Protein 4YIX (pdb70)

Secondary structure (DSSP, 8-state):
-HHHHHHHHTSSSBGGGGGGGTT-EEESSSS-EEEE----SSTTSS-EEEEEEE---S-HHHHHSSSSGGGS-HHHHHHHHHHHHHHHHHHHHTT-SSS--S-EE-PPP-SEE--BSSEEE---EEEEEEE------B--HHHHHHHIIIIIHHHIIIIITT--HHHHHHHHHHHHHHHHHHTTTTTTT-SEEEETT----BSSTT--SBP-SS-------GGGEEEEE-TTT--EEEEEEEPSSEEEEEE-TTSSHHHHHHHHHGGGSEE-TTSS-TTEEE-TT-EE----TT--EEEE--TTTB---TTS--STTEEESS--HHHHHHHHHHHHHHHT--EEEEEGGGS-HHHH---HHHHHHS-GGG--BPPGGGTHHHHHHHH--EEEEE--S--TTTTT-SEEEEEETTEEEE-HHHHHHHHHT------SB---EE-HHHHHTT----EEEETTTEEEETTEEEE-TT-TT---HHHHHHHHHHHHHHHHTHHHHHHHHHHHHHH-S----TTS---B-HHHHHHHHHHHHHHHTTT----TTB-PPTT--B---HHHHHHHHTT-TT--EE-

Organism: Trypanosoma brucei brucei (strain 927/4 GUTat10.1) (NCBI:txid185431)

Structure (mmCIF, N/CA/C/O backbone):
data_4YIX
#
_entry.id   4YIX
#
_cell.length_a   105.584
_cell.length_b   184.709
_cell.length_c   73.639
_cell.angle_alpha   90.000
_cell.angle_beta   90.000
_cell.angle_gamma   90.000
#
_symmetry.space_group_name_H-M   'C 2 2 21'
#
loop_
_entity.id
_entity.type
_entity.pdbx_description
1 polymer 'Uncharacterized protein'
2 non-polymer 'MAGNESIUM ION'
3 non-polymer 'MERCURY (II) ION'
4 non-polymer "ADENOSINE-5'-DIPHOSPHATE"
5 water water
#
loop_
_atom_site.group_PDB
_atom_site.id
_atom_site.type_symbol
_atom_site.label_atom_id
_atom_site.label_alt_id
_atom_site.label_comp_id
_atom_site.label_asym_id
_atom_site.label_entity_id
_atom_site.label_seq_id
_atom_site.pdbx_PDB_ins_code
_atom_site.Cartn_x
_atom_site.Cartn_y
_atom_site.Cartn_z
_atom_site.occupancy
_atom_site.B_iso_or_equiv
_atom_site.auth_seq_id
_atom_site.auth_comp_id
_atom_site.auth_asym_id
_atom_site.auth_atom_id
_atom_site.pdbx_PDB_model_num
ATOM 1 N N . SER A 1 52 ? -24.507 -7.997 -13.425 1.00 41.40 52 SER A N 1
ATOM 2 C CA . SER A 1 52 ? -24.977 -9.252 -14.020 1.00 43.30 52 SER A CA 1
ATOM 3 C C . SER A 1 52 ? -26.344 -9.721 -13.489 1.00 41.13 52 SER A C 1
ATOM 4 O O . SER A 1 52 ? -27.305 -9.830 -14.259 1.00 40.95 52 SER A O 1
ATOM 7 N N . PRO A 1 53 ? -26.427 -9.992 -12.174 1.00 40.45 53 PRO A N 1
ATOM 8 C CA . PRO A 1 53 ? -27.611 -10.535 -11.499 1.00 40.19 53 PRO A CA 1
ATOM 9 C C . PRO A 1 53 ? -28.928 -9.972 -12.008 1.00 41.58 53 PRO A C 1
ATOM 10 O O . PRO A 1 53 ? -29.809 -10.740 -12.397 1.00 43.01 53 PRO A O 1
ATOM 14 N N . LEU A 1 54 ? -29.054 -8.648 -12.007 1.00 42.97 54 LEU A N 1
ATOM 15 C CA . LEU A 1 54 ? -30.297 -7.998 -12.396 1.00 40.82 54 LEU A CA 1
ATOM 16 C C . LEU A 1 54 ? -30.706 -8.415 -13.791 1.00 40.09 54 LEU A C 1
ATOM 17 O O . LEU A 1 54 ? -31.884 -8.640 -14.053 1.00 40.03 54 LEU A O 1
ATOM 22 N N . MET A 1 55 ? -29.726 -8.513 -14.685 1.00 40.53 55 MET A N 1
ATOM 23 C CA . MET A 1 55 ? -29.986 -8.938 -16.055 1.00 41.08 55 MET A CA 1
ATOM 24 C C . MET A 1 55 ? -30.462 -10.383 -16.056 1.00 41.59 55 MET A C 1
ATOM 25 O O . MET A 1 55 ? -31.483 -10.719 -16.663 1.00 41.90 55 MET A O 1
ATOM 30 N N . ASP A 1 56 ? -29.705 -11.231 -15.368 1.00 41.43 56 ASP A N 1
ATOM 31 C CA . ASP A 1 56 ? -30.118 -12.600 -15.115 1.00 41.64 56 ASP A CA 1
ATOM 32 C C . ASP A 1 56 ? -31.551 -12.619 -14.617 1.00 41.99 56 ASP A C 1
ATOM 33 O O . ASP A 1 56 ? -32.373 -13.378 -15.114 1.00 42.89 56 ASP A O 1
ATOM 38 N N . PHE A 1 57 ? -31.850 -11.763 -13.646 1.00 41.89 57 PHE A N 1
ATOM 39 C CA . PHE A 1 57 ? -33.212 -11.649 -13.139 1.00 42.52 57 PHE A CA 1
ATOM 40 C C . PHE A 1 57 ? -34.211 -11.317 -14.239 1.00 41.98 57 PHE A C 1
ATOM 41 O O . PHE A 1 57 ? -35.172 -12.060 -14.447 1.00 42.66 57 PHE A O 1
ATOM 49 N N . PHE A 1 58 ? -33.991 -10.199 -14.931 1.00 40.91 58 PHE A N 1
ATOM 50 C CA . PHE A 1 58 ? -34.910 -9.767 -15.983 1.00 40.86 58 PHE A CA 1
ATOM 51 C C . PHE A 1 58 ? -34.990 -10.795 -17.101 1.00 41.95 58 PHE A C 1
ATOM 52 O O . PHE A 1 58 ? -35.942 -10.795 -17.875 1.00 43.26 58 PHE A O 1
ATOM 60 N N . HIS A 1 59 ? -33.993 -11.671 -17.187 1.00 42.43 59 HIS A N 1
ATOM 61 C CA . HIS A 1 59 ? -34.059 -12.792 -18.115 1.00 42.79 59 HIS A CA 1
ATOM 62 C C . HIS A 1 59 ? -35.063 -13.823 -17.625 1.00 43.35 59 HIS A C 1
ATOM 63 O O . HIS A 1 59 ? -35.995 -14.189 -18.345 1.00 44.32 59 HIS A O 1
ATOM 70 N N . SER A 1 60 ? -34.875 -14.272 -16.388 1.00 42.99 60 SER A N 1
ATOM 71 C CA . SER A 1 60 ? -35.679 -15.349 -15.822 1.00 42.84 60 SER A CA 1
ATOM 72 C C . SER A 1 60 ? -37.126 -14.948 -15.615 1.00 43.78 60 SER A C 1
ATOM 73 O O . SER A 1 60 ? -37.961 -15.786 -15.294 1.00 44.84 60 SER A O 1
ATOM 76 N N . VAL A 1 61 ? -37.427 -13.669 -15.783 1.00 43.31 61 VAL A N 1
ATOM 77 C CA . VAL A 1 61 ? -38.809 -13.228 -15.688 1.00 44.16 61 VAL A CA 1
ATOM 78 C C . VAL A 1 61 ? -39.326 -12.763 -17.039 1.00 43.30 61 VAL A C 1
ATOM 79 O O . VAL A 1 61 ? -40.461 -12.315 -17.152 1.00 43.91 61 VAL A O 1
ATOM 83 N N . GLU A 1 62 ? -38.484 -12.904 -18.059 1.00 43.23 62 GLU A N 1
ATOM 84 C CA . GLU A 1 62 ? -38.742 -12.370 -19.398 1.00 44.24 62 GLU A CA 1
ATOM 85 C C . GLU A 1 62 ? -40.165 -12.563 -19.923 1.00 43.40 62 GLU A C 1
ATOM 86 O O . GLU A 1 62 ? -40.660 -11.740 -20.678 1.00 43.86 62 GLU A O 1
ATOM 92 N N . GLY A 1 63 ? -40.827 -13.638 -19.528 1.00 44.26 63 GLY A N 1
ATOM 93 C CA . GLY A 1 63 ? -42.168 -13.889 -20.023 1.00 46.03 63 GLY A CA 1
ATOM 94 C C . GLY A 1 63 ? -43.210 -14.013 -18.931 1.00 46.76 63 GLY A C 1
ATOM 95 O O . GLY A 1 63 ? -44.404 -13.874 -19.191 1.00 47.48 63 GLY A O 1
ATOM 96 N N . ARG A 1 64 ? -42.752 -14.275 -17.709 1.00 47.69 64 ARG A N 1
ATOM 97 C CA . ARG A 1 64 ? -43.637 -14.487 -16.564 1.00 47.66 64 ARG A CA 1
ATOM 98 C C . ARG A 1 64 ? -44.530 -13.271 -16.305 1.00 47.74 64 ARG A C 1
ATOM 99 O O . ARG A 1 64 ? -44.327 -12.207 -16.891 1.00 48.70 64 ARG A O 1
ATOM 107 N N . ASN A 1 65 ? -45.505 -13.430 -15.413 1.00 47.69 65 ASN A N 1
ATOM 108 C CA . ASN A 1 65 ? -46.525 -12.403 -15.193 1.00 48.05 65 ASN A CA 1
ATOM 109 C C . ASN A 1 65 ? -45.991 -11.148 -14.514 1.00 45.62 65 ASN A C 1
ATOM 110 O O . ASN A 1 65 ? -45.143 -11.223 -13.623 1.00 43.86 65 ASN A O 1
ATOM 115 N N . TYR A 1 66 ? -46.526 -10.002 -14.924 1.00 46.16 66 TYR A N 1
ATOM 116 C CA . TYR A 1 66 ? -45.997 -8.700 -14.520 1.00 45.61 66 TYR A CA 1
ATOM 117 C C . TYR A 1 66 ? -45.888 -8.519 -13.001 1.00 44.20 66 TYR A C 1
ATOM 118 O O . TYR A 1 66 ? -45.004 -7.810 -12.523 1.00 43.82 66 TYR A O 1
ATOM 127 N N . GLY A 1 67 ? -46.768 -9.163 -12.241 1.00 43.17 67 GLY A N 1
ATOM 128 C CA . GLY A 1 67 ? -46.732 -9.038 -10.796 1.00 39.89 67 GLY A CA 1
ATOM 129 C C . GLY A 1 67 ? -45.434 -9.573 -10.220 1.00 40.62 67 GLY A C 1
ATOM 130 O O . GLY A 1 67 ? -45.086 -9.283 -9.078 1.00 39.71 67 GLY A O 1
ATOM 131 N N . GLU A 1 68 ? -44.689 -10.306 -11.030 1.00 42.50 68 GLU A N 1
ATOM 132 C CA . GLU A 1 68 ? -43.450 -10.982 -10.653 1.00 41.68 68 GLU A CA 1
ATOM 133 C C . GLU A 1 68 ? -42.375 -10.002 -10.383 1.00 40.93 68 GLU A C 1
ATOM 134 O O . GLU A 1 68 ? -41.385 -10.326 -9.754 1.00 41.02 68 GLU A O 1
ATOM 140 N N . LEU A 1 69 ? -42.577 -8.789 -10.880 1.00 40.77 69 LEU A N 1
ATOM 141 C CA . LEU A 1 69 ? -41.614 -7.705 -10.733 1.00 40.18 69 LEU A CA 1
ATOM 142 C C . LEU A 1 69 ? -41.518 -7.235 -9.284 1.00 39.14 69 LEU A C 1
ATOM 143 O O . LEU A 1 69 ? -40.458 -6.792 -8.841 1.00 38.19 69 LEU A O 1
ATOM 148 N N . ARG A 1 70 ? -42.619 -7.359 -8.546 1.00 38.90 70 ARG A N 1
ATOM 149 C CA . ARG A 1 70 ? -42.663 -6.977 -7.133 1.00 37.54 70 ARG A CA 1
ATOM 150 C C . ARG A 1 70 ? -41.480 -7.497 -6.330 1.00 38.39 70 ARG A C 1
ATOM 151 O O . ARG A 1 70 ? -41.179 -6.978 -5.257 1.00 38.33 70 ARG A O 1
ATOM 159 N N . SER A 1 71 ? -40.818 -8.527 -6.844 1.00 39.12 71 SER A N 1
ATOM 160 C CA . SER A 1 71 ? -39.648 -9.089 -6.179 1.00 38.70 71 SER A CA 1
ATOM 161 C C . SER A 1 71 ? -38.506 -8.091 -6.123 1.00 38.64 71 SER A C 1
ATOM 162 O O . SER A 1 71 ? -37.588 -8.231 -5.316 1.00 39.70 71 SER A O 1
ATOM 165 N N . LEU A 1 72 ? -38.551 -7.112 -7.006 1.00 38.86 72 LEU A N 1
ATOM 166 C CA . LEU A 1 72 ? -37.534 -6.068 -7.105 1.00 37.88 72 LEU A CA 1
ATOM 167 C C . LEU A 1 72 ? -37.453 -5.146 -5.913 1.00 37.42 72 LEU A C 1
ATOM 168 O O . LEU A 1 72 ? -36.398 -4.770 -5.455 1.00 37.38 72 LEU A O 1
ATOM 173 N N . THR A 1 73 ? -38.599 -4.842 -5.368 1.00 36.90 73 THR A N 1
ATOM 174 C CA . THR A 1 73 ? -38.777 -3.760 -4.465 1.00 36.74 73 THR A CA 1
ATOM 175 C C . THR A 1 73 ? -37.794 -3.789 -3.343 1.00 36.67 73 THR A C 1
ATOM 176 O O . THR A 1 73 ? -37.614 -4.768 -2.700 1.00 38.59 73 THR A O 1
ATOM 180 N N . ASN A 1 74 ? -37.131 -2.671 -3.123 1.00 37.30 74 ASN A N 1
ATOM 181 C CA . ASN A 1 74 ? -36.253 -2.492 -1.996 1.00 36.29 74 ASN A CA 1
ATOM 182 C C . ASN A 1 74 ? -34.912 -3.151 -2.155 1.00 36.81 74 ASN A C 1
ATOM 183 O O . ASN A 1 74 ? -34.093 -3.100 -1.308 1.00 36.55 74 ASN A O 1
ATOM 188 N N . GLU A 1 75 ? -34.677 -3.735 -3.300 1.00 38.90 75 GLU A N 1
ATOM 189 C CA . GLU A 1 75 ? -33.412 -4.413 -3.606 1.00 40.02 75 GLU A CA 1
ATOM 190 C C . GLU A 1 75 ? -32.385 -3.532 -4.325 1.00 38.60 75 GLU A C 1
ATOM 191 O O . GLU A 1 75 ? -32.738 -2.615 -5.057 1.00 37.14 75 GLU A O 1
ATOM 197 N N . THR A 1 76 ? -31.108 -3.832 -4.123 1.00 39.53 76 THR A N 1
ATOM 198 C CA . THR A 1 76 ? -30.033 -3.089 -4.768 1.00 38.37 76 THR A CA 1
ATOM 199 C C . THR A 1 76 ? -29.260 -3.982 -5.736 1.00 40.82 76 THR A C 1
ATOM 200 O O . THR A 1 76 ? -28.997 -5.155 -5.444 1.00 40.46 76 THR A O 1
ATOM 204 N N . TYR A 1 77 ? -28.902 -3.416 -6.886 1.00 40.70 77 TYR A N 1
ATOM 205 C CA . TYR A 1 77 ? -28.219 -4.147 -7.948 1.00 39.05 77 TYR A CA 1
ATOM 206 C C . TYR A 1 77 ? -27.055 -3.374 -8.536 1.00 38.83 77 TYR A C 1
ATOM 207 O O . TYR A 1 77 ? -27.244 -2.293 -9.091 1.00 39.24 77 TYR A O 1
ATOM 216 N N . GLN A 1 78 ? -25.855 -3.933 -8.429 1.00 39.39 78 GLN A N 1
ATOM 217 C CA . GLN A 1 78 ? -24.708 -3.409 -9.160 1.00 38.95 78 GLN A CA 1
ATOM 218 C C . GLN A 1 78 ? -24.874 -3.743 -10.633 1.00 38.37 78 GLN A C 1
ATOM 219 O O . GLN A 1 78 ? -24.685 -4.895 -11.031 1.00 38.88 78 GLN A O 1
ATOM 225 N N . ILE A 1 79 ? -25.248 -2.753 -11.438 1.00 37.14 79 ILE A N 1
ATOM 226 C CA . ILE A 1 79 ? -25.371 -2.968 -12.873 1.00 36.51 79 ILE A CA 1
ATOM 227 C C . ILE A 1 79 ? -24.102 -2.502 -13.578 1.00 35.68 79 ILE A C 1
ATOM 228 O O . ILE A 1 79 ? -23.962 -2.650 -14.789 1.00 34.72 79 ILE A O 1
ATOM 233 N N . SER A 1 80 ? -23.181 -1.952 -12.792 1.00 36.12 80 SER A N 1
ATOM 234 C CA . SER A 1 80 ? -21.853 -1.559 -13.258 1.00 36.43 80 SER A CA 1
ATOM 235 C C . SER A 1 80 ? -20.901 -1.450 -12.075 1.00 37.81 80 SER A C 1
ATOM 236 O O . SER A 1 80 ? -21.323 -1.517 -10.923 1.00 38.39 80 SER A O 1
ATOM 239 N N . GLU A 1 81 ? -19.615 -1.279 -12.350 1.00 38.10 81 GLU A N 1
ATOM 240 C CA . GLU A 1 81 ? -18.653 -1.127 -11.272 1.00 39.55 81 GLU A CA 1
ATOM 241 C C . GLU A 1 81 ? -18.929 0.141 -10.478 1.00 39.86 81 GLU A C 1
ATOM 242 O O . GLU A 1 81 ? -18.798 0.161 -9.255 1.00 40.28 81 GLU A O 1
ATOM 248 N N . ASN A 1 82 ? -19.318 1.196 -11.187 1.00 38.95 82 ASN A N 1
ATOM 249 C CA . ASN A 1 82 ? -19.521 2.506 -10.577 1.00 39.28 82 ASN A CA 1
ATOM 250 C C . ASN A 1 82 ? -20.987 2.862 -10.304 1.00 38.82 82 ASN A C 1
ATOM 251 O O . ASN A 1 82 ? -21.268 3.878 -9.676 1.00 39.36 82 ASN A O 1
ATOM 256 N N . VAL A 1 83 ? -21.906 2.016 -10.764 1.00 38.22 83 VAL A N 1
ATOM 257 C CA . VAL A 1 83 ? -23.336 2.323 -10.745 1.00 37.53 83 VAL A CA 1
ATOM 258 C C . VAL A 1 83 ? -24.193 1.234 -10.120 1.00 37.50 83 VAL A C 1
ATOM 259 O O . VAL A 1 83 ? -24.395 0.183 -10.720 1.00 37.30 83 VAL A O 1
ATOM 263 N N . ARG A 1 84 ? -24.716 1.485 -8.928 1.00 37.61 84 ARG A N 1
ATOM 264 C CA . ARG A 1 84 ? -25.665 0.553 -8.332 1.00 37.64 84 ARG A CA 1
ATOM 265 C C . ARG A 1 84 ? -27.063 1.141 -8.387 1.00 36.45 84 ARG A C 1
ATOM 266 O O . ARG A 1 84 ? -27.238 2.354 -8.501 1.00 35.36 84 ARG A O 1
ATOM 274 N N . CYS A 1 85 ? -28.061 0.278 -8.292 1.00 36.46 85 CYS A N 1
ATOM 275 C CA . CYS A 1 85 ? -29.424 0.699 -8.540 1.00 34.60 85 CYS A CA 1
ATOM 276 C C . CYS A 1 85 ? -30.413 0.088 -7.573 1.00 34.84 85 CYS A C 1
ATOM 277 O O . CYS A 1 85 ? -30.735 -1.088 -7.682 1.00 37.17 85 CYS A O 1
ATOM 280 N N . THR A 1 86 ? -30.908 0.887 -6.639 1.00 33.99 86 THR A N 1
ATOM 281 C CA . THR A 1 86 ? -31.975 0.431 -5.758 1.00 34.69 86 THR A CA 1
ATOM 282 C C . THR A 1 86 ? -33.342 0.705 -6.371 1.00 33.08 86 THR A C 1
ATOM 283 O O . THR A 1 86 ? -33.573 1.764 -6.947 1.00 31.76 86 THR A O 1
ATOM 287 N N . PHE A 1 87 ? -34.242 -0.261 -6.257 1.00 33.14 87 PHE A N 1
ATOM 288 C CA . PHE A 1 87 ? -35.639 -0.019 -6.549 1.00 32.59 87 PHE A CA 1
ATOM 289 C C . PHE A 1 87 ? -36.301 0.463 -5.275 1.00 33.69 87 PHE A C 1
ATOM 290 O O . PHE A 1 87 ? -36.024 -0.053 -4.196 1.00 36.14 87 PHE A O 1
ATOM 298 N N . LEU A 1 88 ? -37.191 1.433 -5.367 1.00 32.33 88 LEU A N 1
ATOM 299 C CA . LEU A 1 88 ? -37.888 1.882 -4.186 1.00 32.76 88 LEU A CA 1
ATOM 300 C C . LEU A 1 88 ? -39.357 1.455 -4.099 1.00 33.01 88 LEU A C 1
ATOM 301 O O . LEU A 1 88 ? -39.922 1.327 -3.046 1.00 33.60 88 LEU A O 1
ATOM 306 N N . SER A 1 89 ? -39.897 1.144 -5.243 1.00 31.63 89 SER A N 1
ATOM 307 C CA . SER A 1 89 ? -41.253 0.997 -5.606 1.00 30.75 89 SER A CA 1
ATOM 308 C C . SER A 1 89 ? -41.295 0.326 -6.939 1.00 31.85 89 SER A C 1
ATOM 309 O O . SER A 1 89 ? -40.377 0.424 -7.669 1.00 31.68 89 SER A O 1
ATOM 312 N N . ILE A 1 90 ? -42.343 -0.445 -7.159 1.00 32.91 90 ILE A N 1
ATOM 313 C CA . ILE A 1 90 ? -42.603 -1.105 -8.401 1.00 34.01 90 ILE A CA 1
ATOM 314 C C . ILE A 1 90 ? -44.033 -0.861 -8.818 1.00 35.15 90 ILE A C 1
ATOM 315 O O . ILE A 1 90 ? -44.910 -1.011 -8.048 1.00 36.65 90 ILE A O 1
ATOM 320 N N . GLN A 1 91 ? -44.225 -0.499 -10.063 1.00 35.46 91 GLN A N 1
ATOM 321 C CA . GLN A 1 91 ? -45.500 -0.199 -10.653 1.00 37.84 91 GLN A CA 1
ATOM 322 C C . GLN A 1 91 ? -46.372 -1.424 -10.660 1.00 40.28 91 GLN A C 1
ATOM 323 O O . GLN A 1 91 ? -45.891 -2.509 -10.701 1.00 40.84 91 GLN A O 1
ATOM 329 N N . SER A 1 92 ? -47.667 -1.206 -10.546 1.00 42.03 92 SER A N 1
ATOM 330 C CA . SER A 1 92 ? -48.721 -2.199 -10.650 1.00 43.30 92 SER A CA 1
ATOM 331 C C . SER A 1 92 ? -49.013 -2.767 -12.029 1.00 46.12 92 SER A C 1
ATOM 332 O O . SER A 1 92 ? -49.311 -3.923 -12.209 1.00 48.07 92 SER A O 1
ATOM 335 N N . ASP A 1 93 ? -49.001 -1.893 -12.997 1.00 46.87 93 ASP A N 1
ATOM 336 C CA . ASP A 1 93 ? -49.082 -2.244 -14.409 1.00 47.42 93 ASP A CA 1
ATOM 337 C C . ASP A 1 93 ? -48.074 -1.411 -15.194 1.00 46.26 93 ASP A C 1
ATOM 338 O O . ASP A 1 93 ? -47.720 -0.306 -14.778 1.00 45.39 93 ASP A O 1
ATOM 343 N N . PRO A 1 94 ? -47.840 -1.859 -16.392 1.00 46.23 94 PRO A N 1
ATOM 344 C CA . PRO A 1 94 ? -46.967 -1.207 -17.330 1.00 46.98 94 PRO A CA 1
ATOM 345 C C . PRO A 1 94 ? -47.458 0.189 -17.702 1.00 45.50 94 PRO A C 1
ATOM 346 O O . PRO A 1 94 ? -46.655 1.059 -17.889 1.00 42.63 94 PRO A O 1
ATOM 350 N N . PHE A 1 95 ? -48.756 0.364 -17.792 1.00 45.61 95 PHE A N 1
ATOM 351 C CA . PHE A 1 95 ? -49.410 1.614 -18.100 1.00 46.58 95 PHE A CA 1
ATOM 352 C C . PHE A 1 95 ? -49.217 2.704 -17.049 1.00 47.66 95 PHE A C 1
ATOM 353 O O . PHE A 1 95 ? -49.333 3.860 -17.334 1.00 49.01 95 PHE A O 1
ATOM 361 N N . ALA A 1 96 ? -49.014 2.327 -15.813 1.00 45.97 96 ALA A N 1
ATOM 362 C CA . ALA A 1 96 ? -49.023 3.252 -14.706 1.00 45.77 96 ALA A CA 1
ATOM 363 C C . ALA A 1 96 ? -47.727 4.001 -14.522 1.00 45.38 96 ALA A C 1
ATOM 364 O O . ALA A 1 96 ? -46.860 4.008 -15.376 1.00 44.26 96 ALA A O 1
ATOM 366 N N . PRO A 1 97 ? -47.627 4.692 -13.316 1.00 44.29 97 PRO A N 1
ATOM 367 C CA . PRO A 1 97 ? -46.698 5.812 -13.375 1.00 42.75 97 PRO A CA 1
ATOM 368 C C . PRO A 1 97 ? -45.591 4.895 -12.944 1.00 40.99 97 PRO A C 1
ATOM 369 O O . PRO A 1 97 ? -45.830 3.934 -12.288 1.00 42.49 97 PRO A O 1
ATOM 373 N N . GLY A 1 98 ? -44.405 5.120 -13.402 1.00 36.30 98 GLY A N 1
ATOM 374 C CA . GLY A 1 98 ? -43.375 4.149 -13.212 1.00 33.67 98 GLY A CA 1
ATOM 375 C C . GLY A 1 98 ? -42.835 3.873 -11.854 1.00 33.39 98 GLY A C 1
ATOM 376 O O . GLY A 1 98 ? -43.131 4.482 -10.881 1.00 32.95 98 GLY A O 1
ATOM 377 N N . SER A 1 99 ? -41.990 2.898 -11.815 1.00 32.63 99 SER A N 1
ATOM 378 C CA . SER A 1 99 ? -41.420 2.495 -10.589 1.00 32.21 99 SER A CA 1
ATOM 379 C C . SER A 1 99 ? -40.415 3.513 -10.190 1.00 30.19 99 SER A C 1
ATOM 380 O O . SER A 1 99 ? -39.676 4.006 -10.955 1.00 29.30 99 SER A O 1
ATOM 383 N N . GLN A 1 100 ? -40.427 3.836 -8.934 1.00 29.87 100 GLN A N 1
ATOM 384 C CA . GLN A 1 100 ? -39.418 4.726 -8.383 1.00 29.17 100 GLN A CA 1
ATOM 385 C C . GLN A 1 100 ? -38.100 3.990 -8.269 1.00 29.42 100 GLN A C 1
ATOM 386 O O . GLN A 1 100 ? -38.054 2.863 -7.790 1.00 29.89 100 GLN A O 1
ATOM 392 N N . VAL A 1 101 ? -37.028 4.631 -8.708 1.00 28.03 101 VAL A N 1
ATOM 393 C CA . VAL A 1 101 ? -35.714 4.012 -8.693 1.00 28.56 101 VAL A CA 1
ATOM 394 C C . VAL A 1 101 ? -34.701 4.997 -8.130 1.00 28.12 101 VAL A C 1
ATOM 395 O O . VAL A 1 101 ? -34.858 6.208 -8.283 1.00 26.69 101 VAL A O 1
ATOM 399 N N . ARG A 1 102 ? -33.676 4.481 -7.460 1.00 28.74 102 ARG A N 1
ATOM 400 C CA . ARG A 1 102 ? -32.568 5.315 -7.023 1.00 29.26 102 ARG A CA 1
ATOM 401 C C . ARG A 1 102 ? -31.258 4.748 -7.530 1.00 29.48 102 ARG A C 1
ATOM 402 O O . ARG A 1 102 ? -30.948 3.586 -7.308 1.00 30.36 102 ARG A O 1
ATOM 410 N N . LEU A 1 103 ? -30.489 5.578 -8.217 1.00 28.98 103 LEU A N 1
ATOM 411 C CA . LEU A 1 103 ? -29.205 5.149 -8.717 1.00 29.93 103 LEU A CA 1
ATOM 412 C C . LEU A 1 103 ? -28.130 5.889 -7.966 1.00 31.54 103 LEU A C 1
ATOM 413 O O . LEU A 1 103 ? -28.277 7.075 -7.686 1.00 31.18 103 LEU A O 1
ATOM 418 N N . VAL A 1 104 ? -27.058 5.178 -7.630 1.00 33.62 104 VAL A N 1
ATOM 419 C CA . VAL A 1 104 ? -25.951 5.752 -6.880 1.00 35.02 104 VAL A CA 1
ATOM 420 C C . VAL A 1 104 ? -24.617 5.462 -7.548 1.00 37.45 104 VAL A C 1
ATOM 421 O O . VAL A 1 104 ? -24.338 4.332 -7.943 1.00 37.66 104 VAL A O 1
ATOM 425 N N . CYS A 1 105 ? -23.795 6.491 -7.681 1.00 38.03 105 CYS A N 1
ATOM 426 C CA . CYS A 1 105 ? -22.452 6.324 -8.205 1.00 40.40 105 CYS A CA 1
ATOM 427 C C . CYS A 1 105 ? -21.531 7.125 -7.308 1.00 40.05 105 CYS A C 1
ATOM 428 O O . CYS A 1 105 ? -21.999 7.891 -6.474 1.00 38.95 105 CYS A O 1
ATOM 431 N N . PRO A 1 106 ? -20.219 7.138 -7.472 1.00 40.95 106 PRO A N 1
ATOM 432 C CA . PRO A 1 106 ? -19.326 7.873 -6.542 1.00 41.27 106 PRO A CA 1
ATOM 433 C C . PRO A 1 106 ? -18.734 9.280 -6.884 1.00 42.06 106 PRO A C 1
ATOM 434 O O . PRO A 1 106 ? -18.767 9.534 -8.032 1.00 41.97 106 PRO A O 1
ATOM 438 N N . CYS A 1 107 ? -18.224 10.104 -5.932 1.00 43.23 107 CYS A N 1
ATOM 439 C CA . CYS A 1 107 ? -17.461 11.385 -6.151 1.00 45.78 107 CYS A CA 1
ATOM 440 C C . CYS A 1 107 ? -16.304 10.900 -6.921 1.00 45.76 107 CYS A C 1
ATOM 441 O O . CYS A 1 107 ? -15.657 10.008 -6.472 1.00 47.88 107 CYS A O 1
ATOM 444 N N . THR A 1 108 ? -16.005 11.480 -8.065 1.00 43.49 108 THR A N 1
ATOM 445 C CA . THR A 1 108 ? -14.763 11.203 -8.721 1.00 41.24 108 THR A CA 1
ATOM 446 C C . THR A 1 108 ? -14.030 12.495 -8.760 1.00 41.54 108 THR A C 1
ATOM 447 O O . THR A 1 108 ? -12.897 12.569 -9.169 1.00 40.70 108 THR A O 1
ATOM 451 N N . PHE A 1 109 ? -14.707 13.532 -8.312 1.00 41.28 109 PHE A N 1
ATOM 452 C CA . PHE A 1 109 ? -14.068 14.840 -8.233 1.00 40.06 109 PHE A CA 1
ATOM 453 C C . PHE A 1 109 ? -13.642 15.078 -6.797 1.00 40.46 109 PHE A C 1
ATOM 454 O O . PHE A 1 109 ? -13.986 14.293 -5.912 1.00 43.93 109 PHE A O 1
ATOM 462 N N . SER A 1 110 ? -12.894 16.150 -6.562 1.00 38.64 110 SER A N 1
ATOM 463 C CA . SER A 1 110 ? -12.304 16.370 -5.250 1.00 39.22 110 SER A CA 1
ATOM 464 C C . SER A 1 110 ? -13.086 17.375 -4.432 1.00 39.22 110 SER A C 1
ATOM 465 O O . SER A 1 110 ? -13.196 18.541 -4.802 1.00 39.16 110 SER A O 1
ATOM 468 N N . LEU A 1 111 ? -13.474 16.947 -3.267 1.00 40.74 111 LEU A N 1
ATOM 469 C CA . LEU A 1 111 ? -14.228 17.746 -2.375 1.00 39.91 111 LEU A CA 1
ATOM 470 C C . LEU A 1 111 ? -13.424 18.929 -1.970 1.00 40.46 111 LEU A C 1
ATOM 471 O O . LEU A 1 111 ? -13.959 19.922 -1.568 1.00 40.95 111 LEU A O 1
ATOM 476 N N . GLU A 1 112 ? -12.117 18.792 -2.004 1.00 41.17 112 GLU A N 1
ATOM 477 C CA . GLU A 1 112 ? -11.261 19.905 -1.697 1.00 42.60 112 GLU A CA 1
ATOM 478 C C . GLU A 1 112 ? -11.285 21.052 -2.663 1.00 41.77 112 GLU A C 1
ATOM 479 O O . GLU A 1 112 ? -11.517 22.163 -2.266 1.00 42.00 112 GLU A O 1
ATOM 485 N N . LYS A 1 113 ? -11.101 20.781 -3.944 1.00 40.54 113 LYS A N 1
ATOM 486 C CA . LYS A 1 113 ? -11.109 21.821 -4.949 1.00 38.74 113 LYS A CA 1
ATOM 487 C C . LYS A 1 113 ? -12.462 22.423 -5.172 1.00 37.08 113 LYS A C 1
ATOM 488 O O . LYS A 1 113 ? -12.591 23.616 -5.244 1.00 37.81 113 LYS A O 1
ATOM 494 N N . VAL A 1 114 ? -13.460 21.564 -5.269 1.00 36.89 114 VAL A N 1
ATOM 495 C CA . VAL A 1 114 ? -14.827 21.941 -5.551 1.00 35.30 114 VAL A CA 1
ATOM 496 C C . VAL A 1 114 ? -15.672 22.519 -4.425 1.00 34.74 114 VAL A C 1
ATOM 497 O O . VAL A 1 114 ? -16.350 23.459 -4.592 1.00 31.45 114 VAL A O 1
ATOM 501 N N . LEU A 1 115 ? -15.623 21.911 -3.271 1.00 36.13 115 LEU A N 1
ATOM 502 C CA . LEU A 1 115 ? -16.441 22.333 -2.155 1.00 36.00 115 LEU A CA 1
ATOM 503 C C . LEU A 1 115 ? -15.702 23.102 -1.113 1.00 37.84 115 LEU A C 1
ATOM 504 O O . LEU A 1 115 ? -16.285 23.645 -0.222 1.00 38.99 115 LEU A O 1
ATOM 509 N N . GLN A 1 116 ? -14.402 23.160 -1.258 1.00 40.28 116 GLN A N 1
ATOM 510 C CA . GLN A 1 116 ? -13.577 23.816 -0.295 1.00 40.85 116 GLN A CA 1
ATOM 511 C C . GLN A 1 116 ? -13.370 23.060 1.012 1.00 44.48 116 GLN A C 1
ATOM 512 O O . GLN A 1 116 ? -12.251 22.771 1.356 1.00 46.36 116 GLN A O 1
ATOM 518 N N . THR A 1 117 ? -14.419 22.721 1.721 1.00 43.61 117 THR A N 1
ATOM 519 C CA . THR A 1 117 ? -14.271 21.939 2.937 1.00 46.16 117 THR A CA 1
ATOM 520 C C . THR A 1 117 ? -13.943 20.499 2.705 1.00 47.25 117 THR A C 1
ATOM 521 O O . THR A 1 117 ? -14.133 20.001 1.633 1.00 45.66 117 THR A O 1
ATOM 525 N N . THR A 1 118 ? -13.401 19.854 3.729 1.00 50.16 118 THR A N 1
ATOM 526 C CA . THR A 1 118 ? -12.917 18.480 3.612 1.00 50.29 118 THR A CA 1
ATOM 527 C C . THR A 1 118 ? -14.048 17.465 3.555 1.00 48.39 118 THR A C 1
ATOM 528 O O . THR A 1 118 ? -14.014 16.539 2.752 1.00 46.84 118 THR A O 1
ATOM 532 N N . ASP A 1 119 ? -15.037 17.633 4.427 1.00 49.42 119 ASP A N 1
ATOM 533 C CA . ASP A 1 119 ? -16.157 16.702 4.497 1.00 48.39 119 ASP A CA 1
ATOM 534 C C . ASP A 1 119 ? -17.459 17.423 4.163 1.00 47.63 119 ASP A C 1
ATOM 535 O O . ASP A 1 119 ? -17.605 18.617 4.434 1.00 47.52 119 ASP A O 1
ATOM 540 N N . LEU A 1 120 ? -18.399 16.687 3.579 1.00 46.71 120 LEU A N 1
ATOM 541 C CA . LEU A 1 120 ? -19.604 17.273 2.995 1.00 45.24 120 LEU A CA 1
ATOM 542 C C . LEU A 1 120 ? -20.422 18.124 3.947 1.00 45.55 120 LEU A C 1
ATOM 543 O O . LEU A 1 120 ? -20.913 19.184 3.561 1.00 45.95 120 LEU A O 1
ATOM 548 N N . ALA A 1 121 ? -20.579 17.655 5.180 1.00 45.96 121 ALA A N 1
ATOM 549 C CA . ALA A 1 121 ? -21.414 18.343 6.157 1.00 46.40 121 ALA A CA 1
ATOM 550 C C . ALA A 1 121 ? -20.935 19.774 6.394 1.00 45.61 121 ALA A C 1
ATOM 551 O O . ALA A 1 121 ? -21.735 20.683 6.622 1.00 45.35 121 ALA A O 1
ATOM 553 N N . ALA A 1 122 ? -19.626 19.971 6.319 1.00 44.73 122 ALA A N 1
ATOM 554 C CA . ALA A 1 122 ? -19.040 21.268 6.612 1.00 45.47 122 ALA A CA 1
ATOM 555 C C . ALA A 1 122 ? -19.010 22.170 5.380 1.00 44.59 122 ALA A C 1
ATOM 556 O O . ALA A 1 122 ? -18.675 23.352 5.478 1.00 45.10 122 ALA A O 1
ATOM 558 N N . ALA A 1 123 ? -19.361 21.614 4.226 1.00 43.05 123 ALA A N 1
ATOM 559 C CA . ALA A 1 123 ? -19.321 22.370 2.977 1.00 41.49 123 ALA A CA 1
ATOM 560 C C . ALA A 1 123 ? -20.398 23.449 2.936 1.00 38.20 123 ALA A C 1
ATOM 561 O O . ALA A 1 123 ? -21.415 23.360 3.626 1.00 38.41 123 ALA A O 1
ATOM 563 N N . ASN A 1 124 ? -20.167 24.477 2.133 1.00 35.23 124 ASN A N 1
ATOM 564 C CA . ASN A 1 124 ? -21.167 25.514 1.950 1.00 32.31 124 ASN A CA 1
ATOM 565 C C . ASN A 1 124 ? -22.367 24.929 1.219 1.00 30.08 124 ASN A C 1
ATOM 566 O O . ASN A 1 124 ? -22.214 24.373 0.139 1.00 28.92 124 ASN A O 1
ATOM 571 N N . PRO A 1 125 ? -23.566 25.029 1.816 1.00 29.49 125 PRO A N 1
ATOM 572 C CA . PRO A 1 125 ? -24.755 24.451 1.178 1.00 28.60 125 PRO A CA 1
ATOM 573 C C . PRO A 1 125 ? -24.973 24.990 -0.234 1.00 26.84 125 PRO A C 1
ATOM 574 O O . PRO A 1 125 ? -25.588 24.315 -1.060 1.00 25.64 125 PRO A O 1
ATOM 578 N N . CYS A 1 126 ? -24.449 26.180 -0.510 1.00 27.41 126 CYS A N 1
ATOM 579 C CA . CYS A 1 126 ? -24.619 26.825 -1.811 1.00 26.09 126 CYS A CA 1
ATOM 580 C C . CYS A 1 126 ? -23.789 26.161 -2.878 1.00 24.23 126 CYS A C 1
ATOM 581 O O . CYS A 1 126 ? -24.205 26.055 -4.035 1.00 23.28 126 CYS A O 1
ATOM 584 N N . ARG A 1 127 ? -22.598 25.733 -2.489 1.00 24.50 127 ARG A N 1
ATOM 585 C CA . ARG A 1 127 ? -21.747 25.005 -3.402 1.00 23.75 127 ARG A CA 1
ATOM 586 C C . ARG A 1 127 ? -22.279 23.583 -3.588 1.00 22.70 127 ARG A C 1
ATOM 587 O O . ARG A 1 127 ? -22.332 23.085 -4.707 1.00 21.49 127 ARG A O 1
ATOM 595 N N . ARG A 1 128 ? -22.704 22.945 -2.500 1.00 23.03 128 ARG A N 1
ATOM 596 C CA . ARG A 1 128 ? -23.273 21.602 -2.580 1.00 23.07 128 ARG A CA 1
ATOM 597 C C . ARG A 1 128 ? -24.466 21.569 -3.518 1.00 21.72 128 ARG A C 1
ATOM 598 O O . ARG A 1 128 ? -24.603 20.648 -4.326 1.00 21.30 128 ARG A O 1
ATOM 606 N N . VAL A 1 129 ? -25.323 22.581 -3.394 1.00 22.18 129 VAL A N 1
ATOM 607 C CA . VAL A 1 129 ? -26.505 22.733 -4.241 1.00 20.94 129 VAL A CA 1
ATOM 608 C C . VAL A 1 129 ? -26.137 23.004 -5.707 1.00 19.84 129 VAL A C 1
ATOM 609 O O . VAL A 1 129 ? -26.742 22.445 -6.615 1.00 19.13 129 VAL A O 1
ATOM 613 N N . ALA A 1 130 ? -25.136 23.849 -5.923 1.00 20.13 130 ALA A N 1
ATOM 614 C CA . ALA A 1 130 ? -24.658 24.162 -7.267 1.00 20.02 130 ALA A CA 1
ATOM 615 C C . ALA A 1 130 ? -24.054 22.943 -7.925 1.00 19.89 130 ALA A C 1
ATOM 616 O O . ALA A 1 130 ? -24.225 22.725 -9.117 1.00 19.44 130 ALA A O 1
ATOM 618 N N . ALA A 1 131 ? -23.332 22.155 -7.140 1.00 19.64 131 ALA A N 1
ATOM 619 C CA . ALA A 1 131 ? -22.729 20.922 -7.626 1.00 19.98 131 ALA A CA 1
ATOM 620 C C . ALA A 1 131 ? -23.807 19.943 -8.049 1.00 19.92 131 ALA A C 1
ATOM 621 O O . ALA A 1 131 ? -23.743 19.377 -9.129 1.00 19.38 131 ALA A O 1
ATOM 623 N N . GLU A 1 132 ? -24.799 19.757 -7.184 1.00 19.93 132 GLU A N 1
ATOM 624 C CA . GLU A 1 132 ? -25.915 18.861 -7.453 1.00 20.24 132 GLU A CA 1
ATOM 625 C C . GLU A 1 132 ? -26.679 19.314 -8.690 1.00 19.47 132 GLU A C 1
ATOM 626 O O . GLU A 1 132 ? -27.231 18.498 -9.424 1.00 19.16 132 GLU A O 1
ATOM 632 N N . ASP A 1 133 ? -26.684 20.620 -8.930 1.00 19.17 133 ASP A N 1
ATOM 633 C CA . ASP A 1 133 ? -27.338 21.194 -10.096 1.00 18.47 133 ASP A CA 1
ATOM 634 C C . ASP A 1 133 ? -26.506 20.957 -11.354 1.00 18.38 133 ASP A C 1
ATOM 635 O O . ASP A 1 133 ? -27.047 20.873 -12.459 1.00 18.01 133 ASP A O 1
ATOM 640 N N . PHE A 1 134 ? -25.188 20.861 -11.190 1.00 19.13 134 PHE A N 1
ATOM 641 C CA . PHE A 1 134 ? -24.327 20.581 -12.325 1.00 19.34 134 PHE A CA 1
ATOM 642 C C . PHE A 1 134 ? -24.523 19.139 -12.751 1.00 19.84 134 PHE A C 1
ATOM 643 O O . PHE A 1 134 ? -24.700 18.844 -13.933 1.00 19.88 134 PHE A O 1
ATOM 651 N N . ILE A 1 135 ? -24.484 18.238 -11.779 1.00 19.97 135 ILE A N 1
ATOM 652 C CA . ILE A 1 135 ? -24.565 16.819 -12.074 1.00 19.87 135 ILE A CA 1
ATOM 653 C C . ILE A 1 135 ? -25.883 16.522 -12.776 1.00 19.87 135 ILE A C 1
ATOM 654 O O . ILE A 1 135 ? -25.916 15.778 -13.746 1.00 19.73 135 ILE A O 1
ATOM 659 N N . LEU A 1 136 ? -26.961 17.134 -12.310 1.00 19.25 136 LEU A N 1
ATOM 660 C CA . LEU A 1 136 ? -28.259 16.944 -12.948 1.00 19.20 136 LEU A CA 1
ATOM 661 C C . LEU A 1 136 ? -28.237 17.417 -14.399 1.00 19.99 136 LEU A C 1
ATOM 662 O O . LEU A 1 136 ? -28.719 16.718 -15.289 1.00 20.96 136 LEU A O 1
ATOM 667 N N . ARG A 1 137 ? -27.678 18.596 -14.636 1.00 19.32 137 ARG A N 1
ATOM 668 C CA . ARG A 1 137 ? -27.569 19.104 -15.996 1.00 19.69 137 ARG A CA 1
ATOM 669 C C . ARG A 1 137 ? -26.731 18.191 -16.883 1.00 22.10 137 ARG A C 1
ATOM 670 O O . ARG A 1 137 ? -27.131 17.887 -18.003 1.00 22.79 137 ARG A O 1
ATOM 678 N N . SER A 1 138 ? -25.579 17.755 -16.382 1.00 21.88 138 SER A N 1
ATOM 679 C CA . SER A 1 138 ? -24.735 16.813 -17.110 1.00 23.05 138 SER A CA 1
ATOM 680 C C . SER A 1 138 ? -25.512 15.571 -17.516 1.00 23.23 138 SER A C 1
ATOM 681 O O . SER A 1 138 ? -25.517 15.196 -18.678 1.00 26.72 138 SER A O 1
ATOM 684 N N . PHE A 1 139 ? -26.168 14.942 -16.548 1.00 24.14 139 PHE A N 1
ATOM 685 C CA . PHE A 1 139 ? -27.003 13.782 -16.813 1.00 24.07 139 PHE A CA 1
ATOM 686 C C . PHE A 1 139 ? -27.896 14.005 -18.023 1.00 25.25 139 PHE A C 1
ATOM 687 O O . PHE A 1 139 ? -27.865 13.224 -18.969 1.00 26.31 139 PHE A O 1
ATOM 695 N N . HIS A 1 140 ? -28.679 15.078 -17.997 1.00 24.28 140 HIS A N 1
ATOM 696 C CA . HIS A 1 140 ? -29.621 15.356 -19.075 1.00 25.25 140 HIS A CA 1
ATOM 697 C C . HIS A 1 140 ? -28.934 15.631 -20.407 1.00 27.42 140 HIS A C 1
ATOM 698 O O . HIS A 1 140 ? -29.356 15.111 -21.434 1.00 29.45 140 HIS A O 1
ATOM 705 N N . ALA A 1 141 ? -27.890 16.454 -20.386 1.00 27.13 141 ALA A N 1
ATOM 706 C CA . ALA A 1 141 ? -27.102 16.734 -21.580 1.00 28.90 141 ALA A CA 1
ATOM 707 C C . ALA A 1 141 ? -26.663 15.439 -22.251 1.00 31.35 141 ALA A C 1
ATOM 708 O O . ALA A 1 141 ? -26.543 15.367 -23.473 1.00 32.52 141 ALA A O 1
ATOM 710 N N . GLY A 1 142 ? -26.440 14.416 -21.435 1.00 30.92 142 GLY A N 1
ATOM 711 C CA . GLY A 1 142 ? -26.038 13.107 -21.912 1.00 32.94 142 GLY A CA 1
ATOM 712 C C . GLY A 1 142 ? -26.960 12.528 -22.960 1.00 33.15 142 GLY A C 1
ATOM 713 O O . GLY A 1 142 ? -26.522 11.753 -23.800 1.00 34.86 142 GLY A O 1
ATOM 714 N N . TYR A 1 143 ? -28.235 12.902 -22.914 1.00 32.17 143 TYR A N 1
ATOM 715 C CA . TYR A 1 143 ? -29.210 12.443 -23.902 1.00 32.60 143 TYR A CA 1
ATOM 716 C C . TYR A 1 143 ? -29.034 13.169 -25.226 1.00 35.07 143 TYR A C 1
ATOM 717 O O . TYR A 1 143 ? -29.090 12.557 -26.289 1.00 37.43 143 TYR A O 1
ATOM 726 N N . ARG A 1 144 ? -28.826 14.480 -25.155 1.00 36.02 144 ARG A N 1
ATOM 727 C CA . ARG A 1 144 ? -28.628 15.294 -26.347 1.00 36.65 144 ARG A CA 1
ATOM 728 C C . ARG A 1 144 ? -27.374 14.895 -27.104 1.00 37.41 144 ARG A C 1
ATOM 729 O O . ARG A 1 144 ? -27.303 15.055 -28.321 1.00 40.84 144 ARG A O 1
ATOM 737 N N . ASN A 1 145 ? -26.383 14.376 -26.387 1.00 37.12 145 ASN A N 1
ATOM 738 C CA . ASN A 1 145 ? -25.144 13.941 -27.019 1.00 37.20 145 ASN A CA 1
ATOM 739 C C . ASN A 1 145 ? -25.169 12.449 -27.347 1.00 37.64 145 ASN A C 1
ATOM 740 O O . ASN A 1 145 ? -24.126 11.840 -27.598 1.00 37.86 145 ASN A O 1
ATOM 745 N N . GLY A 1 146 ? -26.363 11.865 -27.332 1.00 37.46 146 GLY A N 1
ATOM 746 C CA . GLY A 1 146 ? -26.552 10.471 -27.700 1.00 36.59 146 GLY A CA 1
ATOM 747 C C . GLY A 1 146 ? -25.676 9.470 -26.969 1.00 36.50 146 GLY A C 1
ATOM 748 O O . GLY A 1 146 ? -25.325 8.434 -27.531 1.00 37.13 146 GLY A O 1
ATOM 749 N N . ILE A 1 147 ? -25.328 9.772 -25.719 1.00 36.29 147 ILE A N 1
ATOM 750 C CA . ILE A 1 147 ? -24.512 8.875 -24.905 1.00 36.09 147 ILE A CA 1
ATOM 751 C C . ILE A 1 147 ? -25.137 7.488 -24.704 1.00 36.76 147 ILE A C 1
ATOM 752 O O . ILE A 1 147 ? -24.435 6.476 -24.755 1.00 36.99 147 ILE A O 1
ATOM 757 N N . PRO A 1 148 ? -26.454 7.430 -24.460 1.00 35.67 148 PRO A N 1
ATOM 758 C CA . PRO A 1 148 ? -27.064 6.113 -24.271 1.00 35.89 148 PRO A CA 1
ATOM 759 C C . PRO A 1 148 ? -26.967 5.260 -25.526 1.00 36.16 148 PRO A C 1
ATOM 760 O O . PRO A 1 148 ? -27.223 5.757 -26.618 1.00 35.63 148 PRO A O 1
ATOM 764 N N . ARG A 1 149 ? -26.593 3.996 -25.365 1.00 36.21 149 ARG A N 1
ATOM 765 C CA . ARG A 1 149 ? -26.569 3.065 -26.484 1.00 37.98 149 ARG A CA 1
ATOM 766 C C . ARG A 1 149 ? -27.991 2.819 -26.990 1.00 38.85 149 ARG A C 1
ATOM 767 O O . ARG A 1 149 ? -28.207 2.535 -28.168 1.00 39.29 149 ARG A O 1
ATOM 775 N N . ARG A 1 150 ? -28.957 2.945 -26.086 1.00 38.10 150 ARG A N 1
ATOM 776 C CA . ARG A 1 150 ? -30.366 2.804 -26.428 1.00 37.81 150 ARG A CA 1
ATOM 777 C C . ARG A 1 150 ? -31.176 3.838 -25.662 1.00 35.49 150 ARG A C 1
ATOM 778 O O . ARG A 1 150 ? -30.998 3.989 -24.455 1.00 34.68 150 ARG A O 1
ATOM 786 N N . THR A 1 151 ? -32.056 4.554 -26.360 1.00 34.54 151 THR A N 1
ATOM 787 C CA . THR A 1 151 ? -32.898 5.557 -25.711 1.00 33.21 151 THR A CA 1
ATOM 788 C C . THR A 1 151 ? -34.371 5.162 -25.715 1.00 32.58 151 THR A C 1
ATOM 789 O O . THR A 1 151 ? -35.043 5.252 -26.744 1.00 32.32 151 THR A O 1
ATOM 793 N N . SER A 1 152 ? -34.866 4.755 -24.547 1.00 31.88 152 SER A N 1
ATOM 794 C CA . SER A 1 152 ? -36.223 4.233 -24.398 1.00 31.06 152 SER A CA 1
ATOM 795 C C . SER A 1 152 ? -37.295 5.309 -24.246 1.00 30.86 152 SER A C 1
ATOM 796 O O . SER A 1 152 ? -38.344 5.244 -24.880 1.00 30.78 152 SER A O 1
ATOM 799 N N . GLY A 1 153 ? -37.039 6.297 -23.399 1.00 31.16 153 GLY A N 1
ATOM 800 C CA . GLY A 1 153 ? -38.060 7.279 -23.083 1.00 30.21 153 GLY A CA 1
ATOM 801 C C . GLY A 1 153 ? -38.897 6.807 -21.910 1.00 28.35 153 GLY A C 1
ATOM 802 O O . GLY A 1 153 ? -39.931 7.384 -21.590 1.00 27.10 153 GLY A O 1
ATOM 803 N N . ALA A 1 154 ? -38.437 5.741 -21.268 1.00 28.24 154 ALA A N 1
ATOM 804 C CA . ALA A 1 154 ? -39.111 5.198 -20.101 1.00 28.13 154 ALA A CA 1
ATOM 805 C C . ALA A 1 154 ? -38.524 5.795 -18.840 1.00 27.09 154 ALA A C 1
ATOM 806 O O . ALA A 1 154 ? -38.962 5.488 -17.738 1.00 27.86 154 ALA A O 1
ATOM 808 N N . VAL A 1 155 ? -37.516 6.641 -19.006 1.00 26.27 155 VAL A N 1
ATOM 809 C CA . VAL A 1 155 ? -36.907 7.297 -17.863 1.00 25.30 155 VAL A CA 1
ATOM 810 C C . VAL A 1 155 ? -37.495 8.696 -17.647 1.00 24.18 155 VAL A C 1
ATOM 811 O O . VAL A 1 155 ? -37.645 9.489 -18.585 1.00 23.63 155 VAL A O 1
ATOM 815 N N . GLN A 1 156 ? -37.859 8.979 -16.404 1.00 24.07 156 GLN A N 1
ATOM 816 C CA . GLN A 1 156 ? -38.329 10.301 -16.059 1.00 22.88 156 GLN A CA 1
ATOM 817 C C . GLN A 1 156 ? -37.502 10.841 -14.924 1.00 22.19 156 GLN A C 1
ATOM 818 O O . GLN A 1 156 ? -37.599 10.367 -13.797 1.00 22.30 156 GLN A O 1
ATOM 824 N N . VAL A 1 157 ? -36.663 11.816 -15.248 1.00 20.57 157 VAL A N 1
ATOM 825 C CA . VAL A 1 157 ? -35.908 12.564 -14.262 1.00 20.25 157 VAL A CA 1
ATOM 826 C C . VAL A 1 157 ? -36.280 14.021 -14.421 1.00 19.37 157 VAL A C 1
ATOM 827 O O . VAL A 1 157 ? -36.499 14.485 -15.536 1.00 19.05 157 VAL A O 1
ATOM 831 N N . LEU A 1 158 ? -36.381 14.727 -13.301 1.00 18.03 158 LEU A N 1
ATOM 832 C CA . LEU A 1 158 ? -36.755 16.139 -13.280 1.00 17.61 158 LEU A CA 1
ATOM 833 C C . LEU A 1 158 ? -35.828 17.002 -14.149 1.00 17.22 158 LEU A C 1
ATOM 834 O O . LEU A 1 158 ? -34.611 16.901 -14.063 1.00 17.11 158 LEU A O 1
ATOM 839 N N . ARG A 1 159 ? -36.381 17.868 -14.972 1.00 17.12 159 ARG A N 1
ATOM 840 C CA . ARG A 1 159 ? -35.567 18.683 -15.812 1.00 17.25 159 ARG A CA 1
ATOM 841 C C . ARG A 1 159 ? -35.414 20.023 -15.200 1.00 15.07 159 ARG A C 1
ATOM 842 O O . ARG A 1 159 ? -36.372 20.621 -14.888 1.00 14.38 159 ARG A O 1
ATOM 850 N N . PRO A 1 160 ? -34.098 20.465 -14.989 1.00 14.49 160 PRO A N 1
ATOM 851 C CA . PRO A 1 160 ? -34.002 21.845 -14.499 1.00 14.05 160 PRO A CA 1
ATOM 852 C C . PRO A 1 160 ? -34.186 22.987 -15.493 1.00 12.70 160 PRO A C 1
ATOM 853 O O . PRO A 1 160 ? -34.063 22.867 -16.679 1.00 12.65 160 PRO A O 1
ATOM 857 N N . SER A 1 161 ? -34.508 24.115 -14.913 1.00 12.94 161 SER A N 1
ATOM 858 C CA . SER A 1 161 ? -34.599 25.376 -15.563 1.00 12.15 161 SER A CA 1
ATOM 859 C C . SER A 1 161 ? -33.265 26.033 -15.695 1.00 11.82 161 SER A C 1
ATOM 860 O O . SER A 1 161 ? -32.288 25.448 -15.487 1.00 12.18 161 SER A O 1
ATOM 863 N N . GLN A 1 162 ? -33.263 27.254 -16.133 1.00 11.84 162 GLN A N 1
ATOM 864 C CA . GLN A 1 162 ? -32.097 28.022 -16.283 1.00 12.06 162 GLN A CA 1
ATOM 865 C C . GLN A 1 162 ? -31.550 28.350 -14.962 1.00 12.05 162 GLN A C 1
ATOM 866 O O . GLN A 1 162 ? -30.479 28.818 -14.858 1.00 12.04 162 GLN A O 1
ATOM 872 N N . HIS A 1 163 ? -32.341 28.107 -13.940 1.00 12.12 163 HIS A N 1
ATOM 873 C CA . HIS A 1 163 ? -31.993 28.517 -12.583 1.00 12.50 163 HIS A CA 1
ATOM 874 C C . HIS A 1 163 ? -31.415 27.399 -11.739 1.00 13.14 163 HIS A C 1
ATOM 875 O O . HIS A 1 163 ? -31.798 26.236 -11.863 1.00 13.01 163 HIS A O 1
ATOM 882 N N . VAL A 1 164 ? -30.492 27.774 -10.865 1.00 13.61 164 VAL A N 1
ATOM 883 C CA . VAL A 1 164 ? -29.867 26.824 -9.974 1.00 14.23 164 VAL A CA 1
ATOM 884 C C . VAL A 1 164 ? -30.637 26.793 -8.670 1.00 14.41 164 VAL A C 1
ATOM 885 O O . VAL A 1 164 ? -30.578 27.730 -7.882 1.00 15.20 164 VAL A O 1
ATOM 889 N N . LEU A 1 165 ? -31.369 25.708 -8.461 1.00 14.56 165 LEU A N 1
ATOM 890 C CA . LEU A 1 165 ? -32.190 25.545 -7.275 1.00 15.06 165 LEU A CA 1
ATOM 891 C C . LEU A 1 165 ? -31.791 24.306 -6.494 1.00 15.64 165 LEU A C 1
ATOM 892 O O . LEU A 1 165 ? -31.248 23.353 -7.057 1.00 15.62 165 LEU A O 1
ATOM 897 N N . GLU A 1 166 ? -32.070 24.320 -5.196 1.00 16.94 166 GLU A N 1
ATOM 898 C CA . GLU A 1 166 ? -32.002 23.103 -4.410 1.00 17.79 166 GLU A CA 1
ATOM 899 C C . GLU A 1 166 ? -33.147 22.181 -4.819 1.00 17.23 166 GLU A C 1
ATOM 900 O O . GLU A 1 166 ? -34.300 22.603 -4.901 1.00 17.44 166 GLU A O 1
ATOM 906 N N . ARG A 1 167 ? -32.822 20.930 -5.100 1.00 17.64 167 ARG A N 1
ATOM 907 C CA . ARG A 1 167 ? -33.815 19.949 -5.497 1.00 17.16 167 ARG A CA 1
ATOM 908 C C . ARG A 1 167 ? -33.542 18.629 -4.799 1.00 18.04 167 ARG A C 1
ATOM 909 O O . ARG A 1 167 ? -32.443 18.395 -4.324 1.00 18.66 167 ARG A O 1
ATOM 917 N N . SER A 1 168 ? -34.537 17.760 -4.742 1.00 17.50 168 SER A N 1
ATOM 918 C CA . SER A 1 168 ? -34.355 16.466 -4.105 1.00 18.47 168 SER A CA 1
ATOM 919 C C . SER A 1 168 ? -33.830 15.452 -5.117 1.00 19.08 168 SER A C 1
ATOM 920 O O . SER A 1 168 ? -33.592 14.293 -4.784 1.00 19.96 168 SER A O 1
ATOM 923 N N . THR A 1 169 ? -33.628 15.910 -6.350 1.00 19.09 169 THR A N 1
ATOM 924 C CA . THR A 1 169 ? -33.376 15.024 -7.479 1.00 19.45 169 THR A CA 1
ATOM 925 C C . THR A 1 169 ? -31.984 14.408 -7.423 1.00 20.02 169 THR A C 1
ATOM 926 O O . THR A 1 169 ? -31.825 13.192 -7.444 1.00 21.04 169 THR A O 1
ATOM 930 N N . VAL A 1 170 ? -30.972 15.260 -7.372 1.00 20.30 170 VAL A N 1
ATOM 931 C CA . VAL A 1 170 ? -29.601 14.797 -7.255 1.00 21.13 170 VAL A CA 1
ATOM 932 C C . VAL A 1 170 ? -29.121 15.085 -5.855 1.00 22.46 170 VAL A C 1
ATOM 933 O O . VAL A 1 170 ? -29.292 16.202 -5.356 1.00 22.58 170 VAL A O 1
ATOM 937 N N . GLY A 1 171 ? -28.525 14.085 -5.218 1.00 23.69 171 GLY A N 1
ATOM 938 C CA . GLY A 1 171 ? -27.985 14.265 -3.885 1.00 25.43 171 GLY A CA 1
ATOM 939 C C . GLY A 1 171 ? -26.514 13.930 -3.812 1.00 27.29 171 GLY A C 1
ATOM 940 O O . GLY A 1 171 ? -26.092 12.881 -4.279 1.00 28.98 171 GLY A O 1
ATOM 941 N N . LEU A 1 172 ? -25.730 14.846 -3.253 1.00 27.56 172 LEU A N 1
ATOM 942 C CA . LEU A 1 172 ? -24.360 14.553 -2.843 1.00 28.89 172 LEU A CA 1
ATOM 943 C C . LEU A 1 172 ? -24.368 14.045 -1.408 1.00 30.15 172 LEU A C 1
ATOM 944 O O . LEU A 1 172 ? -24.519 14.832 -0.476 1.00 29.82 172 LEU A O 1
ATOM 949 N N . VAL A 1 173 ? -24.208 12.738 -1.225 1.00 31.29 173 VAL A N 1
ATOM 950 C CA . VAL A 1 173 ? -24.246 12.161 0.116 1.00 32.17 173 VAL A CA 1
ATOM 951 C C . VAL A 1 173 ? -22.898 11.571 0.537 1.00 34.44 173 VAL A C 1
ATOM 952 O O . VAL A 1 173 ? -22.005 11.366 -0.290 1.00 34.96 173 VAL A O 1
ATOM 956 N N . LYS A 1 174 ? -22.764 11.299 1.833 1.00 35.80 174 LYS A N 1
ATOM 957 C CA . LYS A 1 174 ? -21.561 10.685 2.381 1.00 36.13 174 LYS A CA 1
ATOM 958 C C . LYS A 1 174 ? -21.746 9.185 2.596 1.00 35.28 174 LYS A C 1
ATOM 959 O O . LYS A 1 174 ? -21.983 8.433 1.648 1.00 33.59 174 LYS A O 1
ATOM 965 N N . GLU A 1 185 ? -20.078 9.668 -3.427 1.00 39.90 185 GLU A N 1
ATOM 966 C CA . GLU A 1 185 ? -21.388 9.028 -3.436 1.00 37.45 185 GLU A CA 1
ATOM 967 C C . GLU A 1 185 ? -22.453 9.984 -3.975 1.00 36.36 185 GLU A C 1
ATOM 968 O O . GLU A 1 185 ? -22.798 10.981 -3.334 1.00 34.86 185 GLU A O 1
ATOM 974 N N . ILE A 1 186 ? -22.967 9.668 -5.159 1.00 36.65 186 ILE A N 1
ATOM 975 C CA . ILE A 1 186 ? -23.928 10.521 -5.849 1.00 35.73 186 ILE A CA 1
ATOM 976 C C . ILE A 1 186 ? -25.185 9.742 -6.190 1.00 34.24 186 ILE A C 1
ATOM 977 O O . ILE A 1 186 ? -25.118 8.697 -6.824 1.00 35.50 186 ILE A O 1
ATOM 982 N N . GLU A 1 187 ? -26.333 10.248 -5.768 1.00 32.03 187 GLU A N 1
ATOM 983 C CA . GLU A 1 187 ? -27.574 9.512 -5.932 1.00 30.62 187 GLU A CA 1
ATOM 984 C C . GLU A 1 187 ? -28.590 10.298 -6.746 1.00 27.93 187 GLU A C 1
ATOM 985 O O . GLU A 1 187 ? -28.765 11.498 -6.543 1.00 27.56 187 GLU A O 1
ATOM 991 N N . ILE A 1 188 ? -29.264 9.617 -7.664 1.00 27.60 188 ILE A N 1
ATOM 992 C CA . ILE A 1 188 ? -30.232 10.270 -8.522 1.00 25.68 188 ILE A CA 1
ATOM 993 C C . ILE A 1 188 ? -31.558 9.549 -8.412 1.00 25.41 188 ILE A C 1
ATOM 994 O O . ILE A 1 188 ? -31.611 8.324 -8.402 1.00 26.14 188 ILE A O 1
ATOM 999 N N . PHE A 1 189 ? -32.636 10.314 -8.320 1.00 23.86 189 PHE A N 1
ATOM 1000 C CA . PHE A 1 189 ? -33.955 9.730 -8.161 1.00 23.37 189 PHE A CA 1
ATOM 1001 C C . PHE A 1 189 ? -34.741 9.844 -9.456 1.00 22.72 189 PHE A C 1
ATOM 1002 O O . PHE A 1 189 ? -34.798 10.903 -10.065 1.00 22.04 189 PHE A O 1
ATOM 1010 N N . ALA A 1 190 ? -35.340 8.738 -9.878 1.00 23.32 190 ALA A N 1
ATOM 1011 C CA . ALA A 1 190 ? -36.015 8.685 -11.167 1.00 23.73 190 ALA A CA 1
ATOM 1012 C C . ALA A 1 190 ? -37.248 7.808 -11.125 1.00 25.51 190 ALA A C 1
ATOM 1013 O O . ALA A 1 190 ? -37.412 6.992 -10.216 1.00 26.34 190 ALA A O 1
ATOM 1015 N N . ARG A 1 191 ? -38.111 7.979 -12.120 1.00 25.33 191 ARG 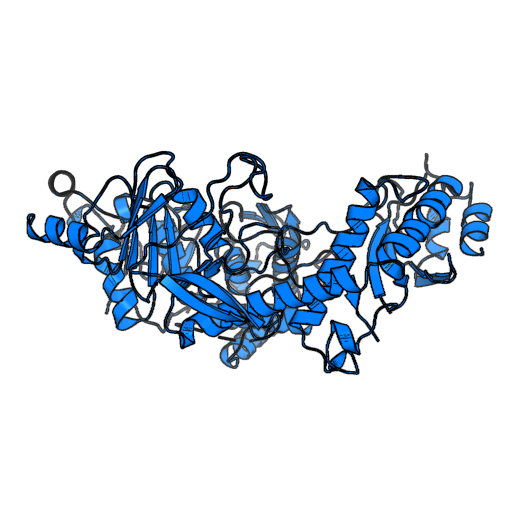A N 1
ATOM 1016 C CA . ARG A 1 191 ? -39.174 7.019 -12.367 1.00 26.49 191 ARG A CA 1
ATOM 1017 C C . ARG A 1 191 ? -38.911 6.309 -13.687 1.00 27.43 191 ARG A C 1
ATOM 1018 O O . ARG A 1 191 ? -38.705 6.942 -14.727 1.00 26.37 191 ARG A O 1
ATOM 1026 N N . VAL A 1 192 ? -38.901 4.985 -13.632 1.00 29.09 192 VAL A N 1
ATOM 1027 C CA . VAL A 1 192 ? -38.660 4.172 -14.808 1.00 29.43 192 VAL A CA 1
ATOM 1028 C C . VAL A 1 192 ? -39.922 3.395 -15.128 1.00 30.35 192 VAL A C 1
ATOM 1029 O O . VAL A 1 192 ? -40.402 2.617 -14.308 1.00 31.23 192 VAL A O 1
ATOM 1033 N N . LYS A 1 193 ? -40.469 3.633 -16.313 1.00 30.29 193 LYS A N 1
ATOM 1034 C CA . LYS A 1 193 ? -41.633 2.902 -16.773 1.00 31.87 193 LYS A CA 1
ATOM 1035 C C . LYS A 1 193 ? -41.217 1.531 -17.279 1.00 32.25 193 LYS A C 1
ATOM 1036 O O . LYS A 1 193 ? -40.843 1.376 -18.443 1.00 31.90 193 LYS A O 1
ATOM 1042 N N . LEU A 1 194 ? -41.288 0.543 -16.391 1.00 33.87 194 LEU A N 1
ATOM 1043 C CA . LEU A 1 194 ? -40.903 -0.834 -16.695 1.00 34.53 194 LEU A CA 1
ATOM 1044 C C . LEU A 1 194 ? -41.686 -1.419 -17.857 1.00 35.12 194 LEU A C 1
ATOM 1045 O O . LEU A 1 194 ? -42.904 -1.532 -17.800 1.00 36.25 194 LEU A O 1
ATOM 1050 N N . PRO A 1 195 ? -40.975 -1.803 -18.918 1.00 35.60 195 PRO A N 1
ATOM 1051 C CA . PRO A 1 195 ? -41.604 -2.268 -20.158 1.00 37.16 195 PRO A CA 1
ATOM 1052 C C . PRO A 1 195 ? -42.404 -3.552 -19.960 1.00 39.75 195 PRO A C 1
ATOM 1053 O O . PRO A 1 195 ? -42.033 -4.405 -19.148 1.00 39.06 195 PRO A O 1
ATOM 1057 N N . GLY A 1 196 ? -43.494 -3.677 -20.708 1.00 41.14 196 GLY A N 1
ATOM 1058 C CA . GLY A 1 196 ? -44.284 -4.890 -20.721 1.00 43.28 196 GLY A CA 1
ATOM 1059 C C . GLY A 1 196 ? -45.357 -4.816 -21.784 1.00 48.55 196 GLY A C 1
ATOM 1060 O O . GLY A 1 196 ? -46.449 -4.313 -21.532 1.00 53.32 196 GLY A O 1
ATOM 1061 N N . GLY A 1 198 ? -48.808 -5.636 -24.241 1.00 57.72 198 GLY A N 1
ATOM 1062 C CA . GLY A 1 198 ? -49.197 -6.820 -23.495 1.00 57.38 198 GLY A CA 1
ATOM 1063 C C . GLY A 1 198 ? -48.478 -7.012 -22.179 1.00 56.40 198 GLY A C 1
ATOM 1064 O O . GLY A 1 198 ? -47.332 -6.687 -22.027 1.00 55.74 198 GLY A O 1
ATOM 1065 N N . ARG A 1 199 ? -49.143 -7.717 -21.290 1.00 56.78 199 ARG A N 1
ATOM 1066 C CA . ARG A 1 199 ? -49.255 -7.562 -19.871 1.00 53.57 199 ARG A CA 1
ATOM 1067 C C . ARG A 1 199 ? -48.257 -8.397 -19.106 1.00 53.62 199 ARG A C 1
ATOM 1068 O O . ARG A 1 199 ? -48.418 -8.636 -17.932 1.00 52.42 199 ARG A O 1
ATOM 1076 N N . ARG A 1 200 ? -47.241 -8.874 -19.791 1.00 53.55 200 ARG A N 1
ATOM 1077 C CA . ARG A 1 200 ? -46.166 -9.598 -19.152 1.00 50.03 200 ARG A CA 1
ATOM 1078 C C . ARG A 1 200 ? -44.846 -8.881 -19.315 1.00 47.32 200 ARG A C 1
ATOM 1079 O O . ARG A 1 200 ? -44.666 -8.101 -20.202 1.00 46.33 200 ARG A O 1
ATOM 1087 N N . ILE A 1 201 ? -43.920 -9.172 -18.431 1.00 45.33 201 ILE A N 1
ATOM 1088 C CA . ILE A 1 201 ? -42.706 -8.416 -18.289 1.00 43.76 201 ILE A CA 1
ATOM 1089 C C . ILE A 1 201 ? -41.950 -8.391 -19.555 1.00 43.05 201 ILE A C 1
ATOM 1090 O O . ILE A 1 201 ? -41.855 -9.389 -20.178 1.00 44.92 201 ILE A O 1
ATOM 1095 N N . ASP A 1 202 ? -41.370 -7.254 -19.909 1.00 41.30 202 ASP A N 1
ATOM 1096 C CA . ASP A 1 202 ? -40.423 -7.196 -21.007 1.00 39.66 202 ASP A CA 1
ATOM 1097 C C . ASP A 1 202 ? -39.036 -7.193 -20.389 1.00 39.65 202 ASP A C 1
ATOM 1098 O O . ASP A 1 202 ? -38.557 -6.167 -19.914 1.00 38.64 202 ASP A O 1
ATOM 1103 N N . GLY A 1 203 ? -38.402 -8.357 -20.377 1.00 40.02 203 GLY A N 1
ATOM 1104 C CA . GLY A 1 203 ? -37.080 -8.482 -19.806 1.00 39.42 203 GLY A CA 1
ATOM 1105 C C . GLY A 1 203 ? -36.051 -7.687 -20.577 1.00 38.23 203 GLY A C 1
ATOM 1106 O O . GLY A 1 203 ? -35.242 -6.986 -19.981 1.00 37.34 203 GLY A O 1
ATOM 1107 N N . HIS A 1 204 ? -36.081 -7.792 -21.903 1.00 38.62 204 HIS A N 1
ATOM 1108 C CA . HIS A 1 204 ? -35.076 -7.140 -22.741 1.00 38.40 204 HIS A CA 1
ATOM 1109 C C . HIS A 1 204 ? -35.354 -5.646 -22.883 1.00 37.51 204 HIS A C 1
ATOM 1110 O O . HIS A 1 204 ? -34.426 -4.843 -22.971 1.00 36.94 204 HIS A O 1
ATOM 1117 N N . GLY A 1 205 ? -36.630 -5.277 -22.908 1.00 37.27 205 GLY A N 1
ATOM 1118 C CA . GLY A 1 205 ? -37.001 -3.877 -22.872 1.00 36.41 205 GLY A CA 1
ATOM 1119 C C . GLY A 1 205 ? -36.403 -3.214 -21.645 1.00 35.82 205 GLY A C 1
ATOM 1120 O O . GLY A 1 205 ? -35.868 -2.109 -21.717 1.00 36.08 205 GLY A O 1
ATOM 1121 N N . ALA A 1 206 ? -36.476 -3.911 -20.516 1.00 35.77 206 ALA A N 1
ATOM 1122 C CA . ALA A 1 206 ? -35.988 -3.391 -19.250 1.00 34.50 206 ALA A CA 1
ATOM 1123 C C . ALA A 1 206 ? -34.469 -3.439 -19.157 1.00 34.26 206 ALA A C 1
ATOM 1124 O O . ALA A 1 206 ? -33.848 -2.531 -18.604 1.00 32.91 206 ALA A O 1
ATOM 1126 N N . ILE A 1 207 ? -33.869 -4.500 -19.687 1.00 35.53 207 ILE A N 1
ATOM 1127 C CA . ILE A 1 207 ? -32.420 -4.653 -19.614 1.00 35.65 207 ILE A CA 1
ATOM 1128 C C . ILE A 1 207 ? -31.721 -3.538 -20.382 1.00 34.53 207 ILE A C 1
ATOM 1129 O O . ILE A 1 207 ? -30.635 -3.100 -19.997 1.00 34.22 207 ILE A O 1
ATOM 1134 N N . ASP A 1 208 ? -32.354 -3.070 -21.454 1.00 34.59 208 ASP A N 1
ATOM 1135 C CA . ASP A 1 208 ? -31.835 -1.938 -22.219 1.00 34.36 208 ASP A CA 1
ATOM 1136 C C . ASP A 1 208 ? -31.788 -0.675 -21.379 1.00 33.05 208 ASP A C 1
ATOM 1137 O O . ASP A 1 208 ? -30.765 0.007 -21.323 1.00 33.24 208 ASP A O 1
ATOM 1142 N N . ILE A 1 209 ? -32.915 -0.379 -20.737 1.00 33.09 209 ILE A N 1
ATOM 1143 C CA . ILE A 1 209 ? -33.067 0.802 -19.897 1.00 31.72 209 ILE A CA 1
ATOM 1144 C C . ILE A 1 209 ? -31.934 0.936 -18.905 1.00 31.28 209 ILE A C 1
ATOM 1145 O O . ILE A 1 209 ? -31.351 2.002 -18.768 1.00 30.42 209 ILE A O 1
ATOM 1150 N N . PHE A 1 210 ? -31.611 -0.154 -18.224 1.00 31.24 210 PHE A N 1
ATOM 1151 C CA . PHE A 1 210 ? -30.622 -0.098 -17.159 1.00 30.91 210 PHE A CA 1
ATOM 1152 C C . PHE A 1 210 ? -29.188 -0.288 -17.632 1.00 31.39 210 PHE A C 1
ATOM 1153 O O . PHE A 1 210 ? -28.290 0.384 -17.134 1.00 31.15 210 PHE A O 1
ATOM 1161 N N . TYR A 1 211 ? -28.939 -1.310 -18.426 1.00 32.02 211 TYR A N 1
ATOM 1162 C CA . TYR A 1 211 ? -27.607 -1.594 -18.968 1.00 32.77 211 TYR A CA 1
ATOM 1163 C C . TYR A 1 211 ? -27.032 -0.742 -20.081 1.00 32.63 211 TYR A C 1
ATOM 1164 O O . TYR A 1 211 ? -25.890 -0.431 -20.094 1.00 32.25 211 TYR A O 1
ATOM 1173 N N . ASN A 1 212 ? -27.862 -0.414 -21.036 1.00 32.94 212 ASN A N 1
ATOM 1174 C CA . ASN A 1 212 ? -27.453 0.348 -22.185 1.00 34.12 212 ASN A CA 1
ATOM 1175 C C . ASN A 1 212 ? -27.990 1.752 -22.287 1.00 34.20 212 ASN A C 1
ATOM 1176 O O . ASN A 1 212 ? -27.835 2.353 -23.282 1.00 35.26 212 ASN A O 1
ATOM 1181 N N . GLU A 1 213 ? -28.676 2.245 -21.275 1.00 33.63 213 GLU A N 1
ATOM 1182 C CA . GLU A 1 213 ? -29.082 3.622 -21.235 1.00 31.80 213 GLU A CA 1
ATOM 1183 C C . GLU A 1 213 ? -28.563 4.298 -19.991 1.00 31.25 213 GLU A C 1
ATOM 1184 O O . GLU A 1 213 ? -27.776 5.173 -20.050 1.00 31.34 213 GLU A O 1
ATOM 1190 N N . LEU A 1 214 ? -29.007 3.855 -18.849 1.00 30.67 214 LEU A N 1
ATOM 1191 C CA . LEU A 1 214 ? -28.568 4.403 -17.612 1.00 30.17 214 LEU A CA 1
ATOM 1192 C C . LEU A 1 214 ? -27.167 4.161 -17.199 1.00 31.26 214 LEU A C 1
ATOM 1193 O O . LEU A 1 214 ? -26.554 5.053 -16.723 1.00 31.39 214 LEU A O 1
ATOM 1198 N N . VAL A 1 215 ? -26.659 2.951 -17.366 1.00 31.14 215 VAL A N 1
ATOM 1199 C CA . VAL A 1 215 ? -25.348 2.641 -16.873 1.00 31.96 215 VAL A CA 1
ATOM 1200 C C . VAL A 1 215 ? -24.362 3.517 -17.597 1.00 32.00 215 VAL A C 1
ATOM 1201 O O . VAL A 1 215 ? -23.611 4.213 -16.966 1.00 32.31 215 VAL A O 1
ATOM 1205 N N . PRO A 1 216 ? -24.462 3.510 -18.997 1.00 32.17 216 PRO A N 1
ATOM 1206 C CA . PRO A 1 216 ? -23.466 4.370 -19.650 1.00 32.37 216 PRO A CA 1
ATOM 1207 C C . PRO A 1 216 ? -23.590 5.844 -19.384 1.00 32.16 216 PRO A C 1
ATOM 1208 O O . PRO A 1 216 ? -22.653 6.545 -19.175 1.00 31.95 216 PRO A O 1
ATOM 1212 N N . LEU A 1 217 ? -24.804 6.301 -19.409 1.00 31.44 217 LEU A N 1
ATOM 1213 C CA . LEU A 1 217 ? -25.146 7.682 -19.080 1.00 31.52 217 LEU A CA 1
ATOM 1214 C C . LEU A 1 217 ? -24.441 8.164 -17.812 1.00 31.20 217 LEU A C 1
ATOM 1215 O O . LEU A 1 217 ? -23.750 9.178 -17.824 1.00 31.28 217 LEU A O 1
ATOM 1220 N N . LEU A 1 218 ? -24.613 7.420 -16.725 1.00 31.22 218 LEU A N 1
ATOM 1221 C CA . LEU A 1 218 ? -24.027 7.775 -15.440 1.00 31.34 218 LEU A CA 1
ATOM 1222 C C . LEU A 1 218 ? -22.517 7.608 -15.426 1.00 31.58 218 LEU A C 1
ATOM 1223 O O . LEU A 1 218 ? -21.801 8.480 -14.937 1.00 31.70 218 LEU A O 1
ATOM 1228 N N . GLU A 1 219 ? -22.045 6.541 -16.030 1.00 32.05 219 GLU A N 1
ATOM 1229 C CA . GLU A 1 219 ? -20.639 6.271 -16.108 1.00 32.22 219 GLU A CA 1
ATOM 1230 C C . GLU A 1 219 ? -19.953 7.361 -16.839 1.00 31.81 219 GLU A C 1
ATOM 1231 O O . GLU A 1 219 ? -18.898 7.779 -16.465 1.00 32.01 219 GLU A O 1
ATOM 1237 N N . GLN A 1 220 ? -20.566 7.792 -17.918 1.00 31.93 220 GLN A N 1
ATOM 1238 C CA . GLN A 1 220 ? -19.983 8.795 -18.748 1.00 31.78 220 GLN A CA 1
ATOM 1239 C C . GLN A 1 220 ? -20.213 10.268 -18.392 1.00 31.94 220 GLN A C 1
ATOM 1240 O O . GLN A 1 220 ? -19.268 10.934 -18.185 1.00 31.88 220 GLN A O 1
ATOM 1246 N N . CYS A 1 221 ? -21.436 10.786 -18.336 1.00 33.06 221 CYS A N 1
ATOM 1247 C CA . CYS A 1 221 ? -21.632 12.211 -18.113 1.00 33.78 221 CYS A CA 1
ATOM 1248 C C . CYS A 1 221 ? -21.648 12.502 -16.573 1.00 30.90 221 CYS A C 1
ATOM 1249 O O . CYS A 1 221 ? -21.614 13.620 -16.187 1.00 30.27 221 CYS A O 1
ATOM 1252 N N . VAL A 1 222 ? -21.598 11.477 -15.731 1.00 31.48 222 VAL A N 1
ATOM 1253 C CA . VAL A 1 222 ? -21.597 11.667 -14.282 1.00 30.88 222 VAL A CA 1
ATOM 1254 C C . VAL A 1 222 ? -20.356 11.247 -13.455 1.00 32.51 222 VAL A C 1
ATOM 1255 O O . VAL A 1 222 ? -19.805 12.038 -12.752 1.00 31.84 222 VAL A O 1
ATOM 1259 N N . VAL A 1 223 ? -19.933 10.008 -13.535 1.00 33.41 223 VAL A N 1
ATOM 1260 C CA . VAL A 1 223 ? -18.654 9.578 -13.014 1.00 34.81 223 VAL A CA 1
ATOM 1261 C C . VAL A 1 223 ? -17.572 10.228 -13.837 1.00 33.50 223 VAL A C 1
ATOM 1262 O O . VAL A 1 223 ? -16.481 10.444 -13.397 1.00 33.74 223 VAL A O 1
ATOM 1266 N N . GLY A 1 224 ? -17.913 10.434 -15.085 1.00 32.50 224 GLY A N 1
ATOM 1267 C CA . GLY A 1 224 ? -17.045 10.926 -16.102 1.00 31.56 224 GLY A CA 1
ATOM 1268 C C . GLY A 1 224 ? -17.252 12.389 -16.304 1.00 33.10 224 GLY A C 1
ATOM 1269 O O . GLY A 1 224 ? -17.129 12.882 -17.385 1.00 31.79 224 GLY A O 1
ATOM 1270 N N . LEU A 1 225 ? -17.649 13.075 -15.260 1.00 31.63 225 LEU A N 1
ATOM 1271 C CA . LEU A 1 225 ? -17.935 14.493 -15.409 1.00 30.75 225 LEU A CA 1
ATOM 1272 C C . LEU A 1 225 ? -16.630 15.278 -15.465 1.00 29.48 225 LEU A C 1
ATOM 1273 O O . LEU A 1 225 ? -15.591 14.810 -15.008 1.00 29.43 225 LEU A O 1
ATOM 1278 N N . ASN A 1 226 ? -16.694 16.474 -16.037 1.00 28.68 226 ASN A N 1
ATOM 1279 C CA . ASN A 1 226 ? -15.530 17.333 -16.142 1.00 27.66 226 ASN A CA 1
ATOM 1280 C C . ASN A 1 226 ? -15.309 18.088 -14.844 1.00 27.81 226 ASN A C 1
ATOM 1281 O O . ASN A 1 226 ? -16.024 19.040 -14.539 1.00 26.76 226 ASN A O 1
ATOM 1286 N N . GLU A 1 227 ? -14.317 17.653 -14.076 1.00 28.89 227 GLU A N 1
ATOM 1287 C CA . GLU A 1 227 ? -14.050 18.251 -12.776 1.00 29.82 227 GLU A CA 1
ATOM 1288 C C . GLU A 1 227 ? -13.809 19.757 -12.873 1.00 28.43 227 GLU A C 1
ATOM 1289 O O . GLU A 1 227 ? -14.113 20.504 -11.946 1.00 28.19 227 GLU A O 1
ATOM 1295 N N . GLU A 1 228 ? -13.278 20.206 -14.001 1.00 28.15 228 GLU A N 1
ATOM 1296 C CA . GLU A 1 228 ? -13.015 21.628 -14.183 1.00 28.83 228 GLU A CA 1
ATOM 1297 C C . GLU A 1 228 ? -14.301 22.391 -14.469 1.00 27.14 228 GLU A C 1
ATOM 1298 O O . GLU A 1 228 ? -14.547 23.446 -13.881 1.00 26.68 228 GLU A O 1
ATOM 1304 N N . ASP A 1 229 ? -15.115 21.855 -15.375 1.00 26.89 229 ASP A N 1
ATOM 1305 C CA . ASP A 1 229 ? -16.411 22.447 -15.687 1.00 25.42 229 ASP A CA 1
ATOM 1306 C C . ASP A 1 229 ? -17.293 22.575 -14.448 1.00 24.10 229 ASP A C 1
ATOM 1307 O O . ASP A 1 229 ? -17.902 23.615 -14.218 1.00 22.97 229 ASP A O 1
ATOM 1312 N N . LEU A 1 230 ? -17.369 21.510 -13.662 1.00 24.37 230 LEU A N 1
ATOM 1313 C CA . LEU A 1 230 ? -18.112 21.532 -12.412 1.00 23.55 230 LEU A CA 1
ATOM 1314 C C . LEU A 1 230 ? -17.612 22.628 -11.483 1.00 23.94 230 LEU A C 1
ATOM 1315 O O . LEU A 1 230 ? -18.402 23.402 -10.945 1.00 22.91 230 LEU A O 1
ATOM 1320 N N . HIS A 1 231 ? -16.296 22.694 -11.302 1.00 24.87 231 HIS A N 1
ATOM 1321 C CA . HIS A 1 231 ? -15.702 23.623 -10.347 1.00 25.33 231 HIS A CA 1
ATOM 1322 C C . HIS A 1 231 ? -15.960 25.071 -10.719 1.00 24.58 231 HIS A C 1
ATOM 1323 O O . HIS A 1 231 ? -16.012 25.939 -9.852 1.00 24.31 231 HIS A O 1
ATOM 1330 N N . GLN A 1 232 ? -16.109 25.334 -12.010 1.00 23.87 232 GLN A N 1
ATOM 1331 C CA . GLN A 1 232 ? -16.370 26.690 -12.472 1.00 23.05 232 GLN A CA 1
ATOM 1332 C C . GLN A 1 232 ? -17.852 27.016 -12.347 1.00 21.97 232 GLN A C 1
ATOM 1333 O O . GLN A 1 232 ? -18.223 28.166 -12.150 1.00 22.09 232 GLN A O 1
ATOM 1339 N N . HIS A 1 233 ? -18.684 25.990 -12.474 1.00 22.24 233 HIS A N 1
ATOM 1340 C CA . HIS A 1 233 ? -20.114 26.099 -12.260 1.00 21.06 233 HIS A CA 1
ATOM 1341 C C . HIS A 1 233 ? -20.372 26.521 -10.822 1.00 21.01 233 HIS A C 1
ATOM 1342 O O . HIS A 1 233 ? -21.103 27.474 -10.569 1.00 20.55 233 HIS A O 1
ATOM 1349 N N . VAL A 1 234 ? -19.753 25.810 -9.884 1.00 21.39 234 VAL A N 1
ATOM 1350 C CA . VAL A 1 234 ? -19.936 26.082 -8.463 1.00 21.47 234 VAL A CA 1
ATOM 1351 C C . VAL A 1 234 ? -19.453 27.478 -8.087 1.00 20.90 234 VAL A C 1
ATOM 1352 O O . VAL A 1 234 ? -20.060 28.147 -7.250 1.00 20.79 234 VAL A O 1
ATOM 1356 N N . ILE A 1 235 ? -18.367 27.914 -8.717 1.00 20.57 235 ILE A N 1
ATOM 1357 C CA . ILE A 1 235 ? -17.814 29.237 -8.459 1.00 21.69 235 ILE A CA 1
ATOM 1358 C C . ILE A 1 235 ? -18.763 30.326 -8.939 1.00 20.53 235 ILE A C 1
ATOM 1359 O O . ILE A 1 235 ? -19.009 31.305 -8.236 1.00 20.67 235 ILE A O 1
ATOM 1364 N N . CYS A 1 236 ? -19.309 30.153 -10.132 1.00 22.07 236 CYS A N 1
ATOM 1365 C CA . CYS A 1 236 ? -20.200 31.158 -10.691 1.00 21.61 236 CYS A CA 1
ATOM 1366 C C . CYS A 1 236 ? -21.458 31.307 -9.841 1.00 19.32 236 CYS A C 1
ATOM 1367 O O . CYS A 1 236 ? -21.918 32.414 -9.569 1.00 19.39 236 CYS A O 1
ATOM 1370 N N . VAL A 1 237 ? -22.005 30.174 -9.421 1.00 20.47 237 VAL A N 1
ATOM 1371 C CA . VAL A 1 237 ? -23.227 30.151 -8.636 1.00 19.75 237 VAL A CA 1
ATOM 1372 C C . VAL A 1 237 ? -22.995 30.829 -7.296 1.00 19.07 237 VAL A C 1
ATOM 1373 O O . VAL A 1 237 ? -23.848 31.564 -6.800 1.00 18.54 237 VAL A O 1
ATOM 1377 N N . HIS A 1 238 ? -21.815 30.596 -6.729 1.00 19.89 238 HIS A N 1
ATOM 1378 C CA . HIS A 1 238 ? -21.476 31.100 -5.407 1.00 20.17 238 HIS A CA 1
ATOM 1379 C C . HIS A 1 238 ? -21.274 32.604 -5.398 1.00 20.48 238 HIS A C 1
ATOM 1380 O O . HIS A 1 238 ? -21.678 33.278 -4.463 1.00 20.85 238 HIS A O 1
ATOM 1387 N N . ASP A 1 239 ? -20.641 33.123 -6.443 1.00 20.54 239 ASP A N 1
ATOM 1388 C CA . ASP A 1 239 ? -20.441 34.558 -6.593 1.00 20.09 239 ASP A CA 1
ATOM 1389 C C . ASP A 1 239 ? -21.754 35.286 -6.856 1.00 19.82 239 ASP A C 1
ATOM 1390 O O . ASP A 1 239 ? -21.921 36.438 -6.474 1.00 19.22 239 ASP A O 1
ATOM 1395 N N . GLN A 1 240 ? -22.687 34.612 -7.519 1.00 19.28 240 GLN A N 1
ATOM 1396 C CA . GLN A 1 240 ? -24.014 35.176 -7.722 1.00 18.26 240 GLN A CA 1
ATOM 1397 C C . GLN A 1 240 ? -24.714 35.352 -6.381 1.00 18.76 240 GLN A C 1
ATOM 1398 O O . GLN A 1 240 ? -25.307 36.398 -6.109 1.00 18.76 240 GLN A O 1
ATOM 1404 N N . GLU A 1 241 ? -24.687 34.323 -5.569 1.00 18.88 241 GLU A N 1
ATOM 1405 C CA . GLU A 1 241 ? -25.255 34.373 -4.271 1.00 20.04 241 GLU A CA 1
ATOM 1406 C C . GLU A 1 241 ? -24.574 35.439 -3.399 1.00 19.72 241 GLU A C 1
ATOM 1407 O O . GLU A 1 241 ? -25.220 36.257 -2.843 1.00 20.96 241 GLU A O 1
ATOM 1413 N N . GLU A 1 242 ? -23.269 35.559 -3.482 1.00 20.28 242 GLU A N 1
ATOM 1414 C CA . GLU A 1 242 ? -22.544 36.567 -2.763 1.00 20.53 242 GLU A CA 1
ATOM 1415 C C . GLU A 1 242 ? -23.017 37.939 -3.080 1.00 20.84 242 GLU A C 1
ATOM 1416 O O . GLU A 1 242 ? -23.165 38.733 -2.222 1.00 21.18 242 GLU A O 1
ATOM 1422 N N . LEU A 1 243 ? -23.172 38.206 -4.344 1.00 19.96 243 LEU A N 1
ATOM 1423 C CA . LEU A 1 243 ? -23.587 39.470 -4.833 1.00 19.70 243 LEU A CA 1
ATOM 1424 C C . LEU A 1 243 ? -24.997 39.918 -4.431 1.00 19.48 243 LEU A C 1
ATOM 1425 O O . LEU A 1 243 ? -25.160 40.989 -3.968 1.00 20.39 243 LEU A O 1
ATOM 1430 N N . ARG A 1 244 ? -25.963 39.044 -4.531 1.00 19.08 244 ARG A N 1
ATOM 1431 C CA . ARG A 1 244 ? -27.291 39.273 -4.083 1.00 18.97 244 ARG A CA 1
ATOM 1432 C C . ARG A 1 244 ? -27.397 39.426 -2.611 1.00 19.58 244 ARG A C 1
ATOM 1433 O O . ARG A 1 244 ? -28.167 40.223 -2.155 1.00 19.46 244 ARG A O 1
ATOM 1441 N N . SER A 1 245 ? -26.670 38.638 -1.858 1.00 20.48 245 SER A N 1
ATOM 1442 C CA . SER A 1 245 ? -26.792 38.727 -0.407 1.00 21.02 245 SER A CA 1
ATOM 1443 C C . SER A 1 245 ? -25.910 39.834 0.139 1.00 21.20 245 SER A C 1
ATOM 1444 O O . SER A 1 245 ? -25.729 39.950 1.348 1.00 24.32 245 SER A O 1
ATOM 1447 N N . ASN A 1 246 ? -25.373 40.655 -0.753 1.00 21.86 246 ASN A N 1
ATOM 1448 C CA . ASN A 1 246 ? -24.609 41.820 -0.339 1.00 22.75 246 ASN A CA 1
ATOM 1449 C C . ASN A 1 246 ? -25.221 43.107 -0.880 1.00 23.00 246 ASN A C 1
ATOM 1450 O O . ASN A 1 246 ? -24.717 44.202 -0.613 1.00 23.16 246 ASN A O 1
ATOM 1455 N N . LEU A 1 247 ? -26.308 42.970 -1.637 1.00 22.68 247 LEU A N 1
ATOM 1456 C CA . LEU A 1 247 ? -26.975 44.110 -2.265 1.00 22.59 247 LEU A CA 1
ATOM 1457 C C . LEU A 1 247 ? -27.384 45.168 -1.247 1.00 23.22 247 LEU A C 1
ATOM 1458 O O . LEU A 1 247 ? -27.043 46.340 -1.391 1.00 23.61 247 LEU A O 1
ATOM 1463 N N . LEU A 1 248 ? -28.126 44.750 -0.225 1.00 24.27 248 LEU A N 1
ATOM 1464 C CA . LEU A 1 248 ? -28.581 45.665 0.820 1.00 25.14 248 LEU A CA 1
ATOM 1465 C C . LEU A 1 248 ? -27.423 46.427 1.446 1.00 24.32 248 LEU A C 1
ATOM 1466 O O . LEU A 1 248 ? -27.373 47.653 1.368 1.00 24.40 248 LEU A O 1
ATOM 1471 N N . GLY A 1 249 ? -26.503 45.689 2.063 1.00 24.04 249 GLY A N 1
ATOM 1472 C CA . GLY A 1 249 ? -25.313 46.270 2.660 1.00 23.55 249 GLY A CA 1
ATOM 1473 C C . GLY A 1 249 ? -24.637 47.286 1.763 1.00 22.99 249 GLY A C 1
ATOM 1474 O O . GLY A 1 249 ? -24.371 48.403 2.180 1.00 22.28 249 GLY A O 1
ATOM 1475 N N . ALA A 1 250 ? -24.390 46.912 0.513 1.00 22.60 250 ALA A N 1
ATOM 1476 C CA . ALA A 1 250 ? -23.728 47.811 -0.422 1.00 23.19 250 ALA A CA 1
ATOM 1477 C C . ALA A 1 250 ? -24.599 49.030 -0.735 1.00 23.31 250 ALA A C 1
ATOM 1478 O O . ALA A 1 250 ? -24.157 49.961 -1.411 1.00 24.67 250 ALA A O 1
ATOM 1480 N N . GLY A 1 251 ? -25.838 49.014 -0.248 1.00 23.37 251 GLY A N 1
ATOM 1481 C CA . GLY A 1 251 ? -26.746 50.135 -0.408 1.00 23.39 251 GLY A CA 1
ATOM 1482 C C . GLY A 1 251 ? -27.563 50.141 -1.689 1.00 23.04 251 GLY A C 1
ATOM 1483 O O . GLY A 1 251 ? -28.001 51.198 -2.154 1.00 23.00 251 GLY A O 1
ATOM 1484 N N . TYR A 1 252 ? -27.781 48.969 -2.267 1.00 23.00 252 TYR A N 1
ATOM 1485 C CA . TYR A 1 252 ? -28.573 48.891 -3.483 1.00 22.36 252 TYR A CA 1
ATOM 1486 C C . TYR A 1 252 ? -29.789 47.997 -3.326 1.00 20.44 252 TYR A C 1
ATOM 1487 O O . TYR A 1 252 ? -29.965 47.329 -2.312 1.00 20.31 252 TYR A O 1
ATOM 1496 N N . VAL A 1 253 ? -30.626 48.003 -4.354 1.00 18.52 253 VAL A N 1
ATOM 1497 C CA . VAL A 1 253 ? -31.875 47.261 -4.360 1.00 17.05 253 VAL A CA 1
ATOM 1498 C C . VAL A 1 253 ? -31.896 46.324 -5.565 1.00 16.29 253 VAL A C 1
ATOM 1499 O O . VAL A 1 253 ? -32.609 45.324 -5.588 1.00 15.34 253 VAL A O 1
ATOM 1503 N N . ALA A 1 254 ? -31.080 46.654 -6.558 1.00 17.19 254 ALA A N 1
ATOM 1504 C CA . ALA A 1 254 ? -30.922 45.822 -7.733 1.00 16.43 254 ALA A CA 1
ATOM 1505 C C . ALA A 1 254 ? -29.594 46.129 -8.398 1.00 17.05 254 ALA A C 1
ATOM 1506 O O . ALA A 1 254 ? -29.032 47.212 -8.221 1.00 18.53 254 ALA A O 1
ATOM 1508 N N . PHE A 1 255 ? -29.097 45.177 -9.174 1.00 16.37 255 PHE A N 1
ATOM 1509 C CA . PHE A 1 255 ? -27.845 45.362 -9.885 1.00 17.23 255 PHE A CA 1
ATOM 1510 C C . PHE A 1 255 ? -27.867 44.647 -11.229 1.00 16.84 255 PHE A C 1
ATOM 1511 O O . PHE A 1 255 ? -28.060 43.440 -11.301 1.00 15.71 255 PHE A O 1
ATOM 1519 N N . VAL A 1 256 ? -27.667 45.392 -12.299 1.00 17.37 256 VAL A N 1
ATOM 1520 C CA . VAL A 1 256 ? -27.652 44.788 -13.615 1.00 17.15 256 VAL A CA 1
ATOM 1521 C C . VAL A 1 256 ? -26.225 44.804 -14.146 1.00 17.98 256 VAL A C 1
ATOM 1522 O O . VAL A 1 256 ? -25.691 45.858 -14.483 1.00 18.35 256 VAL A O 1
ATOM 1526 N N . ALA A 1 257 ? -25.609 43.629 -14.204 1.00 17.80 257 ALA A N 1
ATOM 1527 C CA . ALA A 1 257 ? -24.212 43.507 -14.603 1.00 17.89 257 ALA A CA 1
ATOM 1528 C C . ALA A 1 257 ? -23.989 43.850 -16.071 1.00 17.92 257 ALA A C 1
ATOM 1529 O O . ALA A 1 257 ? -24.659 43.309 -16.954 1.00 17.36 257 ALA A O 1
ATOM 1531 N N . ASN A 1 258 ? -23.040 44.750 -16.326 1.00 18.31 258 ASN A N 1
ATOM 1532 C CA . ASN A 1 258 ? -22.620 45.060 -17.695 1.00 18.42 258 ASN A CA 1
ATOM 1533 C C . ASN A 1 258 ? -22.340 43.795 -18.493 1.00 17.66 258 ASN A C 1
ATOM 1534 O O . ASN A 1 258 ? -21.798 42.822 -17.959 1.00 16.92 258 ASN A O 1
ATOM 1539 N N . GLY A 1 259 ? -22.733 43.810 -19.764 1.00 17.49 259 GLY A N 1
ATOM 1540 C CA . GLY A 1 259 ? -22.477 42.696 -20.658 1.00 16.89 259 GLY A CA 1
ATOM 1541 C C . GLY A 1 259 ? -23.514 41.600 -20.539 1.00 15.24 259 GLY A C 1
ATOM 1542 O O . GLY A 1 259 ? -23.433 40.577 -21.215 1.00 14.58 259 GLY A O 1
ATOM 1543 N N . ALA A 1 260 ? -24.496 41.804 -19.670 1.00 15.70 260 ALA A N 1
ATOM 1544 C CA . ALA A 1 260 ? -25.567 40.829 -19.528 1.00 14.72 260 ALA A CA 1
ATOM 1545 C C . ALA A 1 260 ? -26.354 40.739 -20.833 1.00 14.09 260 ALA A C 1
ATOM 1546 O O . ALA A 1 260 ? -26.440 41.707 -21.590 1.00 14.34 260 ALA A O 1
ATOM 1548 N N . ILE A 1 261 ? -26.887 39.556 -21.101 1.00 13.18 261 ILE A N 1
ATOM 1549 C CA . ILE A 1 261 ? -27.782 39.345 -22.226 1.00 12.74 261 ILE A CA 1
ATOM 1550 C C . ILE A 1 261 ? -29.181 39.102 -21.663 1.00 12.52 261 ILE A C 1
ATOM 1551 O O . ILE A 1 261 ? -29.535 37.985 -21.294 1.00 11.88 261 ILE A O 1
ATOM 1556 N N . LEU A 1 262 ? -29.962 40.169 -21.577 1.00 12.19 262 LEU A N 1
ATOM 1557 C CA . LEU A 1 262 ? -31.295 40.104 -20.993 1.00 12.20 262 LEU A CA 1
ATOM 1558 C C . LEU A 1 262 ? -32.318 39.357 -21.863 1.00 12.06 262 LEU A C 1
ATOM 1559 O O . LEU A 1 262 ? -33.063 38.528 -21.351 1.00 11.80 262 LEU A O 1
ATOM 1564 N N . PRO A 1 263 ? -32.369 39.649 -23.176 1.00 12.09 263 PRO A N 1
ATOM 1565 C CA . PRO A 1 263 ? -33.413 39.026 -24.002 1.00 11.99 263 PRO A CA 1
ATOM 1566 C C . PRO A 1 263 ? -33.348 37.507 -24.063 1.00 11.55 263 PRO A C 1
ATOM 1567 O O . PRO A 1 263 ? -32.288 36.914 -23.935 1.00 11.69 263 PRO A O 1
ATOM 1571 N N . ARG A 1 264 ? -34.503 36.892 -24.266 1.00 11.71 264 ARG A N 1
ATOM 1572 C CA . ARG A 1 264 ? -34.585 35.454 -24.440 1.00 11.80 264 ARG A CA 1
ATOM 1573 C C . ARG A 1 264 ? -34.678 35.133 -25.930 1.00 12.08 264 ARG A C 1
ATOM 1574 O O . ARG A 1 264 ? -34.872 36.025 -26.762 1.00 11.96 264 ARG A O 1
ATOM 1582 N N . ASP A 1 265 ? -34.540 33.856 -26.260 1.00 12.02 265 ASP A N 1
ATOM 1583 C CA . ASP A 1 265 ? -34.371 33.443 -27.639 1.00 12.40 265 ASP A CA 1
ATOM 1584 C C . ASP A 1 265 ? -35.686 33.355 -28.401 1.00 12.20 265 ASP A C 1
ATOM 1585 O O . ASP A 1 265 ? -35.695 33.373 -29.623 1.00 12.36 265 ASP A O 1
ATOM 1590 N N . ALA A 1 266 ? -36.792 33.241 -27.676 1.00 12.31 266 ALA A N 1
ATOM 1591 C CA . ALA A 1 266 ? -38.108 33.148 -28.287 1.00 12.04 266 ALA A CA 1
ATOM 1592 C C . ALA A 1 266 ? -39.169 33.474 -27.254 1.00 11.94 266 ALA A C 1
ATOM 1593 O O . ALA A 1 266 ? -38.873 33.584 -26.074 1.00 11.57 266 ALA A O 1
ATOM 1595 N N . GLY A 1 267 ? -40.413 33.607 -27.691 1.00 11.59 267 GLY A N 1
ATOM 1596 C CA . GLY A 1 267 ? -41.491 33.922 -26.774 1.00 11.72 267 GLY A CA 1
ATOM 1597 C C . GLY A 1 267 ? -41.752 32.844 -25.745 1.00 11.52 267 GLY A C 1
ATOM 1598 O O . GLY A 1 267 ? -42.212 33.119 -24.645 1.00 11.60 267 GLY A O 1
ATOM 1599 N N . ASN A 1 268 ? -41.465 31.603 -26.113 1.00 12.05 268 ASN A N 1
ATOM 1600 C CA . ASN A 1 268 ? -41.677 30.484 -25.218 1.00 11.60 268 ASN A CA 1
ATOM 1601 C C . ASN A 1 268 ? -40.371 29.803 -24.852 1.00 11.79 268 ASN A C 1
ATOM 1602 O O . ASN A 1 268 ? -40.332 28.605 -24.595 1.00 12.14 268 ASN A O 1
ATOM 1607 N N . SER A 1 269 ? -39.293 30.572 -24.827 1.00 11.91 269 SER A N 1
ATOM 1608 C CA . SER A 1 269 ? -38.009 30.039 -24.410 1.00 11.68 269 SER A CA 1
ATOM 1609 C C . SER A 1 269 ? -37.487 30.820 -23.207 1.00 11.93 269 SER A C 1
ATOM 1610 O O . SER A 1 269 ? -37.874 31.969 -22.985 1.00 11.91 269 SER A O 1
ATOM 1613 N N . ASP A 1 270 ? -36.629 30.188 -22.415 1.00 11.84 270 ASP A N 1
ATOM 1614 C CA . ASP A 1 270 ? -35.967 30.887 -21.326 1.00 11.44 270 ASP A CA 1
ATOM 1615 C C . ASP A 1 270 ? -34.464 30.884 -21.555 1.00 11.20 270 ASP A C 1
ATOM 1616 O O . ASP A 1 270 ? -33.691 31.201 -20.661 1.00 11.04 270 ASP A O 1
ATOM 1621 N N . LYS A 1 271 ? -34.051 30.514 -22.759 1.00 11.59 271 LYS A N 1
ATOM 1622 C CA . LYS A 1 271 ? -32.640 30.576 -23.102 1.00 11.95 271 LYS A CA 1
ATOM 1623 C C . LYS A 1 271 ? -32.307 31.944 -23.695 1.00 11.77 271 LYS A C 1
ATOM 1624 O O . LYS A 1 271 ? -33.166 32.592 -24.286 1.00 11.77 271 LYS A O 1
ATOM 1630 N N . PRO A 1 272 ? -31.059 32.394 -23.525 1.00 12.11 272 PRO A N 1
ATOM 1631 C CA . PRO A 1 272 ? -30.617 33.701 -24.035 1.00 12.17 272 PRO A CA 1
ATOM 1632 C C . PRO A 1 272 ? -30.742 33.832 -25.556 1.00 12.82 272 PRO A C 1
ATOM 1633 O O . PRO A 1 272 ? -30.688 32.839 -26.273 1.00 13.34 272 PRO A O 1
ATOM 1637 N N . LEU A 1 273 ? -30.908 35.025 -26.057 1.00 12.73 273 LEU A N 1
ATOM 1638 C CA . LEU A 1 273 ? -30.981 35.223 -27.465 1.00 14.48 273 LEU A CA 1
ATOM 1639 C C . LEU A 1 273 ? -29.658 34.879 -28.121 1.00 16.69 273 LEU A C 1
ATOM 1640 O O . LEU A 1 273 ? -28.620 35.246 -27.662 1.00 16.43 273 LEU A O 1
ATOM 1645 N N . ARG A 1 274 ? -29.709 34.039 -29.118 1.00 18.64 274 ARG A N 1
ATOM 1646 C CA . ARG A 1 274 ? -28.528 33.694 -29.848 1.00 21.71 274 ARG A CA 1
ATOM 1647 C C . ARG A 1 274 ? -27.956 34.797 -30.737 1.00 22.55 274 ARG A C 1
ATOM 1648 O O . ARG A 1 274 ? -26.820 35.065 -30.744 1.00 21.68 274 ARG A O 1
ATOM 1656 N N . ASP A 1 275 ? -28.810 35.474 -31.442 1.00 21.76 275 ASP A N 1
ATOM 1657 C CA . ASP A 1 275 ? -28.391 36.293 -32.523 1.00 22.97 275 ASP A CA 1
ATOM 1658 C C . ASP A 1 275 ? -28.718 37.733 -32.293 1.00 21.78 275 ASP A C 1
ATOM 1659 O O . ASP A 1 275 ? -29.819 38.055 -32.034 1.00 20.83 275 ASP A O 1
ATOM 1664 N N . ASN A 1 276 ? -27.721 38.591 -32.437 1.00 21.49 276 ASN A N 1
ATOM 1665 C CA . ASN A 1 276 ? -27.900 40.034 -32.364 1.00 20.58 276 ASN A CA 1
ATOM 1666 C C . ASN A 1 276 ? -28.442 40.522 -31.030 1.00 19.26 276 ASN A C 1
ATOM 1667 O O . ASN A 1 276 ? -29.245 41.453 -30.990 1.00 18.90 276 ASN A O 1
ATOM 1672 N N . ALA A 1 277 ? -28.021 39.902 -29.938 1.00 18.01 277 ALA A N 1
ATOM 1673 C CA . ALA A 1 277 ? -28.413 40.421 -28.638 1.00 16.19 277 ALA A CA 1
ATOM 1674 C C . ALA A 1 277 ? -27.552 41.637 -28.301 1.00 16.10 277 ALA A C 1
ATOM 1675 O O . ALA A 1 277 ? -26.335 41.600 -28.435 1.00 16.22 277 ALA A O 1
ATOM 1677 N N . VAL A 1 278 ? -28.196 42.721 -27.886 1.00 15.39 278 VAL A N 1
ATOM 1678 C CA . VAL A 1 278 ? -27.499 43.933 -27.479 1.00 14.87 278 VAL A CA 1
ATOM 1679 C C . VAL A 1 278 ? -27.194 43.898 -25.981 1.00 14.72 278 VAL A C 1
ATOM 1680 O O . VAL A 1 278 ? -28.092 44.079 -25.157 1.00 14.80 278 VAL A O 1
ATOM 1684 N N . PRO A 1 279 ? -25.917 43.669 -25.627 1.00 15.40 279 PRO A N 1
ATOM 1685 C CA . PRO A 1 279 ? -25.503 43.527 -24.227 1.00 15.07 279 PRO A CA 1
ATOM 1686 C C . PRO A 1 279 ? -25.915 44.728 -23.382 1.00 15.77 279 PRO A C 1
ATOM 1687 O O . PRO A 1 279 ? -25.878 45.865 -23.855 1.00 16.13 279 PRO A O 1
ATOM 1691 N N . PHE A 1 280 ? -26.312 44.471 -22.142 1.00 16.67 280 PHE A N 1
ATOM 1692 C CA . PHE A 1 280 ? -26.675 45.547 -21.240 1.00 17.38 280 PHE A CA 1
ATOM 1693 C C . PHE A 1 280 ? -25.461 46.395 -20.872 1.00 17.95 280 PHE A C 1
ATOM 1694 O O . PHE A 1 280 ? -24.390 45.864 -20.539 1.00 17.92 280 PHE A O 1
ATOM 1702 N N . GLN A 1 281 ? -25.630 47.713 -20.943 1.00 18.83 281 GLN A N 1
ATOM 1703 C CA . GLN A 1 281 ? -24.608 48.656 -20.479 1.00 20.20 281 GLN A CA 1
ATOM 1704 C C . GLN A 1 281 ? -25.205 49.682 -19.534 1.00 20.50 281 GLN A C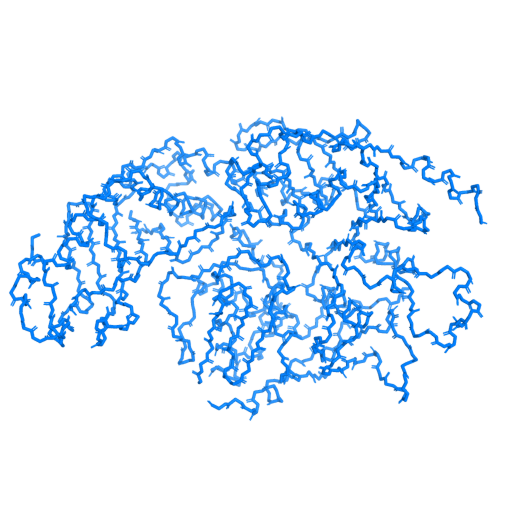 1
ATOM 1705 O O . GLN A 1 281 ? -26.179 50.346 -19.874 1.00 20.32 281 GLN A O 1
ATOM 1711 N N . SER A 1 282 ? -24.598 49.817 -18.358 1.00 20.77 282 SER A N 1
ATOM 1712 C CA . SER A 1 282 ? -25.075 50.749 -17.347 1.00 21.49 282 SER A CA 1
ATOM 1713 C C . SER A 1 282 ? -24.838 52.200 -17.722 1.00 21.85 282 SER A C 1
ATOM 1714 O O . SER A 1 282 ? -23.742 52.557 -18.158 1.00 22.38 282 SER A O 1
ATOM 1717 N N . PRO A 1 283 ? -25.865 53.049 -17.546 1.00 21.81 283 PRO A N 1
ATOM 1718 C CA . PRO A 1 283 ? -25.637 54.495 -17.609 1.00 22.14 283 PRO A CA 1
ATOM 1719 C C . PRO A 1 283 ? -24.469 54.863 -16.697 1.00 23.02 283 PRO A C 1
ATOM 1720 O O . PRO A 1 283 ? -24.374 54.337 -15.587 1.00 22.47 283 PRO A O 1
ATOM 1724 N N . LYS A 1 284 ? -23.584 55.735 -17.170 1.00 23.36 284 LYS A N 1
ATOM 1725 C CA . LYS A 1 284 ? -22.365 56.066 -16.442 1.00 24.44 284 LYS A CA 1
ATOM 1726 C C . LYS A 1 284 ? -22.661 56.570 -15.033 1.00 23.40 284 LYS A C 1
ATOM 1727 O O . LYS A 1 284 ? -21.907 56.305 -14.105 1.00 22.86 284 LYS A O 1
ATOM 1733 N N . SER A 1 285 ? -23.778 57.266 -14.870 1.00 22.46 285 SER A N 1
ATOM 1734 C CA . SER A 1 285 ? -24.124 57.840 -13.581 1.00 21.74 285 SER A CA 1
ATOM 1735 C C . SER A 1 285 ? -24.582 56.815 -12.550 1.00 22.23 285 SER A C 1
ATOM 1736 O O . SER A 1 285 ? -24.678 57.126 -11.372 1.00 21.62 285 SER A O 1
ATOM 1739 N N . LEU A 1 286 ? -24.874 55.595 -12.979 1.00 21.93 286 LEU A N 1
ATOM 1740 C CA . LEU A 1 286 ? -25.372 54.589 -12.046 1.00 22.75 286 LEU A CA 1
ATOM 1741 C C . LEU A 1 286 ? -24.399 53.426 -11.895 1.00 23.63 286 LEU A C 1
ATOM 1742 O O . LEU A 1 286 ? -24.671 52.473 -11.170 1.00 22.93 286 LEU A O 1
ATOM 1747 N N . GLU A 1 287 ? -23.255 53.522 -12.563 1.00 24.24 287 GLU A N 1
ATOM 1748 C CA . GLU A 1 287 ? -22.278 52.432 -12.586 1.00 23.51 287 GLU A CA 1
ATOM 1749 C C . GLU A 1 287 ? -21.719 52.048 -11.209 1.00 24.84 287 GLU A C 1
ATOM 1750 O O . GLU A 1 287 ? -21.265 52.892 -10.444 1.00 25.13 287 GLU A O 1
ATOM 1756 N N . CYS A 1 288 ? -21.767 50.751 -10.915 1.00 26.52 288 CYS A N 1
ATOM 1757 C CA . CYS A 1 288 ? -21.286 50.198 -9.654 1.00 25.86 288 CYS A CA 1
ATOM 1758 C C . CYS A 1 288 ? -20.295 49.088 -9.908 1.00 25.19 288 CYS A C 1
ATOM 1759 O O . CYS A 1 288 ? -20.297 48.470 -10.978 1.00 23.84 288 CYS A O 1
ATOM 1762 N N . SER A 1 289 ? -19.488 48.798 -8.897 1.00 25.69 289 SER A N 1
ATOM 1763 C CA . SER A 1 289 ? -18.518 47.729 -8.997 1.00 25.22 289 SER A CA 1
ATOM 1764 C C . SER A 1 289 ? -18.509 46.878 -7.747 1.00 24.29 289 SER A C 1
ATOM 1765 O O . SER A 1 289 ? -18.795 47.342 -6.640 1.00 24.44 289 SER A O 1
ATOM 1768 N N . PHE A 1 290 ? -18.178 45.615 -7.955 1.00 22.58 290 PHE A N 1
ATOM 1769 C CA . PHE A 1 290 ? -18.226 44.604 -6.925 1.00 22.21 290 PHE A CA 1
ATOM 1770 C C . PHE A 1 290 ? -17.167 43.586 -7.311 1.00 22.30 290 PHE A C 1
ATOM 1771 O O . PHE A 1 290 ? -17.155 43.091 -8.435 1.00 21.33 290 PHE A O 1
ATOM 1779 N N . THR A 1 291 ? -16.245 43.312 -6.402 1.00 22.64 291 THR A N 1
ATOM 1780 C CA . THR A 1 291 ? -15.236 42.310 -6.666 1.00 22.12 291 THR A CA 1
ATOM 1781 C C . THR A 1 291 ? -15.721 41.006 -6.052 1.00 21.66 291 THR A C 1
ATOM 1782 O O . THR A 1 291 ? -15.898 40.900 -4.846 1.00 21.39 291 THR A O 1
ATOM 1786 N N . LEU A 1 292 ? -15.982 40.028 -6.904 1.00 21.55 292 LEU A N 1
ATOM 1787 C CA . LEU A 1 292 ? -16.528 38.753 -6.464 1.00 21.31 292 LEU A CA 1
ATOM 1788 C C . LEU A 1 292 ? -15.462 37.941 -5.745 1.00 21.60 292 LEU A C 1
ATOM 1789 O O . LEU A 1 292 ? -14.366 37.760 -6.259 1.00 21.61 292 LEU A O 1
ATOM 1794 N N . PRO A 1 293 ? -15.790 37.434 -4.555 1.00 21.60 293 PRO A N 1
ATOM 1795 C CA . PRO A 1 293 ? -14.819 36.801 -3.662 1.00 22.80 293 PRO A CA 1
ATOM 1796 C C . PRO A 1 293 ? -14.225 35.499 -4.194 1.00 22.77 293 PRO A C 1
ATOM 1797 O O . PRO A 1 293 ? -13.062 35.205 -3.925 1.00 23.08 293 PRO A O 1
ATOM 1801 N N . HIS A 1 294 ? -14.999 34.734 -4.946 1.00 22.20 294 HIS A N 1
ATOM 1802 C CA . HIS A 1 294 ? -14.569 33.391 -5.306 1.00 22.68 294 HIS A CA 1
ATOM 1803 C C . HIS A 1 294 ? -13.889 33.303 -6.666 1.00 22.68 294 HIS A C 1
ATOM 1804 O O . HIS A 1 294 ? -12.930 32.553 -6.836 1.00 23.76 294 HIS A O 1
ATOM 1811 N N . SER A 1 295 ? -14.376 34.063 -7.636 1.00 22.81 295 SER A N 1
ATOM 1812 C CA . SER A 1 295 ? -13.698 34.126 -8.924 1.00 22.26 295 SER A CA 1
ATOM 1813 C C . SER A 1 295 ? -12.588 35.148 -8.831 1.00 22.08 295 SER A C 1
ATOM 1814 O O . SER A 1 295 ? -11.634 35.117 -9.603 1.00 22.51 295 SER A O 1
ATOM 1817 N N . GLY A 1 296 ? -12.739 36.060 -7.875 1.00 22.39 296 GLY A N 1
ATOM 1818 C CA . GLY A 1 296 ? -11.825 37.165 -7.695 1.00 21.95 296 GLY A CA 1
ATOM 1819 C C . GLY A 1 296 ? -12.013 38.230 -8.754 1.00 22.22 296 GLY A C 1
ATOM 1820 O O . GLY A 1 296 ? -11.272 39.206 -8.782 1.00 23.76 296 GLY A O 1
ATOM 1821 N N . LYS A 1 297 ? -12.999 38.046 -9.628 1.00 21.52 297 LYS A N 1
ATOM 1822 C CA . LYS A 1 297 ? -13.219 38.977 -10.727 1.00 22.74 297 LYS A CA 1
ATOM 1823 C C . LYS A 1 297 ? -13.982 40.191 -10.248 1.00 22.77 297 LYS A C 1
ATOM 1824 O O . LYS A 1 297 ? -14.779 40.104 -9.316 1.00 22.09 297 LYS A O 1
ATOM 1830 N N . THR A 1 298 ? -13.727 41.324 -10.893 1.00 22.88 298 THR A N 1
ATOM 1831 C CA . THR A 1 298 ? -14.415 42.566 -10.586 1.00 23.30 298 THR A CA 1
ATOM 1832 C C . THR A 1 298 ? -15.361 42.920 -11.717 1.00 23.32 298 THR A C 1
ATOM 1833 O O . THR A 1 298 ? -14.944 43.086 -12.862 1.00 22.90 298 THR A O 1
ATOM 1837 N N . ILE A 1 299 ? -16.642 43.029 -11.390 1.00 22.98 299 ILE A N 1
ATOM 1838 C CA . ILE A 1 299 ? -17.654 43.310 -12.395 1.00 24.00 299 ILE A CA 1
ATOM 1839 C C . ILE A 1 299 ? -18.322 44.642 -12.138 1.00 23.46 299 ILE A C 1
ATOM 1840 O O . ILE A 1 299 ? -18.432 45.091 -10.993 1.00 25.37 299 ILE A O 1
ATOM 1845 N N . THR A 1 300 ? -18.774 45.259 -13.221 1.00 22.00 300 THR A N 1
ATOM 1846 C CA . THR A 1 300 ? -19.399 46.559 -13.170 1.00 22.21 300 THR A CA 1
ATOM 1847 C C . THR A 1 300 ? -20.826 46.426 -13.669 1.00 21.48 300 THR A C 1
ATOM 1848 O O . THR A 1 300 ? -21.158 45.480 -14.370 1.00 20.83 300 THR A O 1
ATOM 1852 N N . GLY A 1 301 ? -21.681 47.366 -13.304 1.00 21.05 301 GLY A N 1
ATOM 1853 C CA . GLY A 1 301 ? -23.043 47.329 -13.786 1.00 20.51 301 GLY A CA 1
ATOM 1854 C C . GLY A 1 301 ? -23.848 48.445 -13.183 1.00 21.66 301 GLY A C 1
ATOM 1855 O O . GLY A 1 301 ? -23.298 49.361 -12.577 1.00 22.62 301 GLY A O 1
ATOM 1856 N N . MET A 1 302 ? -25.160 48.364 -13.349 1.00 20.74 302 MET A N 1
ATOM 1857 C CA . MET A 1 302 ? -26.046 49.402 -12.856 1.00 21.23 302 MET A CA 1
ATOM 1858 C C . MET A 1 302 ? -26.585 49.016 -11.493 1.00 20.81 302 MET A C 1
ATOM 1859 O O . MET A 1 302 ? -27.180 47.953 -11.329 1.00 19.67 302 MET A O 1
ATOM 1864 N N . GLY A 1 303 ? -26.349 49.873 -10.508 1.00 22.11 303 GLY A N 1
ATOM 1865 C CA . GLY A 1 303 ? -26.871 49.645 -9.180 1.00 22.44 303 GLY A CA 1
ATOM 1866 C C . GLY A 1 303 ? -28.079 50.525 -8.998 1.00 21.53 303 GLY A C 1
ATOM 1867 O O . GLY A 1 303 ? -28.027 51.713 -9.289 1.00 23.75 303 GLY A O 1
ATOM 1868 N N . LEU A 1 304 ? -29.185 49.955 -8.543 1.00 19.76 304 LEU A N 1
ATOM 1869 C CA . LEU A 1 30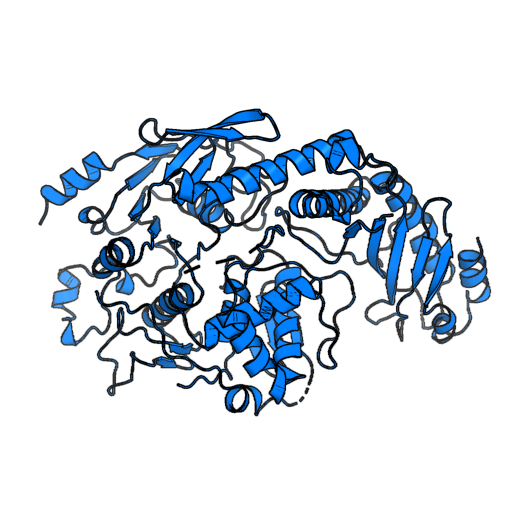4 ? -30.361 50.771 -8.306 1.00 19.53 304 LEU A CA 1
ATOM 1870 C C . LEU A 1 304 ? -30.492 50.990 -6.818 1.00 20.40 304 LEU A C 1
ATOM 1871 O O . LEU A 1 304 ? -30.532 50.027 -6.058 1.00 19.90 304 LEU A O 1
ATOM 1876 N N . PRO A 1 305 ? -30.537 52.264 -6.396 1.00 19.74 305 PRO A N 1
ATOM 1877 C CA . PRO A 1 305 ? -30.654 52.645 -4.987 1.00 19.82 305 PRO A CA 1
ATOM 1878 C C . PRO A 1 305 ? -32.065 52.417 -4.470 1.00 19.05 305 PRO A C 1
ATOM 1879 O O . PRO A 1 305 ? -32.987 52.241 -5.274 1.00 17.82 305 PRO A O 1
ATOM 1883 N N . PRO A 1 306 ? -32.230 52.421 -3.141 1.00 18.58 306 PRO A N 1
ATOM 1884 C CA . PRO A 1 306 ? -33.544 52.235 -2.529 1.00 18.05 306 PRO A CA 1
ATOM 1885 C C . PRO A 1 306 ? -34.491 53.337 -2.966 1.00 18.32 306 PRO A C 1
ATOM 1886 O O . PRO A 1 306 ? -34.044 54.442 -3.258 1.00 17.51 306 PRO A O 1
ATOM 1890 N N . GLY A 1 307 ? -35.780 53.028 -3.031 1.00 17.88 307 GLY A N 1
ATOM 1891 C CA . GLY A 1 307 ? -36.752 53.994 -3.485 1.00 18.09 307 GLY A CA 1
ATOM 1892 C C . GLY A 1 307 ? -37.430 53.577 -4.770 1.00 17.10 307 GLY A C 1
ATOM 1893 O O . GLY A 1 307 ? -37.582 52.386 -5.056 1.00 16.63 307 GLY A O 1
ATOM 1894 N N . LEU A 1 308 ? -37.838 54.572 -5.549 1.00 18.04 308 LEU A N 1
ATOM 1895 C CA . LEU A 1 308 ? -38.636 54.338 -6.744 1.00 17.36 308 LEU A CA 1
ATOM 1896 C C . LEU A 1 308 ? -37.839 54.563 -8.023 1.00 17.34 308 LEU A C 1
ATOM 1897 O O . LEU A 1 308 ? -37.316 55.654 -8.264 1.00 18.15 308 LEU A O 1
ATOM 1902 N N . THR A 1 309 ? -37.752 53.513 -8.831 1.00 16.96 309 THR A N 1
ATOM 1903 C CA . THR A 1 309 ? -37.120 53.578 -10.139 1.00 17.23 309 THR A CA 1
ATOM 1904 C C . THR A 1 309 ? -38.176 53.448 -11.233 1.00 17.01 309 THR A C 1
ATOM 1905 O O . THR A 1 309 ? -38.995 52.524 -11.208 1.00 16.57 309 THR A O 1
ATOM 1909 N N . LEU A 1 310 ? -38.171 54.378 -12.182 1.00 18.20 310 LEU A N 1
ATOM 1910 C CA . LEU A 1 310 ? -39.038 54.272 -13.343 1.00 17.94 310 LEU A CA 1
ATOM 1911 C C . LEU A 1 310 ? -38.238 53.756 -14.530 1.00 18.04 310 LEU A C 1
ATOM 1912 O O . LEU A 1 310 ? -37.093 54.152 -14.730 1.00 17.61 310 LEU A O 1
ATOM 1917 N N . ILE A 1 311 ? -38.837 52.853 -15.300 1.00 18.05 311 ILE A N 1
ATOM 1918 C CA . ILE A 1 311 ? -38.260 52.386 -16.555 1.00 17.28 311 ILE A CA 1
ATOM 1919 C C . ILE A 1 311 ? -39.160 52.846 -17.688 1.00 18.04 311 ILE A C 1
ATOM 1920 O O . ILE A 1 311 ? -40.222 52.268 -17.912 1.00 18.51 311 ILE A O 1
ATOM 1925 N N . ALA A 1 312 ? -38.751 53.889 -18.397 1.00 17.83 312 ALA A N 1
ATOM 1926 C CA . ALA A 1 312 ? -39.576 54.439 -19.465 1.00 18.30 312 ALA A CA 1
ATOM 1927 C C . ALA A 1 312 ? -38.958 54.176 -20.835 1.00 19.32 312 ALA A C 1
ATOM 1928 O O . ALA A 1 312 ? -37.844 53.684 -20.927 1.00 18.72 312 ALA A O 1
ATOM 1930 N N . GLY A 1 313 ? -39.684 54.507 -21.896 1.00 19.12 313 GLY A N 1
ATOM 1931 C CA . GLY A 1 313 ? -39.189 54.269 -23.238 1.00 19.98 313 GLY A CA 1
ATOM 1932 C C . GLY A 1 313 ? -40.216 53.721 -24.213 1.00 18.80 313 GLY A C 1
ATOM 1933 O O . GLY A 1 313 ? -41.241 53.161 -23.830 1.00 18.34 313 GLY A O 1
ATOM 1934 N N . GLY A 1 314 ? -39.924 53.874 -25.494 1.00 19.85 314 GLY A N 1
ATOM 1935 C CA . GLY A 1 314 ? -40.870 53.519 -26.525 1.00 20.87 314 GLY A CA 1
ATOM 1936 C C . GLY A 1 314 ? -41.195 52.045 -26.637 1.00 19.43 314 GLY A C 1
ATOM 1937 O O . GLY A 1 314 ? -40.556 51.192 -26.028 1.00 18.42 314 GLY A O 1
ATOM 1938 N N . GLY A 1 315 ? -42.167 51.686 -27.425 1.00 19.30 315 GLY A N 1
ATOM 1939 C CA . GLY A 1 315 ? -42.439 50.300 -27.581 1.00 18.52 315 GLY A CA 1
ATOM 1940 C C . GLY A 1 315 ? -41.410 49.505 -28.320 1.00 17.74 315 GLY A C 1
ATOM 1941 O O . GLY A 1 315 ? -40.936 49.928 -29.303 1.00 18.81 315 GLY A O 1
ATOM 1942 N N . PHE A 1 316 ? -41.161 48.308 -27.847 1.00 16.67 316 PHE A N 1
ATOM 1943 C CA . PHE A 1 316 ? -40.187 47.433 -28.410 1.00 16.19 316 PHE A CA 1
ATOM 1944 C C . PHE A 1 316 ? -38.771 47.841 -28.139 1.00 16.86 316 PHE A C 1
ATOM 1945 O O . PHE A 1 316 ? -37.912 47.528 -28.883 1.00 17.09 316 PHE A O 1
ATOM 1953 N N . HIS A 1 317 ? -38.549 48.593 -27.095 1.00 16.85 317 HIS A N 1
ATOM 1954 C CA . HIS A 1 317 ? -37.225 48.991 -26.720 1.00 18.19 317 HIS A CA 1
ATOM 1955 C C . HIS A 1 317 ? -36.591 48.231 -25.541 1.00 17.03 317 HIS A C 1
ATOM 1956 O O . HIS A 1 317 ? -35.510 48.560 -25.155 1.00 17.30 317 HIS A O 1
ATOM 1963 N N . GLY A 1 318 ? -37.282 47.235 -24.999 1.00 16.46 318 GLY A N 1
ATOM 1964 C CA . GLY A 1 318 ? -36.704 46.282 -24.062 1.00 15.50 318 GLY A CA 1
ATOM 1965 C C . GLY A 1 318 ? -37.051 46.430 -22.592 1.00 14.90 318 GLY A C 1
ATOM 1966 O O . GLY A 1 318 ? -36.474 45.763 -21.752 1.00 14.61 318 GLY A O 1
ATOM 1967 N N . LYS A 1 319 ? -38.006 47.291 -22.278 1.00 15.06 319 LYS A N 1
ATOM 1968 C CA . LYS A 1 319 ? -38.362 47.574 -20.890 1.00 15.32 319 LYS A CA 1
ATOM 1969 C C . LYS A 1 319 ? -38.843 46.331 -20.138 1.00 14.04 319 LYS A C 1
ATOM 1970 O O . LYS A 1 319 ? -38.388 46.053 -19.029 1.00 14.33 319 LYS A O 1
ATOM 1976 N N . SER A 1 320 ? -39.751 45.579 -20.746 1.00 14.08 320 SER A N 1
ATOM 1977 C CA . SER A 1 320 ? -40.291 44.384 -20.122 1.00 14.09 320 SER A CA 1
ATOM 1978 C C . SER A 1 320 ? -39.246 43.288 -20.041 1.00 13.46 320 SER A C 1
ATOM 1979 O O . SER A 1 320 ? -39.275 42.452 -19.132 1.00 13.22 320 SER A O 1
ATOM 1982 N N . THR A 1 321 ? -38.333 43.290 -21.009 1.00 13.26 321 THR A N 1
ATOM 1983 C CA . THR A 1 321 ? -37.247 42.323 -21.048 1.00 13.18 321 THR A CA 1
ATOM 1984 C C . THR A 1 321 ? -36.295 42.544 -19.871 1.00 12.24 321 THR A C 1
ATOM 1985 O O . THR A 1 321 ? -35.801 41.592 -19.275 1.00 10.99 321 THR A O 1
ATOM 1989 N N . LEU A 1 322 ? -36.060 43.814 -19.545 1.00 12.59 322 LEU A N 1
ATOM 1990 C CA . LEU A 1 322 ? -35.259 44.206 -18.394 1.00 12.26 322 LEU A CA 1
ATOM 1991 C C . LEU A 1 322 ? -35.964 43.883 -17.074 1.00 12.00 322 LEU A C 1
ATOM 1992 O O . LEU A 1 322 ? -35.353 43.324 -16.168 1.00 11.29 322 LEU A O 1
ATOM 1997 N N . LEU A 1 323 ? -37.247 44.232 -16.973 1.00 12.31 323 LEU A N 1
ATOM 1998 C CA . LEU A 1 323 ? -38.023 43.943 -15.775 1.00 12.44 323 LEU A CA 1
ATOM 1999 C C . LEU A 1 323 ? -38.125 42.454 -15.492 1.00 12.64 323 LEU A C 1
ATOM 2000 O O . LEU A 1 323 ? -38.175 42.040 -14.340 1.00 12.29 323 LEU A O 1
ATOM 2005 N N . ARG A 1 324 ? -38.177 41.649 -16.546 1.00 12.26 324 ARG A N 1
ATOM 2006 C CA . ARG A 1 324 ? -38.279 40.211 -16.385 1.00 11.88 324 ARG A CA 1
ATOM 2007 C C . ARG A 1 324 ? -37.017 39.648 -15.738 1.00 11.73 324 ARG A C 1
ATOM 2008 O O . ARG A 1 324 ? -37.082 38.914 -14.752 1.00 11.54 324 ARG A O 1
ATOM 2016 N N . ALA A 1 325 ? -35.872 40.002 -16.305 1.00 11.82 325 ALA A N 1
ATOM 2017 C CA . ALA A 1 325 ? -34.585 39.660 -15.733 1.00 11.84 325 ALA A CA 1
ATOM 2018 C C . ALA A 1 325 ? -34.543 40.059 -14.264 1.00 11.41 325 ALA A C 1
ATOM 2019 O O . ALA A 1 325 ? -34.020 39.327 -13.429 1.00 11.29 325 ALA A O 1
ATOM 2021 N N . LEU A 1 326 ? -35.119 41.212 -13.944 1.00 11.73 326 LEU A N 1
ATOM 2022 C CA . LEU A 1 326 ? -35.217 41.638 -12.552 1.00 11.56 326 LEU A CA 1
ATOM 2023 C C . LEU A 1 326 ? -36.100 40.676 -11.719 1.00 11.43 326 LEU A C 1
ATOM 2024 O O . LEU A 1 326 ? -35.661 40.222 -10.668 1.00 11.21 326 LEU A O 1
ATOM 2029 N N . GLU A 1 327 ? -37.311 40.359 -12.197 1.00 11.34 327 GLU A N 1
ATOM 2030 C CA . GLU A 1 327 ? -38.210 39.372 -11.558 1.00 11.52 327 GLU A CA 1
ATOM 2031 C C . GLU A 1 327 ? -37.494 38.111 -11.102 1.00 11.44 327 GLU A C 1
ATOM 2032 O O . GLU A 1 327 ? -37.653 37.674 -9.968 1.00 11.94 327 GLU A O 1
ATOM 2038 N N . VAL A 1 328 ? -36.731 37.514 -12.013 1.00 11.41 328 VAL A N 1
ATOM 2039 C CA . VAL A 1 328 ? -36.029 36.268 -11.742 1.00 11.41 328 VAL A CA 1
ATOM 2040 C C . VAL A 1 328 ? -34.624 36.493 -11.182 1.00 11.64 328 VAL A C 1
ATOM 2041 O O . VAL A 1 328 ? -33.833 35.553 -11.091 1.00 12.30 328 VAL A O 1
ATOM 2045 N N . GLY A 1 329 ? -34.327 37.731 -10.795 1.00 11.63 329 GLY A N 1
ATOM 2046 C CA . GLY A 1 329 ? -33.049 38.084 -10.203 1.00 11.76 329 GLY A CA 1
ATOM 2047 C C . GLY A 1 329 ? -32.941 37.647 -8.752 1.00 12.13 329 GLY A C 1
ATOM 2048 O O . GLY A 1 329 ? -31.923 37.867 -8.078 1.00 11.74 329 GLY A O 1
ATOM 2049 N N . ILE A 1 330 ? -34.011 37.024 -8.271 1.00 12.19 330 ILE A N 1
ATOM 2050 C CA . ILE A 1 330 ? -34.005 36.371 -6.966 1.00 12.11 330 ILE A CA 1
ATOM 2051 C C . ILE A 1 330 ? -33.436 34.967 -7.072 1.00 11.96 330 ILE A C 1
ATOM 2052 O O . ILE A 1 330 ? -33.350 34.268 -6.075 1.00 12.04 330 ILE A O 1
ATOM 2057 N N . TYR A 1 331 ? -33.084 34.561 -8.291 1.00 11.63 331 TYR A N 1
ATOM 2058 C CA . TYR A 1 331 ? -32.524 33.238 -8.559 1.00 12.54 331 TYR A CA 1
ATOM 2059 C C . TYR A 1 331 ? -31.104 33.297 -9.086 1.00 12.24 331 TYR A C 1
ATOM 2060 O O . TYR A 1 331 ? -30.711 34.265 -9.733 1.00 12.60 331 TYR A O 1
ATOM 2069 N N . ASN A 1 332 ? -30.356 32.230 -8.857 1.00 12.83 332 ASN A N 1
ATOM 2070 C CA . ASN A 1 332 ? -29.077 32.074 -9.519 1.00 13.11 332 ASN A CA 1
ATOM 2071 C C . ASN A 1 332 ? -29.294 31.286 -10.804 1.00 13.01 332 ASN A C 1
ATOM 2072 O O . ASN A 1 332 ? -30.141 30.401 -10.839 1.00 13.08 332 ASN A O 1
ATOM 2077 N N . HIS A 1 333 ? -28.569 31.604 -11.836 1.00 12.88 333 HIS A N 1
ATOM 2078 C CA . HIS A 1 333 ? -28.660 30.913 -13.094 1.00 12.62 333 HIS A CA 1
ATOM 2079 C C . HIS A 1 333 ? -27.467 30.112 -13.500 1.00 13.01 333 HIS A C 1
ATOM 2080 O O . HIS A 1 333 ? -26.504 30.106 -12.862 1.00 13.07 333 HIS A O 1
ATOM 2087 N N . VAL A 1 334 ? -27.572 29.433 -14.607 1.00 12.57 334 VAL A N 1
ATOM 2088 C CA . VAL A 1 334 ? -26.530 28.666 -15.199 1.00 13.04 334 VAL A CA 1
ATOM 2089 C C . VAL A 1 334 ? -25.526 29.688 -15.693 1.00 13.19 334 VAL A C 1
ATOM 2090 O O . VAL A 1 334 ? -25.917 30.723 -16.083 1.00 13.41 334 VAL A O 1
ATOM 2094 N N . PRO A 1 335 ? -24.233 29.451 -15.607 1.00 13.69 335 PRO A N 1
ATOM 2095 C CA . PRO A 1 335 ? -23.315 30.547 -15.923 1.00 14.46 335 PRO A CA 1
ATOM 2096 C C . PRO A 1 335 ? -23.507 31.175 -17.273 1.00 14.06 335 PRO A C 1
ATOM 2097 O O . PRO A 1 335 ? -23.081 32.284 -17.408 1.00 14.36 335 PRO A O 1
ATOM 2101 N N . ASP A 1 336 ? -24.037 30.455 -18.246 1.00 13.53 336 ASP A N 1
ATOM 2102 C CA . ASP A 1 336 ? -24.187 31.015 -19.590 1.00 13.39 336 ASP A CA 1
ATOM 2103 C C . ASP A 1 336 ? -25.606 31.460 -19.890 1.00 13.32 336 ASP A C 1
ATOM 2104 O O . ASP A 1 336 ? -25.977 31.608 -21.042 1.00 12.62 336 ASP A O 1
ATOM 2109 N N . ASP A 1 337 ? -26.390 31.686 -18.848 1.00 12.95 337 ASP A N 1
ATOM 2110 C CA . ASP A 1 337 ? -27.770 32.095 -19.016 1.00 12.66 337 ASP A CA 1
ATOM 2111 C C . ASP A 1 337 ? -27.908 33.461 -19.675 1.00 12.69 337 ASP A C 1
ATOM 2112 O O . ASP A 1 337 ? -28.855 33.702 -20.418 1.00 12.17 337 ASP A O 1
ATOM 2117 N N . GLY A 1 338 ? -26.968 34.357 -19.393 1.00 12.77 338 GLY A N 1
ATOM 2118 C CA . GLY A 1 338 ? -27.033 35.721 -19.896 1.00 12.83 338 GLY A CA 1
ATOM 2119 C C . GLY A 1 338 ? -27.564 36.694 -18.858 1.00 12.90 338 GLY A C 1
ATOM 2120 O O . GLY A 1 338 ? -27.335 37.891 -18.948 1.00 13.17 338 GLY A O 1
ATOM 2121 N N . ARG A 1 339 ? -28.279 36.180 -17.865 1.00 12.84 339 ARG A N 1
ATOM 2122 C CA . ARG A 1 339 ? -28.802 37.031 -16.800 1.00 12.92 339 ARG A CA 1
ATOM 2123 C C . ARG A 1 339 ? -28.033 36.853 -15.490 1.00 13.32 339 ARG A C 1
ATOM 2124 O O . ARG A 1 339 ? -28.473 37.328 -14.453 1.00 12.99 339 ARG A O 1
ATOM 2132 N N . THR A 1 340 ? -26.892 36.166 -15.532 1.00 13.91 340 THR A N 1
ATOM 2133 C CA . THR A 1 340 ? -26.082 35.983 -14.329 1.00 14.10 340 THR A CA 1
ATOM 2134 C C . THR A 1 340 ? -25.611 37.338 -13.840 1.00 14.45 340 THR A C 1
ATOM 2135 O O . THR A 1 340 ? -25.260 38.196 -14.640 1.00 14.48 340 THR A O 1
ATOM 2139 N N . TYR A 1 341 ? -25.611 37.529 -12.526 1.00 14.97 341 TYR A N 1
ATOM 2140 C CA . TYR A 1 341 ? -25.189 38.793 -11.930 1.00 14.91 341 TYR A CA 1
ATOM 2141 C C . TYR A 1 341 ? -26.162 39.901 -12.307 1.00 14.56 341 TYR A C 1
ATOM 2142 O O . TYR A 1 341 ? -25.798 41.071 -12.402 1.00 15.11 341 TYR A O 1
ATOM 2151 N N . VAL A 1 342 ? -27.408 39.511 -12.545 1.00 13.98 342 VAL A N 1
ATOM 2152 C CA . VAL A 1 342 ? -28.499 40.456 -12.625 1.00 13.78 342 VAL A CA 1
ATOM 2153 C C . VAL A 1 342 ? -29.377 40.129 -11.431 1.00 13.70 342 VAL A C 1
ATOM 2154 O O . VAL A 1 342 ? -30.222 39.246 -11.505 1.00 13.47 342 VAL A O 1
ATOM 2158 N N . VAL A 1 343 ? -29.149 40.822 -10.319 1.00 13.70 343 VAL A N 1
ATOM 2159 C CA . VAL A 1 343 ? -29.758 40.454 -9.046 1.00 13.72 343 VAL A CA 1
ATOM 2160 C C . VAL A 1 343 ? -30.684 41.530 -8.511 1.00 13.65 343 VAL A C 1
ATOM 2161 O O . VAL A 1 343 ? -30.558 42.699 -8.852 1.00 14.20 343 VAL A O 1
ATOM 2165 N N . VAL A 1 344 ? -31.621 41.118 -7.670 1.00 13.55 344 VAL A N 1
ATOM 2166 C CA . VAL A 1 344 ? -32.458 42.056 -6.940 1.00 13.28 344 VAL A CA 1
ATOM 2167 C C . VAL A 1 344 ? -32.624 41.554 -5.511 1.00 13.03 344 VAL A C 1
ATOM 2168 O O . VAL A 1 344 ? -32.222 40.438 -5.190 1.00 12.88 344 VAL A O 1
ATOM 2172 N N . ASP A 1 345 ? -33.205 42.393 -4.661 1.00 12.26 345 ASP A N 1
ATOM 2173 C CA . ASP A 1 345 ? -33.594 42.011 -3.312 1.00 12.04 345 ASP A CA 1
ATOM 2174 C C . ASP A 1 345 ? -34.279 40.637 -3.310 1.00 11.45 345 ASP A C 1
ATOM 2175 O O . ASP A 1 345 ? -35.240 40.430 -4.048 1.00 11.67 345 ASP A O 1
ATOM 2180 N N . PRO A 1 346 ? -33.798 39.700 -2.468 1.00 11.63 346 PRO A N 1
ATOM 2181 C CA . PRO A 1 346 ? -34.275 38.306 -2.419 1.00 11.67 346 PRO A CA 1
ATOM 2182 C C . PRO A 1 346 ? -35.775 38.196 -2.198 1.00 11.36 346 PRO A C 1
ATOM 2183 O O . PRO A 1 346 ? -36.361 37.144 -2.481 1.00 11.2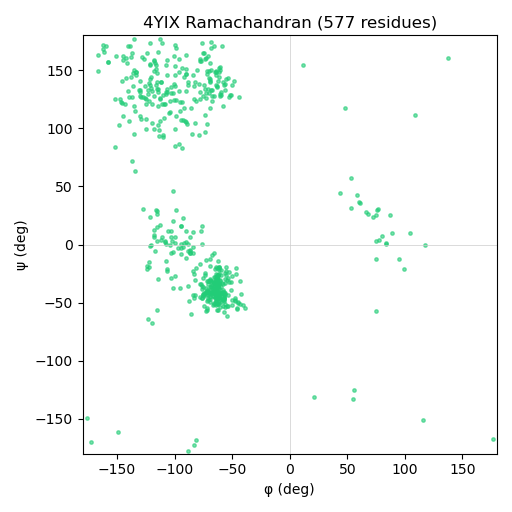9 346 PRO A O 1
ATOM 2187 N N . THR A 1 347 ? -36.379 39.268 -1.692 1.00 11.58 347 THR A N 1
ATOM 2188 C CA . THR A 1 347 ? -37.795 39.273 -1.354 1.00 11.49 347 THR A CA 1
ATOM 2189 C C . THR A 1 347 ? -38.651 39.938 -2.417 1.00 11.51 347 THR A C 1
ATOM 2190 O O . THR A 1 347 ? -39.847 40.137 -2.216 1.00 11.29 347 THR A O 1
ATOM 2194 N N . ALA A 1 348 ? -38.026 40.299 -3.535 1.00 11.36 348 ALA A N 1
ATOM 2195 C CA . ALA A 1 348 ? -38.705 41.027 -4.604 1.00 11.15 348 ALA A CA 1
ATOM 2196 C C . ALA A 1 348 ? -39.936 40.278 -5.105 1.00 11.02 348 ALA A C 1
ATOM 2197 O O . ALA A 1 348 ? -39.910 39.059 -5.269 1.00 10.95 348 ALA A O 1
ATOM 2199 N N . VAL A 1 349 ? -41.019 41.013 -5.341 1.00 11.13 349 VAL A N 1
ATOM 2200 C CA . VAL A 1 349 ? -42.261 40.404 -5.805 1.00 10.90 349 VAL A CA 1
ATOM 2201 C C . VAL A 1 349 ? -42.807 41.128 -7.020 1.00 10.96 349 VAL A C 1
ATOM 2202 O O . VAL A 1 349 ? -42.909 42.345 -7.031 1.00 11.28 349 VAL A O 1
ATOM 2206 N N . LYS A 1 350 ? -43.156 40.367 -8.048 1.00 11.05 350 LYS A N 1
ATOM 2207 C CA . LYS A 1 350 ? -43.786 40.933 -9.230 1.00 11.83 350 LYS A CA 1
ATOM 2208 C C . LYS A 1 350 ? -45.250 41.196 -8.923 1.00 11.69 350 LYS A C 1
ATOM 2209 O O . LYS A 1 350 ? -45.966 40.292 -8.515 1.00 11.21 350 LYS A O 1
ATOM 2215 N N . ILE A 1 351 ? -45.681 42.412 -9.119 1.00 11.99 351 ILE A N 1
ATOM 2216 C CA . ILE A 1 351 ? -47.013 42.808 -8.781 1.00 12.40 351 ILE A CA 1
ATOM 2217 C C . ILE A 1 351 ? -47.822 43.172 -9.970 1.00 12.61 351 ILE A C 1
ATOM 2218 O O . ILE A 1 351 ? -47.435 43.889 -10.800 1.00 12.71 351 ILE A O 1
ATOM 2223 N N . ARG A 1 352 ? -49.123 42.554 -10.018 1.00 13.18 352 ARG A N 1
ATOM 2224 C CA . ARG A 1 352 ? -49.763 42.733 -11.276 1.00 13.36 352 ARG A CA 1
ATOM 2225 C C . ARG A 1 352 ? -51.242 42.746 -11.191 1.00 13.38 352 ARG A C 1
ATOM 2226 O O . ARG A 1 352 ? -51.819 42.273 -10.286 1.00 13.50 352 ARG A O 1
ATOM 2234 N N . ALA A 1 353 ? -52.050 43.199 -12.089 1.00 14.60 353 ALA A N 1
ATOM 2235 C CA . ALA A 1 353 ? -53.431 42.863 -11.804 1.00 14.23 353 ALA A CA 1
ATOM 2236 C C . ALA A 1 353 ? -53.744 41.383 -11.977 1.00 13.65 353 ALA A C 1
ATOM 2237 O O . ALA A 1 353 ? -53.136 40.724 -12.753 1.00 13.63 353 ALA A O 1
ATOM 2239 N N . GLU A 1 354 ? -54.676 40.846 -11.210 1.00 12.55 354 GLU A N 1
ATOM 2240 C CA . GLU A 1 354 ? -55.078 39.454 -11.359 1.00 12.95 354 GLU A CA 1
ATOM 2241 C C . GLU A 1 354 ? -56.563 39.204 -11.305 1.00 12.89 354 GLU A C 1
ATOM 2242 O O . GLU A 1 354 ? -57.053 38.585 -10.402 1.00 12.95 354 GLU A O 1
ATOM 2248 N N . ASP A 1 355 ? -57.274 39.599 -12.327 1.00 12.94 355 ASP A N 1
ATOM 2249 C CA . ASP A 1 355 ? -58.706 39.621 -12.320 1.00 13.06 355 ASP A CA 1
ATOM 2250 C C . ASP A 1 355 ? -59.358 38.316 -12.038 1.00 12.75 355 ASP A C 1
ATOM 2251 O O . ASP A 1 355 ? -58.991 37.323 -12.549 1.00 12.47 355 ASP A O 1
ATOM 2256 N N . ARG A 1 356 ? -60.382 38.361 -11.224 1.00 12.51 356 ARG A N 1
ATOM 2257 C CA . ARG A 1 356 ? -61.239 37.248 -10.985 1.00 12.14 356 ARG A CA 1
ATOM 2258 C C . ARG A 1 356 ? -60.737 36.288 -9.964 1.00 11.99 356 ARG A C 1
ATOM 2259 O O . ARG A 1 356 ? -61.353 35.343 -9.727 1.00 12.02 356 ARG A O 1
ATOM 2267 N N . ARG A 1 357 ? -59.597 36.563 -9.370 1.00 12.06 357 ARG A N 1
ATOM 2268 C CA . ARG A 1 357 ? -59.013 35.742 -8.313 1.00 12.23 357 ARG A CA 1
ATOM 2269 C C . ARG A 1 357 ? -59.796 35.927 -7.029 1.00 12.02 357 ARG A C 1
ATOM 2270 O O . ARG A 1 357 ? -60.512 36.902 -6.889 1.00 11.78 357 ARG A O 1
ATOM 2278 N N . SER A 1 358 ? -59.665 34.996 -6.090 1.00 12.14 358 SER A N 1
ATOM 2279 C CA . SER A 1 358 ? -60.326 35.152 -4.802 1.00 12.02 358 SER A CA 1
ATOM 2280 C C . SER A 1 358 ? -59.361 35.672 -3.741 1.00 12.49 358 SER A C 1
ATOM 2281 O O . SER A 1 358 ? -58.152 35.478 -3.833 1.00 11.71 358 SER A O 1
ATOM 2284 N N . VAL A 1 359 ? -59.925 36.347 -2.745 1.00 12.72 359 VAL A N 1
ATOM 2285 C CA . VAL A 1 359 ? -59.169 36.938 -1.647 1.00 12.82 359 VAL A CA 1
ATOM 2286 C C . VAL A 1 359 ? -59.899 36.705 -0.334 1.00 13.58 359 VAL A C 1
ATOM 2287 O O . VAL A 1 359 ? -61.127 36.739 -0.278 1.00 14.07 359 VAL A O 1
ATOM 2291 N N . HIS A 1 360 ? -59.156 36.483 0.735 1.00 13.65 360 HIS A N 1
ATOM 2292 C CA . HIS A 1 360 ? -59.796 36.413 2.038 1.00 14.67 360 HIS A CA 1
ATOM 2293 C C . HIS A 1 360 ? -58.956 37.034 3.129 1.00 14.41 360 HIS A C 1
ATOM 2294 O O . HIS A 1 360 ? -57.827 36.622 3.367 1.00 14.25 360 HIS A O 1
ATOM 2301 N N . GLY A 1 361 ? -59.519 38.044 3.778 1.00 14.84 361 GLY A N 1
ATOM 2302 C CA . GLY A 1 361 ? -58.936 38.612 4.980 1.00 15.54 361 GLY A CA 1
ATOM 2303 C C . GLY A 1 361 ? -57.736 39.510 4.771 1.00 14.93 361 GLY A C 1
ATOM 2304 O O . GLY A 1 361 ? -56.885 39.614 5.637 1.00 14.70 361 GLY A O 1
ATOM 2305 N N . VAL A 1 362 ? -57.673 40.175 3.626 1.00 14.12 362 VAL A N 1
ATOM 2306 C CA . VAL A 1 362 ? -56.570 41.068 3.329 1.00 13.95 362 VAL A CA 1
ATOM 2307 C C . VAL A 1 362 ? -57.024 42.508 3.514 1.00 14.00 362 VAL A C 1
ATOM 2308 O O . VAL A 1 362 ? -58.116 42.890 3.096 1.00 14.35 362 VAL A O 1
ATOM 2312 N N . ASP A 1 363 ? -56.193 43.304 4.167 1.00 13.95 363 ASP A N 1
ATOM 2313 C CA . ASP A 1 363 ? -56.492 44.708 4.338 1.00 14.68 363 ASP A CA 1
ATOM 2314 C C . ASP A 1 363 ? -55.894 45.486 3.169 1.00 14.55 363 ASP A C 1
ATOM 2315 O O . ASP A 1 363 ? -54.681 45.662 3.083 1.00 14.43 363 ASP A O 1
ATOM 2320 N N . ILE A 1 364 ? -56.762 45.928 2.263 1.00 14.86 364 ILE A N 1
ATOM 2321 C CA . ILE A 1 364 ? -56.351 46.723 1.114 1.00 15.41 364 ILE A CA 1
ATOM 2322 C C . ILE A 1 364 ? -56.875 48.150 1.200 1.00 16.04 364 ILE A C 1
ATOM 2323 O O . ILE A 1 364 ? -56.890 48.862 0.198 1.00 16.04 364 ILE A O 1
ATOM 2328 N N . SER A 1 365 ? -57.301 48.566 2.389 1.00 15.96 365 SER A N 1
ATOM 2329 C CA . SER A 1 365 ? -57.815 49.918 2.587 1.00 16.53 365 SER A CA 1
ATOM 2330 C C . SER A 1 365 ? -56.807 51.037 2.292 1.00 16.46 365 SER A C 1
ATOM 2331 O O . SER A 1 365 ? -57.213 52.183 2.071 1.00 17.04 365 SER A O 1
ATOM 2334 N N . PRO A 1 366 ? -55.494 50.728 2.284 1.00 16.19 366 PRO A N 1
ATOM 2335 C CA . PRO A 1 366 ? -54.578 51.739 1.747 1.00 17.02 366 PRO A CA 1
ATOM 2336 C C . PRO A 1 366 ? -54.829 52.078 0.269 1.00 17.25 366 PRO A C 1
ATOM 2337 O O . PRO A 1 366 ? -54.477 53.163 -0.170 1.00 17.13 366 PRO A O 1
ATOM 2341 N N . PHE A 1 367 ? -55.413 51.168 -0.498 1.00 17.62 367 PHE A N 1
ATOM 2342 C CA . PHE A 1 367 ? -55.635 51.453 -1.907 1.00 17.82 367 PHE A CA 1
ATOM 2343 C C . PHE A 1 367 ? -57.124 51.535 -2.239 1.00 18.12 367 PHE A C 1
ATOM 2344 O O . PHE A 1 367 ? -57.539 52.276 -3.139 1.00 19.27 367 PHE A O 1
ATOM 2352 N N . ILE A 1 368 ? -57.932 50.792 -1.496 1.00 17.60 368 ILE A N 1
ATOM 2353 C CA . ILE A 1 368 ? -59.345 50.719 -1.821 1.00 18.10 368 ILE A CA 1
ATOM 2354 C C . ILE A 1 368 ? -60.249 51.032 -0.634 1.00 18.29 368 ILE A C 1
ATOM 2355 O O . ILE A 1 368 ? -60.123 50.439 0.436 1.00 18.52 368 ILE A O 1
ATOM 2360 N N . ASN A 1 369 ? -61.159 51.979 -0.845 1.00 18.46 369 ASN A N 1
ATOM 2361 C CA . ASN A 1 369 ? -62.189 52.291 0.128 1.00 19.96 369 ASN A CA 1
ATOM 2362 C C . ASN A 1 369 ? -63.514 52.580 -0.553 1.00 20.84 369 ASN A C 1
ATOM 2363 O O . ASN A 1 369 ? -63.583 52.694 -1.779 1.00 21.98 369 ASN A O 1
ATOM 2368 N N . ASN A 1 370 ? -64.563 52.687 0.255 1.00 21.31 370 ASN A N 1
ATOM 2369 C CA . ASN A 1 370 ? -65.894 53.017 -0.221 1.00 23.31 370 ASN A CA 1
ATOM 2370 C C . ASN A 1 370 ? -66.372 52.110 -1.351 1.00 23.03 370 ASN A C 1
ATOM 2371 O O . ASN A 1 370 ? -66.715 52.585 -2.436 1.00 24.26 370 ASN A O 1
ATOM 2376 N N . LEU A 1 371 ? -66.397 50.805 -1.105 1.00 22.32 371 LEU A N 1
ATOM 2377 C CA . LEU A 1 371 ? -66.930 49.881 -2.098 1.00 21.62 371 LEU A CA 1
ATOM 2378 C C . LEU A 1 371 ? -68.457 49.922 -2.066 1.00 21.80 371 LEU A C 1
ATOM 2379 O O . LEU A 1 371 ? -69.051 50.328 -1.070 1.00 21.82 371 LEU A O 1
ATOM 2384 N N . PRO A 1 372 ? -69.095 49.515 -3.168 1.00 21.22 372 PRO A N 1
ATOM 2385 C CA . PRO A 1 372 ? -70.551 49.392 -3.256 1.00 21.12 372 PRO A CA 1
ATOM 2386 C C . PRO A 1 372 ? -71.169 48.557 -2.140 1.00 21.34 372 PRO A C 1
ATOM 2387 O O . PRO A 1 372 ? -70.759 47.419 -1.923 1.00 20.67 372 PRO A O 1
ATOM 2391 N N . PHE A 1 373 ? -72.158 49.132 -1.458 1.00 21.42 373 PHE A N 1
ATOM 2392 C CA . PHE A 1 373 ? -72.904 48.452 -0.404 1.00 21.65 373 PHE A CA 1
ATOM 2393 C C . PHE A 1 373 ? -72.065 48.344 0.861 1.00 21.72 373 PHE A C 1
ATOM 2394 O O . PHE A 1 373 ? -72.281 47.453 1.681 1.00 21.25 373 PHE A O 1
ATOM 2402 N N . GLY A 1 374 ? -71.113 49.265 1.006 1.00 21.59 374 GLY A N 1
ATOM 2403 C CA . GLY A 1 374 ? -70.253 49.342 2.176 1.00 21.87 374 GLY A CA 1
ATOM 2404 C C . GLY A 1 374 ? -69.391 48.118 2.445 1.00 21.95 374 GLY A C 1
ATOM 2405 O O . GLY A 1 374 ? -69.154 47.756 3.597 1.00 21.66 374 GLY A O 1
ATOM 2406 N N . LYS A 1 375 ? -68.914 47.474 1.387 1.00 22.28 375 LYS A N 1
ATOM 2407 C CA . LYS A 1 375 ? -68.096 46.280 1.558 1.00 22.20 375 LYS A CA 1
ATOM 2408 C C . LYS A 1 375 ? -66.737 46.628 2.186 1.00 21.68 375 LYS A C 1
ATOM 2409 O O . LYS A 1 375 ? -66.064 47.572 1.771 1.00 21.71 375 LYS A O 1
ATOM 2415 N N . THR A 1 376 ? -66.350 45.856 3.197 1.00 21.89 376 THR A N 1
ATOM 2416 C CA . THR A 1 376 ? -65.090 46.065 3.897 1.00 21.22 376 THR A CA 1
ATOM 2417 C C . THR A 1 376 ? -63.896 45.956 2.979 1.00 20.34 376 THR A C 1
ATOM 2418 O O . THR A 1 376 ? -63.773 44.987 2.235 1.00 19.25 376 THR A O 1
ATOM 2422 N N . THR A 1 377 ? -62.999 46.930 3.052 1.00 18.51 377 THR A N 1
ATOM 2423 C CA . THR A 1 377 ? -61.699 46.769 2.431 1.00 18.14 377 THR A CA 1
ATOM 2424 C C . THR A 1 377 ? -60.640 46.570 3.505 1.00 17.25 377 THR A C 1
ATOM 2425 O O . THR A 1 377 ? -59.530 46.135 3.215 1.00 16.48 377 THR A O 1
ATOM 2429 N N . ASN A 1 378 ? -60.987 46.861 4.726 1.00 16.80 378 ASN A N 1
ATOM 2430 C CA . ASN A 1 378 ? -60.164 46.583 5.867 1.00 17.40 378 ASN A CA 1
ATOM 2431 C C . ASN A 1 378 ? -59.943 45.103 6.117 1.00 16.59 378 ASN A C 1
ATOM 2432 O O . ASN A 1 378 ? -58.968 44.734 6.685 1.00 16.25 378 ASN A O 1
ATOM 2437 N N . PHE A 1 379 ? -60.926 44.282 5.795 1.00 16.75 379 PHE A N 1
ATOM 2438 C CA . PHE A 1 379 ? -60.774 42.851 5.801 1.00 16.02 379 PHE A CA 1
ATOM 2439 C C . PHE A 1 379 ? -61.363 42.242 4.538 1.00 16.10 379 PHE A C 1
ATOM 2440 O O . PHE A 1 379 ? -62.248 41.479 4.600 1.00 16.27 379 PHE A O 1
ATOM 2448 N N . PHE A 1 380 ? -60.813 42.569 3.397 1.00 15.97 380 PHE A N 1
ATOM 2449 C CA . PHE A 1 380 ? -61.397 42.290 2.103 1.00 15.70 380 PHE A CA 1
ATOM 2450 C C . PHE A 1 380 ? -61.580 40.826 1.750 1.00 14.50 380 PHE A C 1
ATOM 2451 O O . PHE A 1 380 ? -60.721 40.035 1.940 1.00 14.73 380 PHE A O 1
ATOM 2459 N N . VAL A 1 381 ? -62.722 40.512 1.192 1.00 14.78 381 VAL A N 1
ATOM 2460 C CA . VAL A 1 381 ? -63.112 39.143 0.910 1.00 15.21 381 VAL A CA 1
ATOM 2461 C C . VAL A 1 381 ? -63.979 39.078 -0.327 1.00 14.67 381 VAL A C 1
ATOM 2462 O O . VAL A 1 381 ? -65.143 39.429 -0.244 1.00 15.17 381 VAL A O 1
ATOM 2466 N N . THR A 1 382 ? -63.428 38.661 -1.469 1.00 13.51 382 THR A N 1
ATOM 2467 C CA . THR A 1 382 ? -64.262 38.281 -2.617 1.00 13.45 382 THR A CA 1
ATOM 2468 C C . THR A 1 382 ? -63.926 36.919 -3.170 1.00 12.99 382 THR A C 1
ATOM 2469 O O . THR A 1 382 ? -62.837 36.383 -2.938 1.00 13.06 382 THR A O 1
ATOM 2473 N N . ALA A 1 383 ? -64.856 36.373 -3.924 1.00 12.35 383 ALA A N 1
ATOM 2474 C CA . ALA A 1 383 ? -64.661 35.267 -4.811 1.00 11.90 383 ALA A CA 1
ATOM 2475 C C . ALA A 1 383 ? -64.373 35.711 -6.239 1.00 11.64 383 ALA A C 1
ATOM 2476 O O . ALA A 1 383 ? -64.214 34.913 -7.080 1.00 11.75 383 ALA A O 1
ATOM 2478 N N . ASP A 1 384 ? -64.388 36.987 -6.510 1.00 11.40 384 ASP A N 1
ATOM 2479 C CA . ASP A 1 384 ? -64.221 37.497 -7.845 1.00 12.13 384 ASP A CA 1
ATOM 2480 C C . ASP A 1 384 ? -63.611 38.865 -7.836 1.00 12.25 384 ASP A C 1
ATOM 2481 O O . ASP A 1 384 ? -64.304 39.838 -7.872 1.00 12.60 384 ASP A O 1
ATOM 2486 N N . ALA A 1 385 ? -62.316 38.935 -7.766 1.00 11.98 385 ALA A N 1
ATOM 2487 C CA . ALA A 1 385 ? -61.637 40.194 -7.707 1.00 12.69 385 ALA A CA 1
ATOM 2488 C C . ALA A 1 385 ? -61.695 40.898 -9.015 1.00 12.83 385 ALA A C 1
ATOM 2489 O O . ALA A 1 385 ? -61.760 40.302 -10.039 1.00 12.90 385 ALA A O 1
ATOM 2491 N N . SER A 1 386 ? -61.701 42.202 -8.932 1.00 13.47 386 SER A N 1
ATOM 2492 C CA . SER A 1 386 ? -61.559 43.038 -10.107 1.00 13.99 386 SER A CA 1
ATOM 2493 C C . SER A 1 386 ? -60.070 43.280 -10.342 1.00 13.52 386 SER A C 1
ATOM 2494 O O . SER A 1 386 ? -59.235 42.760 -9.607 1.00 13.85 386 SER A O 1
ATOM 2497 N N . GLY A 1 387 ? -59.734 44.073 -11.351 1.00 14.70 387 GLY A N 1
ATOM 2498 C CA . GLY A 1 387 ? -58.341 44.368 -11.634 1.00 15.19 387 GLY A CA 1
ATOM 2499 C C . GLY A 1 387 ? -57.659 45.156 -10.528 1.00 15.09 387 GLY A C 1
ATOM 2500 O O . GLY A 1 387 ? -56.552 44.836 -10.125 1.00 14.32 387 GLY A O 1
ATOM 2501 N N . SER A 1 388 ? -58.327 46.185 -10.023 1.00 15.04 388 SER A N 1
ATOM 2502 C CA . SER A 1 388 ? -57.733 47.057 -9.021 1.00 16.07 388 SER A CA 1
ATOM 2503 C C . SER A 1 388 ? -57.669 46.420 -7.629 1.00 15.04 388 SER A C 1
ATOM 2504 O O . SER A 1 388 ? -56.657 46.536 -6.955 1.00 14.69 388 SER A O 1
ATOM 2507 N N . THR A 1 389 ? -58.730 45.740 -7.201 1.00 14.85 389 THR A N 1
ATOM 2508 C CA . THR A 1 389 ? -58.737 45.099 -5.882 1.00 14.00 389 THR A CA 1
ATOM 2509 C C . THR A 1 389 ? -57.873 43.831 -5.800 1.00 13.69 389 THR A C 1
ATOM 2510 O O . THR A 1 389 ? -57.444 43.448 -4.725 1.00 14.06 389 THR A O 1
ATOM 2514 N N . SER A 1 390 ? -57.637 43.163 -6.925 1.00 13.70 390 SER A N 1
ATOM 2515 C CA . SER A 1 390 ? -56.766 41.994 -6.935 1.00 13.23 390 SER A CA 1
ATOM 2516 C C . SER A 1 390 ? -55.320 42.427 -6.860 1.00 13.13 390 SER A C 1
ATOM 2517 O O . SER A 1 390 ? -54.494 41.760 -6.246 1.00 12.69 390 SER A O 1
ATOM 2520 N N . GLN A 1 391 ? -55.010 43.549 -7.497 1.00 13.21 391 GLN A N 1
ATOM 2521 C CA . GLN A 1 391 ? -53.645 44.041 -7.489 1.00 13.82 391 GLN A CA 1
ATOM 2522 C C . GLN A 1 391 ? -53.316 44.604 -6.124 1.00 13.29 391 GLN A C 1
ATOM 2523 O O . GLN A 1 391 ? -52.217 44.396 -5.607 1.00 12.82 391 GLN A O 1
ATOM 2529 N N . ALA A 1 392 ? -54.273 45.321 -5.541 1.00 13.77 392 ALA A N 1
ATOM 2530 C CA . ALA A 1 392 ? -54.071 45.902 -4.221 1.00 13.83 392 ALA A CA 1
ATOM 2531 C C . ALA A 1 392 ? -53.921 44.776 -3.221 1.00 13.32 392 ALA A C 1
ATOM 2532 O O . ALA A 1 392 ? -53.109 44.852 -2.301 1.00 13.27 392 ALA A O 1
ATOM 2534 N N . ALA A 1 393 ? -54.690 43.716 -3.431 1.00 12.77 393 ALA A N 1
ATOM 2535 C CA . ALA A 1 393 ? -54.609 42.537 -2.586 1.00 12.99 393 ALA A CA 1
ATOM 2536 C C . ALA A 1 393 ? -53.249 41.868 -2.747 1.00 12.92 393 ALA A C 1
ATOM 2537 O O . ALA A 1 393 ? -52.673 41.395 -1.776 1.00 13.14 393 ALA A O 1
ATOM 2539 N N . ASN A 1 394 ? -52.731 41.844 -3.972 1.00 12.91 394 ASN A N 1
ATOM 2540 C CA . ASN A 1 394 ? -51.414 41.277 -4.214 1.00 12.55 394 ASN A CA 1
ATOM 2541 C C . ASN A 1 394 ? -50.353 42.055 -3.455 1.00 12.90 394 ASN A C 1
ATOM 2542 O O . ASN A 1 394 ? -49.561 41.466 -2.721 1.00 12.99 394 ASN A O 1
ATOM 2547 N N . ILE A 1 395 ? -50.359 43.380 -3.620 1.00 12.95 395 ILE A N 1
ATOM 2548 C CA . ILE A 1 395 ? -49.456 44.272 -2.887 1.00 12.83 395 ILE A CA 1
ATOM 2549 C C . ILE A 1 395 ? -49.487 43.992 -1.388 1.00 13.50 395 ILE A C 1
ATOM 2550 O O . ILE A 1 395 ? -48.445 43.784 -0.766 1.00 13.68 395 ILE A O 1
ATOM 2555 N N . MET A 1 396 ? -50.687 43.971 -0.817 1.00 13.47 396 MET A N 1
ATOM 2556 C CA . MET A 1 396 ? -50.849 43.803 0.625 1.00 13.05 396 MET A CA 1
ATOM 2557 C C . MET A 1 396 ? -50.448 42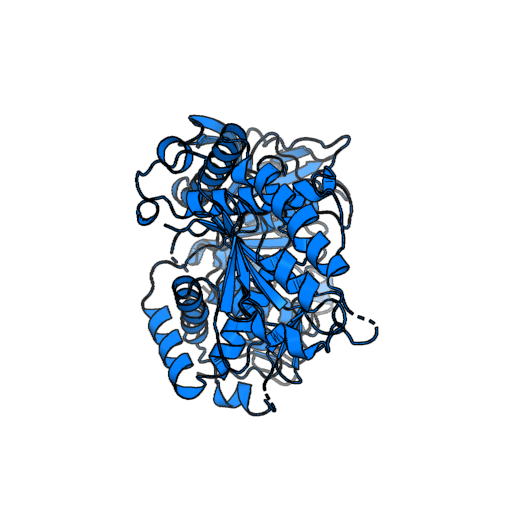.411 1.073 1.00 13.47 396 MET A C 1
ATOM 2558 O O . MET A 1 396 ? -49.964 42.238 2.181 1.00 14.33 396 MET A O 1
ATOM 2563 N N . GLU A 1 397 ? -50.659 41.411 0.223 1.00 13.56 397 GLU A N 1
ATOM 2564 C CA . GLU A 1 397 ? -50.207 40.062 0.543 1.00 13.49 397 GLU A CA 1
ATOM 2565 C C . GLU A 1 397 ? -48.678 39.974 0.452 1.00 13.63 397 GLU A C 1
ATOM 2566 O O . GLU A 1 397 ? -48.038 39.322 1.271 1.00 13.88 397 GLU A O 1
ATOM 2572 N N . ALA A 1 398 ? -48.094 40.636 -0.541 1.00 13.59 398 ALA A N 1
ATOM 2573 C CA . ALA A 1 398 ? -46.644 40.694 -0.666 1.00 13.69 398 ALA A CA 1
ATOM 2574 C C . ALA A 1 398 ? -46.020 41.300 0.589 1.00 13.99 398 ALA A C 1
ATOM 2575 O O . ALA A 1 398 ? -45.056 40.771 1.137 1.00 13.62 398 ALA A O 1
ATOM 2577 N N . LEU A 1 399 ? -46.576 42.420 1.038 1.00 14.32 399 LEU A N 1
ATOM 2578 C CA . LEU A 1 399 ? -46.073 43.095 2.229 1.00 14.86 399 LEU A CA 1
ATOM 2579 C C . LEU A 1 399 ? -46.086 42.174 3.452 1.00 15.03 399 LEU A C 1
ATOM 2580 O O . LEU A 1 399 ? -45.118 42.106 4.216 1.00 15.56 399 LEU A O 1
ATOM 2585 N N . GLU A 1 400 ? -47.192 41.462 3.620 1.00 14.94 400 GLU A N 1
ATOM 2586 C CA . GLU A 1 400 ? -47.370 40.570 4.749 1.00 15.28 400 GLU A CA 1
ATOM 2587 C C . GLU A 1 400 ? -46.358 39.431 4.696 1.00 14.81 400 GLU A C 1
ATOM 2588 O O . GLU A 1 400 ? -45.899 38.948 5.729 1.00 15.78 400 GLU A O 1
ATOM 2594 N N . LEU A 1 401 ? -45.997 39.010 3.487 1.00 14.12 401 LEU A N 1
ATOM 2595 C CA . LEU A 1 401 ? -45.120 37.858 3.335 1.00 14.05 401 LEU A CA 1
ATOM 2596 C C . LEU A 1 401 ? -43.659 38.281 3.393 1.00 13.46 401 LEU A C 1
ATOM 2597 O O . LEU A 1 401 ? -42.760 37.445 3.433 1.00 13.23 401 LEU A O 1
ATOM 2602 N N . GLY A 1 402 ? -43.427 39.585 3.419 1.00 13.70 402 GLY A N 1
ATOM 2603 C CA . GLY A 1 402 ? -42.108 40.094 3.725 1.00 13.43 402 GLY A CA 1
ATOM 2604 C C . GLY A 1 402 ? -41.423 40.885 2.637 1.00 13.67 402 GLY A C 1
ATOM 2605 O O . GLY A 1 402 ? -40.303 41.350 2.844 1.00 13.19 402 GLY A O 1
ATOM 2606 N N . SER A 1 403 ? -42.084 41.048 1.493 1.00 13.66 403 SER A N 1
ATOM 2607 C CA . SER A 1 403 ? -41.472 41.707 0.344 1.00 12.83 403 SER A CA 1
ATOM 2608 C C . SER A 1 403 ? -41.041 43.139 0.627 1.00 13.25 403 SER A C 1
ATOM 2609 O O . SER A 1 403 ? -41.824 43.951 1.103 1.00 13.71 403 SER A O 1
ATOM 2612 N N . GLN A 1 404 ? -39.788 43.435 0.301 1.00 13.13 404 GLN A N 1
ATOM 2613 C CA . GLN A 1 404 ? -39.220 44.766 0.465 1.00 13.61 404 GLN A CA 1
ATOM 2614 C C . GLN A 1 404 ? -39.043 45.456 -0.876 1.00 13.25 404 GLN A C 1
ATOM 2615 O O . GLN A 1 404 ? -38.556 46.582 -0.933 1.00 13.56 404 GLN A O 1
ATOM 2621 N N . LEU A 1 405 ? -39.418 44.772 -1.952 1.00 12.58 405 LEU A N 1
ATOM 2622 C CA . LEU A 1 405 ? -39.233 45.318 -3.295 1.00 12.38 405 LEU A CA 1
ATOM 2623 C C . LEU A 1 405 ? -40.348 44.887 -4.258 1.00 12.51 405 LEU A C 1
ATOM 2624 O O . LEU A 1 405 ? -40.606 43.700 -4.473 1.00 11.44 405 LEU A O 1
ATOM 2629 N N . LEU A 1 406 ? -41.004 45.888 -4.829 1.00 12.69 406 LEU A N 1
ATOM 2630 C CA . LEU A 1 406 ? -42.139 45.684 -5.697 1.00 12.51 406 LEU A CA 1
ATOM 2631 C C . LEU A 1 406 ? -41.746 45.961 -7.141 1.00 12.66 406 LEU A C 1
ATOM 2632 O O . LEU A 1 406 ? -41.164 47.006 -7.435 1.00 12.94 406 LEU A O 1
ATOM 2637 N N . LEU A 1 407 ? -42.071 45.019 -8.029 1.00 12.88 407 LEU A N 1
ATOM 2638 C CA . LEU A 1 407 ? -41.798 45.136 -9.457 1.00 13.15 407 LEU A CA 1
ATOM 2639 C C . LEU A 1 407 ? -43.101 45.256 -10.252 1.00 13.68 407 LEU A C 1
ATOM 2640 O O . LEU A 1 407 ? -43.995 44.409 -10.132 1.00 13.15 407 LEU A O 1
ATOM 2645 N N . LEU A 1 408 ? -43.221 46.300 -11.065 1.00 14.86 408 LEU A N 1
ATOM 2646 C CA . LEU A 1 408 ? -44.474 46.535 -11.779 1.00 15.77 408 LEU A CA 1
ATOM 2647 C C . LEU A 1 408 ? -44.262 46.843 -13.249 1.00 17.37 408 LEU A C 1
ATOM 2648 O O . LEU A 1 408 ? -43.255 47.419 -13.633 1.00 17.62 408 LEU A O 1
ATOM 2653 N N . ASP A 1 409 ? -45.225 46.446 -14.068 1.00 18.68 409 ASP A N 1
ATOM 2654 C CA . ASP A 1 409 ? -45.158 46.636 -15.510 1.00 20.26 409 ASP A CA 1
ATOM 2655 C C . ASP A 1 409 ? -46.498 47.166 -15.983 1.00 21.58 409 ASP A C 1
ATOM 2656 O O . ASP A 1 409 ? -47.503 46.470 -15.880 1.00 21.28 409 ASP A O 1
ATOM 2661 N N . GLU A 1 410 ? -46.503 48.397 -16.485 1.00 22.21 410 GLU A N 1
ATOM 2662 C CA . GLU A 1 410 ? -47.723 49.111 -16.872 1.00 24.61 410 GLU A CA 1
ATOM 2663 C C . GLU A 1 410 ? -48.731 48.226 -17.613 1.00 23.54 410 GLU A C 1
ATOM 2664 O O . GLU A 1 410 ? -49.926 48.274 -17.335 1.00 23.40 410 GLU A O 1
ATOM 2670 N N . ASP A 1 411 ? -48.242 47.403 -18.535 1.00 22.16 411 ASP A N 1
ATOM 2671 C CA . ASP A 1 411 ? -49.110 46.586 -19.368 1.00 21.84 411 ASP A CA 1
ATOM 2672 C C . ASP A 1 411 ? -49.930 45.559 -18.593 1.00 21.51 411 ASP A C 1
ATOM 2673 O O . ASP A 1 411 ? -51.033 45.229 -19.013 1.00 21.04 411 ASP A O 1
ATOM 2678 N N . THR A 1 412 ? -49.402 45.035 -17.488 1.00 20.63 412 THR A N 1
ATOM 2679 C CA . THR A 1 412 ? -50.164 44.091 -16.659 1.00 19.83 412 THR A CA 1
ATOM 2680 C C . THR A 1 412 ? -50.723 44.742 -15.389 1.00 19.75 412 THR A C 1
ATOM 2681 O O . THR A 1 412 ? -51.194 44.062 -14.480 1.00 18.94 412 THR A O 1
ATOM 2685 N N . CYS A 1 413 ? -50.670 46.064 -15.323 1.00 21.24 413 CYS A N 1
ATOM 2686 C CA . CYS A 1 413 ? -51.246 46.782 -14.199 1.00 21.79 413 CYS A CA 1
ATOM 2687 C C . CYS A 1 413 ? -52.695 47.151 -14.445 1.00 21.56 413 CYS A C 1
ATOM 2688 O O . CYS A 1 413 ? -53.098 47.412 -15.578 1.00 23.21 413 CYS A O 1
ATOM 2691 N N . ALA A 1 414 ? -53.475 47.157 -13.372 1.00 21.57 414 ALA A N 1
ATOM 2692 C CA . ALA A 1 414 ? -54.761 47.828 -13.373 1.00 22.47 414 ALA A CA 1
ATOM 2693 C C . ALA A 1 414 ? -54.472 49.314 -13.330 1.00 24.69 414 ALA A C 1
ATOM 2694 O O . ALA A 1 414 ? -54.262 49.864 -12.254 1.00 24.81 414 ALA A O 1
ATOM 2696 N N . THR A 1 415 ? -54.479 49.936 -14.481 1.00 25.67 415 THR A N 1
ATOM 2697 C CA . THR A 1 415 ? -54.015 51.288 -14.617 1.00 26.93 415 THR A CA 1
ATOM 2698 C C . THR A 1 415 ? -54.800 52.303 -13.835 1.00 27.67 415 THR A C 1
ATOM 2699 O O . THR A 1 415 ? -54.249 53.269 -13.444 1.00 28.88 415 THR A O 1
ATOM 2703 N N . ASN A 1 416 ? -56.069 52.078 -13.612 1.00 27.24 416 ASN A N 1
ATOM 2704 C CA . ASN A 1 416 ? -56.836 52.953 -12.758 1.00 27.47 416 ASN A CA 1
ATOM 2705 C C . ASN A 1 416 ? -56.333 52.989 -11.309 1.00 27.52 416 ASN A C 1
ATOM 2706 O O . ASN A 1 416 ? -56.608 53.899 -10.607 1.00 29.15 416 ASN A O 1
ATOM 2711 N N . LEU A 1 417 ? -55.700 51.927 -10.868 1.00 25.55 417 LEU A N 1
ATOM 2712 C CA . LEU A 1 417 ? -54.888 51.865 -9.689 1.00 25.76 417 LEU A CA 1
ATOM 2713 C C . LEU A 1 417 ? -53.630 52.693 -9.731 1.00 27.00 417 LEU A C 1
ATOM 2714 O O . LEU A 1 417 ? -53.182 53.146 -8.757 1.00 25.32 417 LEU A O 1
ATOM 2719 N N . MET A 1 418 ? -53.021 52.777 -10.872 1.00 28.04 418 MET A N 1
ATOM 2720 C CA . MET A 1 418 ? -51.811 53.501 -11.065 1.00 28.54 418 MET A CA 1
ATOM 2721 C C . MET A 1 418 ? -51.844 55.023 -11.119 1.00 29.47 418 MET A C 1
ATOM 2722 O O . MET A 1 418 ? -51.035 55.675 -10.513 1.00 29.00 418 MET A O 1
ATOM 2727 N N . TYR A 1 419 ? -52.822 55.550 -11.837 1.00 31.05 419 TYR A N 1
ATOM 2728 C CA . TYR A 1 419 ? -53.084 56.987 -11.974 1.00 32.57 419 TYR A CA 1
ATOM 2729 C C . TYR A 1 419 ? -54.486 57.278 -12.495 1.00 34.10 419 TYR A C 1
ATOM 2730 O O . TYR A 1 419 ? -55.187 56.378 -12.947 1.00 33.37 419 TYR A O 1
ATOM 2739 N N . ARG A 1 420 ? -54.884 58.547 -12.418 1.00 35.57 420 ARG A N 1
ATOM 2740 C CA . ARG A 1 420 ? -56.118 59.038 -13.041 1.00 36.78 420 ARG A CA 1
ATOM 2741 C C . ARG A 1 420 ? -55.921 60.482 -13.484 1.00 36.45 420 ARG A C 1
ATOM 2742 O O . ARG A 1 420 ? -55.546 61.325 -12.678 1.00 37.24 420 ARG A O 1
ATOM 2750 N N . ASP A 1 421 ? -56.162 60.785 -14.755 1.00 36.74 421 ASP A N 1
ATOM 2751 C CA . ASP A 1 421 ? -55.910 62.149 -15.196 1.00 37.22 421 ASP A CA 1
ATOM 2752 C C . ASP A 1 421 ? -57.036 63.044 -14.690 1.00 37.11 421 ASP A C 1
ATOM 2753 O O . ASP A 1 421 ? -58.011 62.564 -14.110 1.00 37.09 421 ASP A O 1
ATOM 2758 N N . ALA A 1 422 ? -56.877 64.346 -14.887 1.00 37.53 422 ALA A N 1
ATOM 2759 C CA . ALA A 1 422 ? -57.816 65.315 -14.351 1.00 37.21 422 ALA A CA 1
ATOM 2760 C C . ALA A 1 422 ? -59.151 65.220 -15.068 1.00 36.84 422 ALA A C 1
ATOM 2761 O O . ALA A 1 422 ? -60.194 65.391 -14.450 1.00 37.67 422 ALA A O 1
ATOM 2763 N N . LEU A 1 423 ? -59.116 64.952 -16.370 1.00 36.00 423 LEU A N 1
ATOM 2764 C CA . LEU A 1 423 ? -60.346 64.835 -17.142 1.00 36.19 423 LEU A CA 1
ATOM 2765 C C . LEU A 1 423 ? -61.231 63.753 -16.539 1.00 36.13 423 LEU A C 1
ATOM 2766 O O . LEU A 1 423 ? -62.445 63.908 -16.434 1.00 35.75 423 LEU A O 1
ATOM 2771 N N . MET A 1 424 ? -60.607 62.658 -16.128 1.00 36.04 424 MET A N 1
ATOM 2772 C CA . MET A 1 424 ? -61.341 61.533 -15.589 1.00 35.43 424 MET A CA 1
ATOM 2773 C C . MET A 1 424 ? -61.947 61.910 -14.244 1.00 36.10 424 MET A C 1
ATOM 2774 O O . MET A 1 424 ? -63.089 61.560 -13.949 1.00 35.47 424 MET A O 1
ATOM 2779 N N . GLN A 1 425 ? -61.209 62.607 -13.421 1.00 36.40 425 GLN A N 1
ATOM 2780 C CA . GLN A 1 425 ? -61.693 62.993 -12.122 1.00 36.94 425 GLN A CA 1
ATOM 2781 C C . GLN A 1 425 ? -62.876 63.926 -12.198 1.00 36.82 425 GLN A C 1
ATOM 2782 O O . GLN A 1 425 ? -63.599 64.060 -11.270 1.00 37.90 425 GLN A O 1
ATOM 2788 N N . MET A 1 426 ? -63.003 64.649 -13.273 1.00 36.67 426 MET A N 1
ATOM 2789 C CA . MET A 1 426 ? -64.204 65.356 -13.561 1.00 36.82 426 MET A CA 1
ATOM 2790 C C . MET A 1 426 ? -65.411 64.540 -13.887 1.00 36.15 426 MET A C 1
ATOM 2791 O O . MET A 1 426 ? -66.493 64.929 -13.578 1.00 36.75 426 MET A O 1
ATOM 2796 N N . LEU A 1 427 ? -65.222 63.490 -14.659 1.00 35.29 427 LEU A N 1
ATOM 2797 C CA . LEU A 1 427 ? -66.270 62.568 -14.971 1.00 34.04 427 LEU A CA 1
ATOM 2798 C C . LEU A 1 427 ? -66.648 61.767 -13.779 1.00 33.72 427 LEU A C 1
ATOM 2799 O O . LEU A 1 427 ? -67.793 61.534 -13.517 1.00 33.29 427 LEU A O 1
ATOM 2804 N N . VAL A 1 428 ? -65.642 61.360 -13.049 1.00 34.14 428 VAL A N 1
ATOM 2805 C CA . VAL A 1 428 ? -65.823 60.410 -12.025 1.00 34.55 428 VAL A CA 1
ATOM 2806 C C . VAL A 1 428 ? -65.061 60.905 -10.847 1.00 35.78 428 VAL A C 1
ATOM 2807 O O . VAL A 1 428 ? -63.897 60.655 -10.700 1.00 36.16 428 VAL A O 1
ATOM 2811 N N . PRO A 1 429 ? -65.746 61.591 -9.962 1.00 36.21 429 PRO A N 1
ATOM 2812 C CA . PRO A 1 429 ? -65.117 62.225 -8.826 1.00 37.63 429 PRO A CA 1
ATOM 2813 C C . PRO A 1 429 ? -64.744 61.244 -7.778 1.00 37.08 429 PRO A C 1
ATOM 2814 O O . PRO A 1 429 ? -65.204 60.162 -7.844 1.00 36.09 429 PRO A O 1
ATOM 2818 N N . ARG A 1 430 ? -63.904 61.606 -6.838 1.00 38.78 430 ARG A N 1
ATOM 2819 C CA . ARG A 1 430 ? -63.361 60.608 -5.954 1.00 38.76 430 ARG A CA 1
ATOM 2820 C C . ARG A 1 430 ? -64.429 59.945 -5.137 1.00 36.21 430 ARG A C 1
ATOM 2821 O O . ARG A 1 430 ? -64.277 58.855 -4.696 1.00 34.96 430 ARG A O 1
ATOM 2829 N N . ALA A 1 431 ? -65.513 60.637 -4.911 1.00 37.08 431 ALA A N 1
ATOM 2830 C CA . ALA A 1 431 ? -66.625 60.040 -4.238 1.00 35.93 431 ALA A CA 1
ATOM 2831 C C . ALA A 1 431 ? -67.146 58.841 -4.966 1.00 35.06 431 ALA A C 1
ATOM 2832 O O . ALA A 1 431 ? -67.664 57.952 -4.358 1.00 35.32 431 ALA A O 1
ATOM 2834 N N . GLN A 1 432 ? -67.080 58.858 -6.282 1.00 34.21 432 GLN A N 1
ATOM 2835 C CA . GLN A 1 432 ? -67.480 57.712 -7.093 1.00 32.50 432 GLN A CA 1
ATOM 2836 C C . GLN A 1 432 ? -66.350 56.700 -7.288 1.00 30.04 432 GLN A C 1
ATOM 2837 O O . GLN A 1 432 ? -66.558 55.643 -7.886 1.00 28.00 432 GLN A O 1
ATOM 2843 N N . GLU A 1 433 ? -65.157 57.028 -6.797 1.00 30.64 433 GLU A N 1
ATOM 2844 C CA . GLU A 1 433 ? -63.971 56.225 -7.090 1.00 28.23 433 GLU A CA 1
ATOM 2845 C C . GLU A 1 433 ? -63.314 55.649 -5.853 1.00 26.93 433 GLU A C 1
ATOM 2846 O O . GLU A 1 433 ? -62.634 56.364 -5.123 1.00 28.60 433 GLU A O 1
ATOM 2852 N N . PRO A 1 434 ? -63.509 54.345 -5.622 1.00 25.17 434 PRO A N 1
ATOM 2853 C CA . PRO A 1 434 ? -62.909 53.604 -4.507 1.00 23.75 434 PRO A CA 1
ATOM 2854 C C . PRO A 1 434 ? -61.379 53.609 -4.511 1.00 23.16 434 PRO A C 1
ATOM 2855 O O . PRO A 1 434 ? -60.761 53.483 -3.454 1.00 21.53 434 PRO A O 1
ATOM 2859 N N . ILE A 1 435 ? -60.779 53.770 -5.681 1.00 24.04 435 ILE A N 1
ATOM 2860 C CA . ILE A 1 435 ? -59.332 53.632 -5.825 1.00 22.93 435 ILE A CA 1
ATOM 2861 C C . ILE A 1 435 ? -58.522 54.856 -5.438 1.00 22.89 435 ILE A C 1
ATOM 2862 O O . ILE A 1 435 ? -58.718 55.943 -5.982 1.00 23.72 435 ILE A O 1
ATOM 2867 N N . THR A 1 436 ? -57.604 54.662 -4.501 1.00 22.77 436 THR A N 1
ATOM 2868 C CA . THR A 1 436 ? -56.543 55.622 -4.247 1.00 22.57 436 THR A CA 1
ATOM 2869 C C . THR A 1 436 ? -55.351 55.164 -5.070 1.00 23.25 436 THR A C 1
ATOM 2870 O O . THR A 1 436 ? -54.916 54.027 -4.937 1.00 22.55 436 THR A O 1
ATOM 2874 N N . PRO A 1 437 ? -54.842 56.028 -5.955 1.00 22.64 437 PRO A N 1
ATOM 2875 C CA . PRO A 1 437 ? -53.717 55.658 -6.828 1.00 23.93 437 PRO A CA 1
ATOM 2876 C C . PRO A 1 437 ? -52.430 55.298 -6.073 1.00 23.70 437 PRO A C 1
ATOM 2877 O O . PRO A 1 437 ? -52.154 55.830 -4.999 1.00 24.06 437 PRO A O 1
ATOM 2881 N N . PHE A 1 438 ? -51.660 54.385 -6.657 1.00 24.58 438 PHE A N 1
ATOM 2882 C CA . PHE A 1 438 ? -50.375 53.956 -6.117 1.00 24.22 438 PHE A CA 1
ATOM 2883 C C . PHE A 1 438 ? -49.447 55.161 -5.985 1.00 24.10 438 PHE A C 1
ATOM 2884 O O . PHE A 1 438 ? -48.715 55.295 -5.004 1.00 23.84 438 PHE A O 1
ATOM 2892 N N . VAL A 1 439 ? -49.511 56.047 -6.976 1.00 25.24 439 VAL A N 1
ATOM 2893 C CA . VAL A 1 439 ? -48.684 57.247 -7.016 1.00 25.46 439 VAL A CA 1
ATOM 2894 C C . VAL A 1 439 ? -48.728 58.036 -5.711 1.00 25.50 439 VAL A C 1
ATOM 2895 O O . VAL A 1 439 ? -47.775 58.735 -5.371 1.00 27.13 439 VAL A O 1
ATOM 2899 N N . GLU A 1 440 ? -49.829 57.916 -4.979 1.00 24.47 440 GLU A N 1
ATOM 2900 C CA . GLU A 1 440 ? -50.005 58.648 -3.731 1.00 23.87 440 GLU A CA 1
ATOM 2901 C C . GLU A 1 440 ? -49.590 57.829 -2.527 1.00 22.79 440 GLU A C 1
ATOM 2902 O O . GLU A 1 440 ? -49.755 58.267 -1.388 1.00 22.18 440 GLU A O 1
ATOM 2908 N N . ARG A 1 441 ? -49.138 56.620 -2.772 1.00 23.09 441 ARG A N 1
ATOM 2909 C CA . ARG A 1 441 ? -48.719 55.733 -1.722 1.00 21.73 441 ARG A CA 1
ATOM 2910 C C . ARG A 1 441 ? -47.282 55.218 -1.781 1.00 21.00 441 ARG A C 1
ATOM 2911 O O . ARG A 1 441 ? -46.854 54.668 -0.840 1.00 20.36 441 ARG A O 1
ATOM 2919 N N . VAL A 1 442 ? -46.613 55.354 -2.898 1.00 21.91 442 VAL A N 1
ATOM 2920 C CA . VAL A 1 442 ? -45.332 54.756 -3.153 1.00 21.75 442 VAL A CA 1
ATOM 2921 C C . VAL A 1 442 ? -44.219 55.287 -2.246 1.00 20.91 442 VAL A C 1
ATOM 2922 O O . VAL A 1 442 ? -43.463 54.546 -1.723 1.00 20.58 442 VAL A O 1
ATOM 2926 N N . ALA A 1 443 ? -44.210 56.574 -2.023 1.00 21.38 443 ALA A N 1
ATOM 2927 C CA . ALA A 1 443 ? -43.370 57.259 -1.093 1.00 20.73 443 ALA A CA 1
ATOM 2928 C C . ALA A 1 443 ? -43.634 56.875 0.332 1.00 20.90 443 ALA A C 1
ATOM 2929 O O . ALA A 1 443 ? -42.747 56.698 1.058 1.00 21.59 443 ALA A O 1
ATOM 2931 N N . ASP A 1 444 ? -44.873 56.706 0.696 1.00 19.81 444 ASP A N 1
ATOM 2932 C CA . ASP A 1 444 ? -45.229 56.202 2.019 1.00 20.91 444 ASP A CA 1
ATOM 2933 C C . ASP A 1 444 ? -44.507 54.892 2.261 1.00 20.24 444 ASP A C 1
ATOM 2934 O O . ASP A 1 444 ? -43.813 54.738 3.263 1.00 21.18 444 ASP A O 1
ATOM 2939 N N . LEU A 1 445 ? -44.668 53.961 1.321 1.00 19.98 445 LEU A N 1
ATOM 2940 C CA . LEU A 1 445 ? -44.086 52.627 1.421 1.00 20.00 445 LEU A CA 1
ATOM 2941 C C . LEU A 1 445 ? -42.570 52.669 1.547 1.00 20.15 445 LEU A C 1
ATOM 2942 O O . LEU A 1 445 ? -41.988 51.938 2.346 1.00 19.46 445 LEU A O 1
ATOM 2947 N N . SER A 1 446 ? -41.940 53.533 0.759 1.00 20.49 446 SER A N 1
ATOM 2948 C CA . SER A 1 446 ? -40.485 53.602 0.683 1.00 19.51 446 SER A CA 1
ATOM 2949 C C . SER A 1 446 ? -39.841 54.296 1.889 1.00 20.56 446 SER A C 1
ATOM 2950 O O . SER A 1 446 ? -38.865 53.799 2.458 1.00 20.73 446 SER A O 1
ATOM 2953 N N . GLN A 1 447 ? -40.396 55.439 2.281 1.00 21.05 447 GLN A N 1
ATOM 2954 C CA . GLN A 1 447 ? -39.824 56.233 3.365 1.00 22.76 447 GLN A CA 1
ATOM 2955 C C . GLN A 1 447 ? -40.077 55.645 4.742 1.00 22.57 447 GLN A C 1
ATOM 2956 O O . GLN A 1 447 ? -39.157 55.541 5.544 1.00 24.63 447 GLN A O 1
ATOM 2962 N N . ASN A 1 448 ? -41.317 55.360 5.045 1.00 22.49 448 ASN A N 1
ATOM 2963 C CA . ASN A 1 448 ? -41.691 54.706 6.273 1.00 21.67 448 ASN A CA 1
ATOM 2964 C C . ASN A 1 448 ? -41.343 53.259 6.437 1.00 21.92 448 ASN A C 1
ATOM 2965 O O . ASN A 1 448 ? -41.166 52.818 7.535 1.00 23.14 448 ASN A O 1
ATOM 2970 N N . HIS A 1 449 ? -41.371 52.500 5.365 1.00 21.37 449 HIS A N 1
ATOM 2971 C CA . HIS A 1 449 ? -41.281 51.065 5.483 1.00 20.22 449 HIS A CA 1
ATOM 2972 C C . HIS A 1 449 ? -40.140 50.355 4.801 1.00 19.10 449 HIS A C 1
ATOM 2973 O O . HIS A 1 449 ? -40.009 49.174 4.910 1.00 19.21 449 HIS A O 1
ATOM 2980 N N . GLY A 1 450 ? -39.306 51.105 4.127 1.00 19.46 450 GLY A N 1
ATOM 2981 C CA . GLY A 1 450 ? -38.205 50.554 3.376 1.00 18.91 450 GLY A CA 1
ATOM 2982 C C . GLY A 1 450 ? -38.532 49.744 2.165 1.00 17.74 450 GLY A C 1
ATOM 2983 O O . GLY A 1 450 ? -37.785 48.901 1.777 1.00 16.59 450 GLY A O 1
ATOM 2984 N N . VAL A 1 451 ? -39.668 50.013 1.568 1.00 17.47 451 VAL A N 1
ATOM 2985 C CA . VAL A 1 451 ? -40.149 49.184 0.473 1.00 16.48 451 VAL A CA 1
ATOM 2986 C C . VAL A 1 451 ? -39.959 49.905 -0.847 1.00 16.23 451 VAL A C 1
ATOM 2987 O O . VAL A 1 451 ? -40.589 50.926 -1.106 1.00 16.59 451 VAL A O 1
ATOM 2991 N N . SER A 1 452 ? -39.081 49.375 -1.683 1.00 15.83 452 SER A N 1
ATOM 2992 C CA . SER A 1 452 ? -38.776 50.012 -2.949 1.00 15.80 452 SER A CA 1
ATOM 2993 C C . SER A 1 452 ? -39.696 49.509 -4.057 1.00 14.59 452 SER A C 1
ATOM 2994 O O . SER A 1 452 ? -40.334 48.473 -3.927 1.00 13.45 452 SER A O 1
ATOM 2997 N N . SER A 1 453 ? -39.748 50.265 -5.145 1.00 14.85 453 SER A N 1
ATOM 2998 C CA . SER A 1 453 ? -40.526 49.902 -6.309 1.00 14.64 453 SER A CA 1
ATOM 2999 C C . SER A 1 453 ? -39.726 50.147 -7.567 1.00 14.93 453 SER A C 1
ATOM 3000 O O . SER A 1 453 ? -39.058 51.172 -7.697 1.00 15.32 453 SER A O 1
ATOM 3003 N N . ILE A 1 454 ? -39.790 49.197 -8.489 1.00 14.38 454 ILE A N 1
ATOM 3004 C CA . ILE A 1 454 ? -39.302 49.428 -9.836 1.00 15.12 454 ILE A CA 1
ATOM 3005 C C . ILE A 1 454 ? -40.469 49.230 -10.790 1.00 15.19 454 ILE A C 1
ATOM 3006 O O . ILE A 1 454 ? -41.231 48.283 -10.655 1.00 14.74 454 ILE A O 1
ATOM 3011 N N . MET A 1 455 ? -40.621 50.147 -11.736 1.00 15.87 455 MET A N 1
ATOM 3012 C CA . MET A 1 455 ? -41.815 50.187 -12.569 1.00 16.49 455 MET A CA 1
ATOM 3013 C C . MET A 1 455 ? -41.541 50.488 -14.019 1.00 18.10 455 MET A C 1
ATOM 3014 O O . MET A 1 455 ? -40.920 51.491 -14.338 1.00 17.77 455 MET A O 1
ATOM 3019 N N . VAL A 1 456 ? -42.040 49.637 -14.901 1.00 18.64 456 VAL A N 1
ATOM 3020 C CA . VAL A 1 456 ? -42.089 49.986 -16.307 1.00 19.26 456 VAL A CA 1
ATOM 3021 C C . VAL A 1 456 ? -43.332 50.827 -16.538 1.00 20.61 456 VAL A C 1
ATOM 3022 O O . VAL A 1 456 ? -44.430 50.414 -16.175 1.00 21.99 456 VAL A O 1
ATOM 3026 N N . ILE A 1 457 ? -43.153 52.004 -17.104 1.00 22.42 457 ILE A N 1
ATOM 3027 C CA . ILE A 1 457 ? -44.263 52.897 -17.377 1.00 25.51 457 ILE A CA 1
ATOM 3028 C C . ILE A 1 457 ? -44.308 53.449 -18.774 1.00 27.11 457 ILE A C 1
ATOM 3029 O O . ILE A 1 457 ? -43.311 53.820 -19.330 1.00 24.85 457 ILE A O 1
ATOM 3034 N N . GLY A 1 458 ? -45.495 53.549 -19.314 1.00 29.03 458 GLY A N 1
ATOM 3035 C CA . GLY A 1 458 ? -45.662 54.125 -20.616 1.00 30.51 458 GLY A CA 1
ATOM 3036 C C . GLY A 1 458 ? -46.514 55.347 -20.742 1.00 33.38 458 GLY A C 1
ATOM 3037 O O . GLY A 1 458 ? -46.046 56.387 -21.048 1.00 35.91 458 GLY A O 1
ATOM 3038 N N . GLY A 1 459 ? -47.790 55.195 -20.511 1.00 33.10 459 GLY A N 1
ATOM 3039 C CA . GLY A 1 459 ? -48.725 56.243 -20.765 1.00 34.19 459 GLY A CA 1
ATOM 3040 C C . GLY A 1 459 ? -48.543 57.492 -19.961 1.00 36.26 459 GLY A C 1
ATOM 3041 O O . GLY A 1 459 ? -48.663 58.553 -20.480 1.00 36.82 459 GLY A O 1
ATOM 3042 N N . SER A 1 460 ? -48.271 57.371 -18.686 1.00 36.42 460 SER A N 1
ATOM 3043 C CA . SER A 1 460 ? -48.269 58.552 -17.829 1.00 35.27 460 SER A CA 1
ATOM 3044 C C . SER A 1 460 ? -46.904 58.886 -17.247 1.00 35.10 460 SER A C 1
ATOM 3045 O O . SER A 1 460 ? -46.097 58.007 -16.963 1.00 35.73 460 SER A O 1
ATOM 3048 N N . GLY A 1 461 ? -46.666 60.174 -17.054 1.00 34.48 461 GLY A N 1
ATOM 3049 C CA . GLY A 1 461 ? -45.431 60.625 -16.465 1.00 32.84 461 GLY A CA 1
ATOM 3050 C C . GLY A 1 461 ? -45.660 61.292 -15.130 1.00 31.90 461 GLY A C 1
ATOM 3051 O O . GLY A 1 461 ? -44.863 62.119 -14.706 1.00 32.15 461 GLY A O 1
ATOM 3052 N N . GLN A 1 462 ? -46.733 60.937 -14.437 1.00 31.27 462 GLN A N 1
ATOM 3053 C CA . GLN A 1 462 ? -46.983 61.608 -13.170 1.00 31.48 462 GLN A CA 1
ATOM 3054 C C . GLN A 1 462 ? -46.265 60.957 -11.972 1.00 29.85 462 GLN A C 1
ATOM 3055 O O . GLN A 1 462 ? -46.463 61.369 -10.827 1.00 29.60 462 GLN A O 1
ATOM 3061 N N . TYR A 1 463 ? -45.411 59.971 -12.236 1.00 29.17 463 TYR A N 1
ATOM 3062 C CA . TYR A 1 463 ? -44.583 59.386 -11.183 1.00 27.78 463 TYR A CA 1
ATOM 3063 C C . TYR A 1 463 ? -43.213 60.058 -11.138 1.00 26.96 463 TYR A C 1
ATOM 3064 O O . TYR A 1 463 ? -42.422 59.804 -10.232 1.00 25.81 463 TYR A O 1
ATOM 3073 N N . PHE A 1 464 ? -42.940 60.912 -12.124 1.00 27.59 464 PHE A N 1
ATOM 3074 C CA . PHE A 1 464 ? -41.669 61.642 -12.202 1.00 27.67 464 PHE A CA 1
ATOM 3075 C C . PHE A 1 464 ? -41.266 62.294 -10.882 1.00 26.60 464 PHE A C 1
ATOM 3076 O O . PHE A 1 464 ? -40.114 62.186 -10.470 1.00 25.82 464 PHE A O 1
ATOM 3084 N N . PRO A 1 465 ? -42.214 62.975 -10.215 1.00 26.84 465 PRO A N 1
ATOM 3085 C CA . PRO A 1 465 ? -41.923 63.645 -8.941 1.00 26.84 465 PRO A CA 1
ATOM 3086 C C . PRO A 1 465 ? -41.391 62.693 -7.883 1.00 25.57 465 PRO A C 1
ATOM 3087 O O . PRO A 1 465 ? -40.391 63.006 -7.237 1.00 25.28 465 PRO A O 1
ATOM 3091 N N . GLN A 1 466 ? -42.049 61.546 -7.717 1.00 25.20 466 GLN A N 1
ATOM 3092 C CA . GLN A 1 466 ? -41.654 60.556 -6.715 1.00 24.15 466 GLN A CA 1
ATOM 3093 C C . GLN A 1 466 ? -40.392 59.771 -7.080 1.00 22.62 466 GLN A C 1
ATOM 3094 O O . GLN A 1 466 ? -39.686 59.275 -6.197 1.00 21.50 466 GLN A O 1
ATOM 3100 N N . ALA A 1 467 ? -40.114 59.657 -8.377 1.00 22.56 467 ALA A N 1
ATOM 3101 C CA . ALA A 1 467 ? -38.989 58.855 -8.849 1.00 20.39 467 ALA A CA 1
ATOM 3102 C C . ALA A 1 467 ? -37.671 59.248 -8.180 1.00 20.21 467 ALA A C 1
ATOM 3103 O O . ALA A 1 467 ? -37.429 60.415 -7.902 1.00 21.23 467 ALA A O 1
ATOM 3105 N N . ARG A 1 468 ? -36.827 58.263 -7.902 1.00 18.62 468 ARG A N 1
ATOM 3106 C CA . ARG A 1 468 ? -35.474 58.554 -7.467 1.00 19.11 468 ARG A CA 1
ATOM 3107 C C . ARG A 1 468 ? -34.543 58.318 -8.645 1.00 19.16 468 ARG A C 1
ATOM 3108 O O . ARG A 1 468 ? -33.487 58.952 -8.761 1.00 19.30 468 ARG A O 1
ATOM 3116 N N . VAL A 1 469 ? -34.956 57.405 -9.521 1.00 18.61 469 VAL A N 1
ATOM 3117 C CA . VAL A 1 469 ? -34.240 57.119 -10.751 1.00 19.09 469 VAL A CA 1
ATOM 3118 C C . VAL A 1 469 ? -35.251 56.973 -11.876 1.00 18.77 469 VAL A C 1
ATOM 3119 O O . VAL A 1 469 ? -36.237 56.261 -11.744 1.00 18.52 469 VAL A O 1
ATOM 3123 N N . VAL A 1 470 ? -35.061 57.701 -12.946 1.00 19.55 470 VAL A N 1
ATOM 3124 C CA . VAL A 1 470 ? -35.840 57.541 -14.137 1.00 19.64 470 VAL A CA 1
ATOM 3125 C C . VAL A 1 470 ? -34.951 57.163 -15.283 1.00 19.64 470 VAL A C 1
ATOM 3126 O O . VAL A 1 470 ? -34.066 57.832 -15.618 1.00 20.92 470 VAL A O 1
ATOM 3130 N N . LEU A 1 471 ? -35.229 56.022 -15.858 1.00 19.06 471 LEU A N 1
ATOM 3131 C CA . LEU A 1 471 ? -34.461 55.511 -16.967 1.00 19.32 471 LEU A CA 1
ATOM 3132 C C . LEU A 1 471 ? -35.216 55.488 -18.257 1.00 19.55 471 LEU A C 1
ATOM 3133 O O . LEU A 1 471 ? -36.337 55.184 -18.294 1.00 19.14 471 LEU A O 1
ATOM 3138 N N . VAL A 1 472 ? -34.544 55.831 -19.323 1.00 19.78 472 VAL A N 1
ATOM 3139 C CA . VAL A 1 472 ? -35.117 55.757 -20.640 1.00 19.53 472 VAL A CA 1
ATOM 3140 C C . VAL A 1 472 ? -34.402 54.740 -21.489 1.00 20.45 472 VAL A C 1
ATOM 3141 O O . VAL A 1 472 ? -33.243 54.706 -21.545 1.00 19.90 472 VAL A O 1
ATOM 3145 N N . MET A 1 473 ? -35.169 53.924 -22.168 1.00 20.72 473 MET A N 1
ATOM 3146 C CA . MET A 1 473 ? -34.625 52.908 -23.045 1.00 20.05 473 MET A CA 1
ATOM 3147 C C . MET A 1 473 ? -34.898 53.206 -24.500 1.00 21.48 473 MET A C 1
ATOM 3148 O O . MET A 1 473 ? -36.042 53.326 -24.920 1.00 21.14 473 MET A O 1
ATOM 3153 N N . ASN A 1 474 ? -33.822 53.327 -25.262 1.00 22.08 474 ASN A N 1
ATOM 3154 C CA . ASN A 1 474 ? -33.898 53.534 -26.691 1.00 22.02 474 ASN A CA 1
ATOM 3155 C C . ASN A 1 474 ? -33.086 52.458 -27.376 1.00 23.57 474 ASN A C 1
ATOM 3156 O O . ASN A 1 474 ? -31.891 52.337 -27.130 1.00 28.88 474 ASN A O 1
ATOM 3161 N N . ALA A 1 475 ? -33.746 51.681 -28.229 1.00 22.30 475 ALA A N 1
ATOM 3162 C CA . ALA A 1 475 ? -33.130 50.548 -28.913 1.00 20.51 475 ALA A CA 1
ATOM 3163 C C . ALA A 1 475 ? -32.250 49.699 -27.988 1.00 19.68 475 ALA A C 1
ATOM 3164 O O . ALA A 1 475 ? -31.142 49.323 -28.361 1.00 20.03 475 ALA A O 1
ATOM 3166 N N . TYR A 1 476 ? -32.755 49.410 -26.789 1.00 19.71 476 TYR A N 1
ATOM 3167 C CA . TYR A 1 476 ? -32.154 48.431 -25.876 1.00 18.97 476 TYR A CA 1
ATOM 3168 C C . TYR A 1 476 ? -30.978 49.007 -25.113 1.00 19.97 476 TYR A C 1
ATOM 3169 O O . TYR A 1 476 ? -30.287 48.291 -24.394 1.00 18.63 476 TYR A O 1
ATOM 3178 N N . GLN A 1 477 ? -30.774 50.310 -25.273 1.00 20.84 477 GLN A N 1
ATOM 3179 C CA . GLN A 1 477 ? -29.763 51.050 -24.535 1.00 20.73 477 GLN A CA 1
ATOM 3180 C C . GLN A 1 477 ? -30.411 51.780 -23.364 1.00 20.95 477 GLN A C 1
ATOM 3181 O O . GLN A 1 477 ? -31.471 52.376 -23.511 1.00 20.68 477 GLN A O 1
ATOM 3187 N N . ILE A 1 478 ? -29.778 51.740 -22.202 1.00 20.28 478 ILE A N 1
ATOM 3188 C CA . ILE A 1 478 ? -30.332 52.393 -21.031 1.00 21.03 478 ILE A CA 1
ATOM 3189 C C . ILE A 1 478 ? -29.722 53.769 -20.845 1.00 21.06 478 ILE A C 1
ATOM 3190 O O . ILE A 1 478 ? -28.557 54.003 -21.156 1.00 20.88 478 ILE A O 1
ATOM 3195 N N . SER A 1 479 ? -30.513 54.676 -20.304 1.00 21.50 479 SER A N 1
ATOM 3196 C CA . SER A 1 479 ? -30.107 56.055 -20.211 1.00 21.01 479 SER A CA 1
ATOM 3197 C C . SER A 1 479 ? -30.687 56.637 -18.926 1.00 21.69 479 SER A C 1
ATOM 3198 O O . SER A 1 479 ? -31.811 56.316 -18.547 1.00 21.59 479 SER A O 1
ATOM 3201 N N . ASP A 1 480 ? -29.914 57.469 -18.240 1.00 22.40 480 ASP A N 1
ATOM 3202 C CA . ASP A 1 480 ? -30.398 58.071 -17.008 1.00 22.50 480 ASP A CA 1
ATOM 3203 C C . ASP A 1 480 ? -30.990 59.437 -17.319 1.00 24.79 480 ASP A C 1
ATOM 3204 O O . ASP A 1 480 ? -30.263 60.383 -17.614 1.00 27.37 480 ASP A O 1
ATOM 3209 N N . CYS A 1 481 ? -32.313 59.534 -17.263 1.00 25.13 481 CYS A N 1
ATOM 3210 C CA . CYS A 1 481 ? -32.996 60.763 -17.621 1.00 26.33 481 CYS A CA 1
ATOM 3211 C C . CYS A 1 481 ? -33.707 61.364 -16.423 1.00 26.64 481 CYS A C 1
ATOM 3212 O O . CYS A 1 481 ? -34.716 62.046 -16.575 1.00 27.87 481 CYS A O 1
ATOM 3215 N N . THR A 1 482 ? -33.161 61.108 -15.239 1.00 25.60 482 THR A N 1
ATOM 3216 C CA . THR A 1 482 ? -33.730 61.579 -13.977 1.00 25.04 482 THR A CA 1
ATOM 3217 C C . THR A 1 482 ? -33.873 63.102 -13.922 1.00 28.50 482 THR A C 1
ATOM 3218 O O . THR A 1 482 ? -34.954 63.622 -13.645 1.00 29.30 482 THR A O 1
ATOM 3222 N N . LYS A 1 483 ? -32.779 63.809 -14.192 1.00 30.16 483 LYS A N 1
ATOM 3223 C CA . LYS A 1 483 ? -32.770 65.266 -14.175 1.00 32.42 483 LYS A CA 1
ATOM 3224 C C . LYS A 1 483 ? -33.819 65.853 -15.118 1.00 33.09 483 LYS A C 1
ATOM 3225 O O . LYS A 1 483 ? -34.613 66.710 -14.725 1.00 34.31 483 LYS A O 1
ATOM 3231 N N . GLU A 1 484 ? -33.806 65.393 -16.365 1.00 32.77 484 GLU A N 1
ATOM 3232 C CA . GLU A 1 484 ? -34.773 65.840 -17.355 1.00 32.90 484 GLU A CA 1
ATOM 3233 C C . GLU A 1 484 ? -36.180 65.473 -16.931 1.00 33.16 484 GLU A C 1
ATOM 3234 O O . GLU A 1 484 ? -37.133 66.194 -17.230 1.00 34.68 484 GLU A O 1
ATOM 3240 N N . ALA A 1 485 ? -36.317 64.349 -16.236 1.00 31.67 485 ALA A N 1
ATOM 3241 C CA . ALA A 1 485 ? -37.626 63.951 -15.752 1.00 31.55 485 ALA A CA 1
ATOM 3242 C C . ALA A 1 485 ? -38.112 64.980 -14.746 1.00 33.11 485 ALA A C 1
ATOM 3243 O O . ALA A 1 485 ? -39.214 65.513 -14.876 1.00 34.07 485 ALA A O 1
ATOM 3245 N N . LYS A 1 486 ? -37.269 65.269 -13.758 1.00 32.65 486 LYS A N 1
ATOM 3246 C CA . LYS A 1 486 ? -37.598 66.222 -12.702 1.00 33.54 486 LYS A CA 1
ATOM 3247 C C . LYS A 1 486 ? -37.915 67.610 -13.258 1.00 35.81 486 LYS A C 1
ATOM 3248 O O . LYS A 1 486 ? -38.845 68.272 -12.800 1.00 36.72 486 LYS A O 1
ATOM 3254 N N . GLU A 1 487 ? -37.139 68.042 -14.247 1.00 35.96 487 GLU A N 1
ATOM 3255 C CA . GLU A 1 487 ? -37.376 69.326 -14.893 1.00 36.73 487 GLU A CA 1
ATOM 3256 C C . GLU A 1 487 ? -38.777 69.398 -15.468 1.00 38.20 487 GLU A C 1
ATOM 3257 O O . GLU A 1 487 ? -39.474 70.392 -15.295 1.00 40.36 487 GLU A O 1
ATOM 3263 N N . ILE A 1 488 ? -39.184 68.338 -16.154 1.00 37.51 488 ILE A N 1
ATOM 3264 C CA . ILE A 1 488 ? -40.524 68.272 -16.715 1.00 38.01 488 ILE A CA 1
ATOM 3265 C C . ILE A 1 488 ? -41.576 68.293 -15.607 1.00 39.43 488 ILE A C 1
ATOM 3266 O O . ILE A 1 488 ? -42.661 68.841 -15.784 1.00 40.83 488 ILE A O 1
ATOM 3271 N N . ALA A 1 489 ? -41.250 67.695 -14.482 1.00 38.64 489 ALA A N 1
ATOM 3272 C CA . ALA A 1 489 ? -42.135 67.740 -13.355 1.00 40.08 489 ALA A CA 1
ATOM 3273 C C . ALA A 1 489 ? -42.373 69.122 -12.785 1.00 42.60 489 ALA A C 1
ATOM 3274 O O . ALA A 1 489 ? -43.468 69.429 -12.410 1.00 44.30 489 ALA A O 1
ATOM 3276 N N . SER A 1 490 ? -41.338 69.924 -12.664 1.00 41.72 490 SER A N 1
ATOM 3277 C CA . SER A 1 490 ? -41.486 71.332 -12.340 1.00 44.35 490 SER A CA 1
ATOM 3278 C C . SER A 1 490 ? -42.120 72.255 -13.405 1.00 45.40 490 SER A C 1
ATOM 3279 O O . SER A 1 490 ? -42.836 73.170 -13.091 1.00 46.46 490 SER A O 1
ATOM 3282 N N . ASN A 1 491 ? -41.842 72.008 -14.664 1.00 44.54 491 ASN A N 1
ATOM 3283 C CA . ASN A 1 491 ? -42.416 72.818 -15.709 1.00 44.62 491 ASN A CA 1
ATOM 3284 C C . ASN A 1 491 ? -43.849 72.457 -15.943 1.00 46.25 491 ASN A C 1
ATOM 3285 O O . ASN A 1 491 ? -44.434 72.793 -16.925 1.00 47.84 491 ASN A O 1
ATOM 3290 N N . SER A 1 492 ? -44.411 71.760 -14.995 1.00 46.23 492 SER A N 1
ATOM 3291 C CA . SER A 1 492 ? -45.793 71.402 -15.050 1.00 47.00 492 SER A CA 1
ATOM 3292 C C . SER A 1 492 ? -46.292 71.511 -13.652 1.00 47.71 492 SER A C 1
ATOM 3293 O O . SER A 1 492 ? -45.500 71.482 -12.721 1.00 45.38 492 SER A O 1
ATOM 3296 N N . SER A 1 493 ? -47.601 71.624 -13.530 1.00 48.54 493 SER A N 1
ATOM 3297 C CA . SER A 1 493 ? -48.321 71.563 -12.260 1.00 50.32 493 SER A CA 1
ATOM 3298 C C . SER A 1 493 ? -47.525 71.852 -10.974 1.00 55.49 493 SER A C 1
ATOM 3299 O O . SER A 1 493 ? -47.788 72.822 -10.248 1.00 57.38 493 SER A O 1
ATOM 3302 N N . SER A 1 505 ? -48.298 57.568 8.321 1.00 22.24 505 SER A N 1
ATOM 3303 C CA . SER A 1 505 ? -48.314 56.465 7.372 1.00 22.93 505 SER A CA 1
ATOM 3304 C C . SER A 1 505 ? -49.687 55.804 7.315 1.00 22.19 505 SER A C 1
ATOM 3305 O O . SER A 1 505 ? -50.455 55.854 8.271 1.00 24.45 505 SER A O 1
ATOM 3308 N N . VAL A 1 506 ? -49.987 55.181 6.183 1.00 21.83 506 VAL A N 1
ATOM 3309 C CA . VAL A 1 506 ? -51.256 54.502 5.992 1.00 22.27 506 VAL A CA 1
ATOM 3310 C C . VAL A 1 506 ? -51.094 53.001 6.199 1.00 21.87 506 VAL A C 1
ATOM 3311 O O . VAL A 1 506 ? -52.032 52.302 6.591 1.00 22.13 506 VAL A O 1
ATOM 3315 N N . PHE A 1 507 ? -49.888 52.506 5.950 1.00 21.84 507 PHE A N 1
ATOM 3316 C CA . PHE A 1 507 ? -49.608 51.095 6.160 1.00 22.08 507 PHE A CA 1
ATOM 3317 C C . PHE A 1 507 ? -49.259 50.831 7.619 1.00 23.75 507 PHE A C 1
ATOM 3318 O O . PHE A 1 507 ? -48.650 51.667 8.282 1.00 24.29 507 PHE A O 1
ATOM 3326 N N . ILE A 1 508 ? -49.651 49.662 8.114 1.00 25.06 508 ILE A N 1
ATOM 3327 C CA . ILE A 1 508 ? -49.319 49.254 9.474 1.00 26.19 508 ILE A CA 1
ATOM 3328 C C . ILE A 1 508 ? -48.728 47.839 9.480 1.00 25.93 508 ILE A C 1
ATOM 3329 O O . ILE A 1 508 ? -49.430 46.862 9.218 1.00 25.90 508 ILE A O 1
ATOM 3334 N N . PRO A 1 509 ? -47.420 47.737 9.772 1.00 24.97 509 PRO A N 1
ATOM 3335 C CA . PRO A 1 509 ? -46.633 46.497 9.771 1.00 25.25 509 PRO A CA 1
ATOM 3336 C C . PRO A 1 509 ? -47.305 45.332 10.487 1.00 26.62 509 PRO A C 1
ATOM 3337 O O . PRO A 1 509 ? -47.027 44.175 10.176 1.00 25.56 509 PRO A O 1
ATOM 3341 N N . ASP A 1 510 ? -48.182 45.635 11.433 1.00 27.23 510 ASP A N 1
ATOM 3342 C CA . ASP A 1 510 ? -48.740 44.600 12.291 1.00 27.46 510 ASP A CA 1
ATOM 3343 C C . ASP A 1 510 ? -50.096 44.122 11.775 1.00 27.61 510 ASP A C 1
ATOM 3344 O O . ASP A 1 510 ? -51.148 44.573 12.229 1.00 28.37 510 ASP A O 1
ATOM 3349 N N . VAL A 1 511 ? -50.078 43.166 10.874 1.00 26.83 511 VAL A N 1
ATOM 3350 C CA . VAL A 1 511 ? -51.234 42.697 10.183 1.00 26.09 511 VAL A CA 1
ATOM 3351 C C . VAL A 1 511 ? -52.082 41.757 11.010 1.00 26.45 511 VAL A C 1
ATOM 3352 O O . VAL A 1 511 ? -51.602 40.861 11.615 1.00 26.18 511 VAL A O 1
ATOM 3356 N N . ASN A 1 512 ? -53.386 41.897 10.966 1.00 27.64 512 ASN A N 1
ATOM 3357 C CA . ASN A 1 512 ? -54.242 40.962 11.655 1.00 27.74 512 ASN A CA 1
ATOM 3358 C C . ASN A 1 512 ? -54.847 39.714 10.976 1.00 26.46 512 ASN A C 1
ATOM 3359 O O . ASN A 1 512 ? -55.970 39.759 10.618 1.00 26.77 512 ASN A O 1
ATOM 3364 N N . ARG A 1 513 ? -54.138 38.597 10.872 1.00 24.50 513 ARG A N 1
ATOM 3365 C CA . ARG A 1 513 ? -54.685 37.414 10.213 1.00 22.97 513 ARG A CA 1
ATOM 3366 C C . ARG A 1 513 ? -54.348 35.986 10.711 1.00 23.14 513 ARG A C 1
ATOM 3367 O O . ARG A 1 513 ? -53.235 35.671 10.513 1.00 23.34 513 ARG A O 1
ATOM 3375 N N . CYS A 1 514 ? -55.259 35.154 11.325 1.00 23.63 514 CYS A N 1
ATOM 3376 C CA . CYS A 1 514 ? -55.122 33.633 11.548 1.00 24.96 514 CYS A CA 1
ATOM 3377 C C . CYS A 1 514 ? -55.737 33.006 10.301 1.00 24.83 514 CYS A C 1
ATOM 3378 O O . CYS A 1 514 ? -56.804 33.330 9.872 1.00 24.08 514 CYS A O 1
ATOM 3381 N N . PHE A 1 515 ? -54.991 32.079 9.770 1.00 24.04 515 PHE A N 1
ATOM 3382 C CA . PHE A 1 515 ? -55.493 31.089 8.906 1.00 23.93 515 PHE A CA 1
ATOM 3383 C C . PHE A 1 515 ? -56.431 30.294 9.735 1.00 24.57 515 PHE A C 1
ATOM 3384 O O . PHE A 1 515 ? -56.177 29.953 10.833 1.00 25.05 515 PHE A O 1
ATOM 3392 N N . ASP A 1 516 ? -57.537 29.997 9.144 1.00 23.21 516 ASP A N 1
ATOM 3393 C CA . ASP A 1 516 ? -58.560 29.189 9.789 1.00 24.32 516 ASP A CA 1
ATOM 3394 C C . ASP A 1 516 ? -58.647 27.828 9.119 1.00 24.14 516 ASP A C 1
ATOM 3395 O O . ASP A 1 516 ? -59.365 27.662 8.138 1.00 23.27 516 ASP A O 1
ATOM 3400 N N . PRO A 1 517 ? -57.901 26.846 9.643 1.00 24.30 517 PRO A N 1
ATOM 3401 C CA . PRO A 1 517 ? -57.859 25.507 9.051 1.00 24.58 517 PRO A CA 1
ATOM 3402 C C . PRO A 1 517 ? -59.226 24.862 9.053 1.00 25.76 517 PRO A C 1
ATOM 3403 O O . PRO A 1 517 ? -59.564 24.105 8.144 1.00 25.37 517 PRO A O 1
ATOM 3407 N N . ASP A 1 518 ? -60.012 25.174 10.073 1.00 26.27 518 ASP A N 1
ATOM 3408 C CA . ASP A 1 518 ? -61.348 24.622 10.185 1.00 27.65 518 ASP A CA 1
ATOM 3409 C C . ASP A 1 518 ? -62.206 25.061 9.003 1.00 26.94 518 ASP A C 1
ATOM 3410 O O . ASP A 1 518 ? -62.747 24.235 8.281 1.00 26.79 518 ASP A O 1
ATOM 3415 N N . GLY A 1 519 ? -62.317 26.368 8.798 1.00 25.28 519 GLY A N 1
ATOM 3416 C CA . GLY A 1 519 ? -63.115 26.889 7.704 1.00 24.26 519 GLY A CA 1
ATOM 3417 C C . GLY A 1 519 ? -62.591 26.489 6.337 1.00 24.12 519 GLY A C 1
ATOM 3418 O O . GLY A 1 519 ? -63.363 26.142 5.445 1.00 24.24 519 GLY A O 1
ATOM 3419 N N . SER A 1 520 ? -61.273 26.524 6.174 1.00 23.47 520 SER A N 1
ATOM 3420 C CA . SER A 1 520 ? -60.664 26.273 4.878 1.00 22.89 520 SER A CA 1
ATOM 3421 C C . SER A 1 520 ? -60.782 24.822 4.427 1.00 23.04 520 SER A C 1
ATOM 3422 O O . SER A 1 520 ? -60.883 24.567 3.230 1.00 24.61 520 SER A O 1
ATOM 3425 N N . PHE A 1 521 ? -60.789 23.875 5.365 1.00 25.02 521 PHE A N 1
ATOM 3426 C CA . PHE A 1 521 ? -60.716 22.458 5.004 1.00 25.51 521 PHE A CA 1
ATOM 3427 C C . PHE A 1 521 ? -62.027 21.665 5.105 1.00 26.79 521 PHE A C 1
ATOM 3428 O O . PHE A 1 521 ? -62.041 20.477 4.795 1.00 27.22 521 PHE A O 1
ATOM 3436 N N . THR A 1 522 ? -63.121 22.306 5.515 1.00 27.59 522 THR A N 1
ATOM 3437 C CA . THR A 1 522 ? -64.397 21.598 5.722 1.00 28.50 522 THR A CA 1
ATOM 3438 C C . THR A 1 522 ? -65.016 20.912 4.496 1.00 28.86 522 THR A C 1
ATOM 3439 O O . THR A 1 522 ? -65.852 20.027 4.654 1.00 30.55 522 THR A O 1
ATOM 3443 N N . THR A 1 523 ? -64.638 21.316 3.286 1.00 28.38 523 THR A N 1
ATOM 3444 C CA . THR A 1 523 ? -65.197 20.705 2.072 1.00 28.50 523 THR A CA 1
ATOM 3445 C C . THR A 1 523 ? -64.266 19.658 1.465 1.00 29.54 523 THR A C 1
ATOM 3446 O O . THR A 1 523 ? -64.561 19.084 0.418 1.00 30.76 523 THR A O 1
ATOM 3450 N N . VAL A 1 524 ? -63.132 19.421 2.108 1.00 28.84 524 VAL A N 1
ATOM 3451 C CA . VAL A 1 524 ? -62.165 18.477 1.581 1.00 29.68 524 VAL A CA 1
ATOM 3452 C C . VAL A 1 524 ? -62.706 17.051 1.673 1.00 32.03 524 VAL A C 1
ATOM 3453 O O . VAL A 1 524 ? -62.970 16.544 2.771 1.00 30.65 524 VAL A O 1
ATOM 3457 N N . ARG A 1 525 ? -62.874 16.413 0.514 1.00 33.44 525 ARG A N 1
ATOM 3458 C CA . ARG A 1 525 ? -63.381 15.041 0.450 1.00 35.78 525 ARG A CA 1
ATOM 3459 C C . ARG A 1 525 ? -62.266 14.011 0.654 1.00 35.61 525 ARG A C 1
ATOM 3460 O O . ARG A 1 525 ? -61.632 13.561 -0.301 1.00 34.09 525 ARG A O 1
ATOM 3468 N N . THR A 1 533 ? -56.936 12.848 1.235 1.00 25.95 533 THR A N 1
ATOM 3469 C CA . THR A 1 533 ? -57.349 13.225 -0.116 1.00 26.45 533 THR A CA 1
ATOM 3470 C C . THR A 1 533 ? -56.205 13.127 -1.105 1.00 26.37 533 THR A C 1
ATOM 3471 O O . THR A 1 533 ? -55.312 12.304 -0.963 1.00 27.18 533 THR A O 1
ATOM 3475 N N . LYS A 1 534 ? -56.253 13.982 -2.116 1.00 26.28 534 LYS A N 1
ATOM 3476 C CA . LYS A 1 534 ? -55.149 14.135 -3.049 1.00 25.36 534 LYS A CA 1
ATOM 3477 C C . LYS A 1 534 ? -54.790 15.605 -3.212 1.00 23.67 534 LYS A C 1
ATOM 3478 O O . LYS A 1 534 ? -55.659 16.443 -3.473 1.00 23.34 534 LYS A O 1
ATOM 3484 N N . VAL A 1 535 ? -53.506 15.904 -3.037 1.00 22.43 535 VAL A N 1
ATOM 3485 C CA . VAL A 1 535 ? -52.956 17.197 -3.415 1.00 21.40 535 VAL A CA 1
ATOM 3486 C C . VAL A 1 535 ? -51.830 16.964 -4.405 1.00 20.85 535 VAL A C 1
ATOM 3487 O O . VAL A 1 535 ? -50.895 16.221 -4.126 1.00 20.88 535 VAL A O 1
ATOM 3491 N N . SER A 1 536 ? -51.928 17.577 -5.573 1.00 19.94 536 SER A N 1
ATOM 3492 C CA . SER A 1 536 ? -50.933 17.348 -6.605 1.00 18.44 536 SER A CA 1
ATOM 3493 C C . SER A 1 536 ? -50.637 18.624 -7.376 1.00 17.83 536 SER A C 1
ATOM 3494 O O . SER A 1 536 ? -51.524 19.431 -7.606 1.00 17.46 536 SER A O 1
ATOM 3497 N N . GLY A 1 537 ? -49.380 18.809 -7.757 1.00 16.81 537 GLY A N 1
ATOM 3498 C CA . GLY A 1 537 ? -48.993 19.932 -8.584 1.00 16.50 537 GLY A CA 1
ATOM 3499 C C . GLY A 1 537 ? -49.260 19.636 -10.045 1.00 15.79 537 GLY A C 1
ATOM 3500 O O . GLY A 1 537 ? -49.046 18.526 -10.503 1.00 16.51 537 GLY A O 1
ATOM 3501 N N . ILE A 1 538 ? -49.746 20.627 -10.776 1.00 15.56 538 ILE A N 1
ATOM 3502 C CA . ILE A 1 538 ? -50.002 20.464 -12.198 1.00 15.83 538 ILE A CA 1
ATOM 3503 C C . ILE A 1 538 ? -49.138 21.412 -12.999 1.00 15.72 538 ILE A C 1
ATOM 3504 O O . ILE A 1 538 ? -49.464 22.587 -13.126 1.00 15.64 538 ILE A O 1
ATOM 3509 N N . GLY A 1 539 ? -48.040 20.898 -13.538 1.00 15.01 539 GLY A N 1
ATOM 3510 C CA . GLY A 1 539 ? -47.103 21.708 -14.291 1.00 15.62 539 GLY A CA 1
ATOM 3511 C C . GLY A 1 539 ? -46.630 22.892 -13.489 1.00 15.16 539 GLY A C 1
ATOM 3512 O O . GLY A 1 539 ? -46.274 22.769 -12.325 1.00 15.53 539 GLY A O 1
ATOM 3513 N N . THR A 1 540 ? -46.646 24.055 -14.114 1.00 14.86 540 THR A N 1
ATOM 3514 C CA . THR A 1 540 ? -46.199 25.266 -13.459 1.00 15.00 540 THR A CA 1
ATOM 3515 C C . THR A 1 540 ? -47.419 26.140 -13.159 1.00 14.92 540 THR A C 1
ATOM 3516 O O . THR A 1 540 ? -47.319 27.226 -12.588 1.00 14.27 540 THR A O 1
ATOM 3520 N N . GLU A 1 541 ? -48.585 25.613 -13.511 1.00 14.48 541 GLU A N 1
ATOM 3521 C CA . GLU A 1 541 ? -49.784 26.419 -13.656 1.00 15.04 541 GLU A CA 1
ATOM 3522 C C . GLU A 1 541 ? -50.816 26.255 -12.556 1.00 14.94 541 GLU A C 1
ATOM 3523 O O . GLU A 1 541 ? -51.634 27.133 -12.360 1.00 14.48 541 GLU A O 1
ATOM 3529 N N . SER A 1 542 ? -50.814 25.138 -11.845 1.00 15.46 542 SER A N 1
ATOM 3530 C CA . SER A 1 542 ? -51.850 24.956 -10.834 1.00 14.98 542 SER A CA 1
ATOM 3531 C C . SER A 1 542 ? -51.617 23.824 -9.851 1.00 15.53 542 SER A C 1
ATOM 3532 O O . SER A 1 542 ? -50.809 22.934 -10.079 1.00 15.45 542 SER A O 1
ATOM 3535 N N . ILE A 1 543 ? -52.352 23.881 -8.748 1.00 15.69 543 ILE A N 1
ATOM 3536 C CA . ILE A 1 543 ? -52.357 22.826 -7.750 1.00 15.95 543 ILE A CA 1
ATOM 3537 C C . ILE A 1 543 ? -53.766 22.272 -7.627 1.00 16.69 543 ILE A C 1
ATOM 3538 O O . ILE A 1 543 ? -54.733 23.024 -7.530 1.00 16.61 543 ILE A O 1
ATOM 3543 N N . ARG A 1 544 ? -53.883 20.953 -7.651 1.00 17.52 544 ARG A N 1
ATOM 3544 C CA . ARG A 1 544 ? -55.169 20.314 -7.472 1.00 18.87 544 ARG A CA 1
ATOM 3545 C C . ARG A 1 544 ? -55.274 19.857 -6.032 1.00 19.85 544 ARG A C 1
ATOM 3546 O O . ARG A 1 544 ? -54.566 18.956 -5.598 1.00 20.09 544 ARG A O 1
ATOM 3554 N N . PHE A 1 545 ? -56.145 20.521 -5.289 1.00 20.18 545 PHE A N 1
ATOM 3555 C CA . PHE A 1 545 ? -56.340 20.247 -3.879 1.00 20.80 545 PHE A CA 1
ATOM 3556 C C . PHE A 1 545 ? -57.735 19.677 -3.688 1.00 22.30 545 PHE A C 1
ATOM 3557 O O . PHE A 1 545 ? -58.719 20.415 -3.649 1.00 22.73 545 PHE A O 1
ATOM 3565 N N . SER A 1 546 ? -57.817 18.357 -3.587 1.00 23.36 546 SER A N 1
ATOM 3566 C CA . SER A 1 546 ? -59.102 17.685 -3.560 1.00 24.16 546 SER A CA 1
ATOM 3567 C C . SER A 1 546 ? -59.883 18.075 -4.805 1.00 24.94 546 SER A C 1
ATOM 3568 O O . SER A 1 546 ? -59.392 17.934 -5.925 1.00 24.66 546 SER A O 1
ATOM 3571 N N . GLU A 1 547 ? -61.093 18.581 -4.611 1.00 25.94 547 GLU A N 1
ATOM 3572 C CA . GLU A 1 547 ? -61.912 19.017 -5.735 1.00 26.57 547 GLU A CA 1
ATOM 3573 C C . GLU A 1 547 ? -61.714 20.500 -6.013 1.00 24.67 547 GLU A C 1
ATOM 3574 O O . GLU A 1 547 ? -62.580 21.137 -6.602 1.00 24.36 547 GLU A O 1
ATOM 3580 N N . GLU A 1 548 ? -60.576 21.039 -5.579 1.00 23.29 548 GLU A N 1
ATOM 3581 C CA . GLU A 1 548 ? -60.248 22.450 -5.786 1.00 22.39 548 GLU A CA 1
ATOM 3582 C C . GLU A 1 548 ? -59.014 22.647 -6.662 1.00 21.33 548 GLU A C 1
ATOM 3583 O O . GLU A 1 548 ? -58.009 21.960 -6.511 1.00 20.29 548 GLU A O 1
ATOM 3589 N N . THR A 1 549 ? -59.100 23.602 -7.580 1.00 19.54 549 THR A N 1
ATOM 3590 C CA . THR A 1 549 ? -57.950 23.995 -8.380 1.00 18.52 549 THR A CA 1
ATOM 3591 C C . THR A 1 549 ? -57.389 25.325 -7.890 1.00 17.14 549 THR A C 1
ATOM 3592 O O . THR A 1 549 ? -58.059 26.352 -7.977 1.00 16.82 549 THR A O 1
ATOM 3596 N N . ILE A 1 550 ? -56.169 25.299 -7.357 1.00 16.74 550 ILE A N 1
ATOM 3597 C CA . ILE A 1 550 ? -55.453 26.526 -7.036 1.00 15.66 550 ILE A CA 1
ATOM 3598 C C . ILE A 1 550 ? -54.712 27.010 -8.276 1.00 15.02 550 ILE A C 1
ATOM 3599 O O . ILE A 1 550 ? -53.829 26.323 -8.790 1.00 14.95 550 ILE A O 1
ATOM 3604 N N . ASP A 1 551 ? -55.075 28.195 -8.753 1.00 14.90 551 ASP A N 1
ATOM 3605 C CA . ASP A 1 551 ? -54.532 28.732 -10.001 1.00 14.79 551 ASP A CA 1
ATOM 3606 C C . ASP A 1 551 ? -53.305 29.580 -9.723 1.00 13.80 551 ASP A C 1
ATOM 3607 O O . ASP A 1 551 ? -53.400 30.604 -9.043 1.00 13.65 551 ASP A O 1
ATOM 3612 N N . LEU A 1 552 ? -52.162 29.154 -10.258 1.00 13.34 552 LEU A N 1
ATOM 3613 C CA . LEU A 1 552 ? -50.894 29.841 -10.044 1.00 13.10 552 LEU A CA 1
ATOM 3614 C C . LEU A 1 552 ? -50.333 30.431 -11.335 1.00 13.58 552 LEU A C 1
ATOM 3615 O O . LEU A 1 552 ? -49.162 30.800 -11.403 1.00 13.58 552 LEU A O 1
ATOM 3620 N N . SER A 1 553 ? -51.171 30.521 -12.360 1.00 13.92 553 SER A N 1
ATOM 3621 C CA . SER A 1 553 ? -50.717 30.943 -13.682 1.00 13.66 553 SER A CA 1
ATOM 3622 C C . SER A 1 553 ? -50.205 32.369 -13.670 1.00 13.63 553 SER A C 1
ATOM 3623 O O . SER A 1 553 ? -49.459 32.765 -14.559 1.00 13.69 553 SER A O 1
ATOM 3626 N N . MET A 1 554 ? -50.592 33.134 -12.654 1.00 13.53 554 MET A N 1
ATOM 3627 C CA . MET A 1 554 ? -50.173 34.521 -12.544 1.00 13.58 554 MET A CA 1
ATOM 3628 C C . MET A 1 554 ? -49.338 34.822 -11.297 1.00 12.91 554 MET A C 1
ATOM 3629 O O . MET A 1 554 ? -49.066 35.980 -10.995 1.00 12.80 554 MET A O 1
ATOM 3634 N N . VAL A 1 555 ? -48.950 33.780 -10.567 1.00 12.48 555 VAL A N 1
ATOM 3635 C CA . VAL A 1 555 ? -47.840 33.883 -9.626 1.00 12.15 555 VAL A CA 1
ATOM 3636 C C . VAL A 1 555 ? -46.575 33.658 -10.431 1.00 12.15 555 VAL A C 1
ATOM 3637 O O . VAL A 1 555 ? -46.166 32.523 -10.658 1.00 11.54 555 VAL A O 1
ATOM 3641 N N . GLU A 1 556 ? -45.957 34.751 -10.860 1.00 12.41 556 GLU A N 1
ATOM 3642 C CA . GLU A 1 556 ? -45.089 34.722 -12.031 1.00 12.36 556 GLU A CA 1
ATOM 3643 C C . GLU A 1 556 ? -43.620 34.464 -11.755 1.00 12.41 556 GLU A C 1
ATOM 3644 O O . GLU A 1 556 ? -42.812 34.434 -12.677 1.00 11.85 556 GLU A O 1
ATOM 3650 N N . GLN A 1 557 ? -43.265 34.270 -10.498 1.00 12.54 557 GLN A N 1
ATOM 3651 C CA . GLN A 1 557 ? -41.881 34.000 -10.172 1.00 12.03 557 GLN A CA 1
ATOM 3652 C C . GLN A 1 557 ? -41.693 32.519 -9.875 1.00 12.11 557 GLN A C 1
ATOM 3653 O O . GLN A 1 557 ? -40.617 32.088 -9.467 1.00 11.73 557 GLN A O 1
ATOM 3659 N N . ILE A 1 558 ? -42.755 31.746 -10.087 1.00 12.20 558 ILE A N 1
ATOM 3660 C CA . ILE A 1 558 ? -42.673 30.292 -10.037 1.00 11.96 558 ILE A CA 1
ATOM 3661 C C . ILE A 1 558 ? -41.980 29.854 -11.324 1.00 12.33 558 ILE A C 1
ATOM 3662 O O . ILE A 1 558 ? -42.371 30.276 -12.403 1.00 11.65 558 ILE A O 1
ATOM 3667 N N . VAL A 1 559 ? -40.928 29.045 -11.223 1.00 12.53 559 VAL A N 1
ATOM 3668 C CA . VAL A 1 559 ? -40.078 28.818 -12.389 1.00 12.66 559 VAL A CA 1
ATOM 3669 C C . VAL A 1 559 ? -39.907 27.353 -12.782 1.00 13.01 559 VAL A C 1
ATOM 3670 O O . VAL A 1 559 ? -39.520 27.055 -13.906 1.00 12.98 559 VAL A O 1
ATOM 3674 N N . GLU A 1 560 ? -40.201 26.447 -11.859 1.00 13.01 560 GLU A N 1
ATOM 3675 C CA . GLU A 1 560 ? -40.009 25.022 -12.101 1.00 13.21 560 GLU A CA 1
ATOM 3676 C C . GLU A 1 560 ? -41.208 24.248 -11.601 1.00 13.59 560 GLU A C 1
ATOM 3677 O O . GLU A 1 560 ? -41.819 24.641 -10.612 1.00 13.77 560 GLU A O 1
ATOM 3683 N N . GLU A 1 561 ? -41.541 23.143 -12.266 1.00 13.65 561 GLU A N 1
ATOM 3684 C CA . GLU A 1 561 ? -42.596 22.253 -11.773 1.00 14.17 561 GLU A CA 1
ATOM 3685 C C . GLU A 1 561 ? -42.362 21.840 -10.331 1.00 14.24 561 GLU A C 1
ATOM 3686 O O . GLU A 1 561 ? -43.304 21.597 -9.591 1.00 13.92 561 GLU A O 1
ATOM 3692 N N . GLY A 1 562 ? -41.091 21.735 -9.959 1.00 14.20 562 GLY A N 1
ATOM 3693 C CA . GLY A 1 562 ? -40.704 21.216 -8.666 1.00 14.30 562 GLY A CA 1
ATOM 3694 C C . GLY A 1 562 ? -41.149 22.128 -7.558 1.00 14.23 562 GLY A C 1
ATOM 3695 O O . GLY A 1 562 ? -41.465 21.686 -6.458 1.00 14.30 562 GLY A O 1
ATOM 3696 N N . GLN A 1 563 ? -41.173 23.419 -7.855 1.00 14.04 563 GLN A N 1
ATOM 3697 C CA . GLN A 1 563 ? -41.651 24.399 -6.901 1.00 13.73 563 GLN A CA 1
ATOM 3698 C C . GLN A 1 563 ? -43.123 24.155 -6.623 1.00 14.37 563 GLN A C 1
ATOM 3699 O O . GLN A 1 563 ? -43.543 24.143 -5.477 1.00 15.09 563 GLN A O 1
ATOM 3705 N N . VAL A 1 564 ? -43.897 23.932 -7.678 1.00 13.80 564 VAL A N 1
ATOM 3706 C CA . VAL A 1 564 ? -45.308 23.616 -7.542 1.00 13.98 564 VAL A CA 1
ATOM 3707 C C . VAL A 1 564 ? -45.480 22.304 -6.799 1.00 14.71 564 VAL A C 1
ATOM 3708 O O . VAL A 1 564 ? -46.362 22.171 -5.947 1.00 14.92 564 VAL A O 1
ATOM 3712 N N . ASN A 1 565 ? -44.626 21.335 -7.113 1.00 14.09 565 ASN A N 1
ATOM 3713 C CA . ASN A 1 565 ? -44.606 20.086 -6.367 1.00 14.69 565 ASN A CA 1
ATOM 3714 C C . ASN A 1 565 ? -44.284 20.345 -4.885 1.00 15.49 565 ASN A C 1
ATOM 3715 O O . ASN A 1 565 ? -44.760 19.633 -3.998 1.00 15.34 565 ASN A O 1
ATOM 3720 N N . ALA A 1 566 ? -43.492 21.385 -4.634 1.00 15.36 566 ALA A N 1
ATOM 3721 C CA . ALA A 1 566 ? -43.127 21.795 -3.283 1.00 16.10 566 ALA A CA 1
ATOM 3722 C C . ALA A 1 566 ? -44.322 22.369 -2.527 1.00 16.29 566 ALA A C 1
ATOM 3723 O O . ALA A 1 566 ? -44.594 21.982 -1.388 1.00 17.35 566 ALA A O 1
ATOM 3725 N N . ILE A 1 567 ? -45.016 23.302 -3.175 1.00 15.58 567 ILE A N 1
ATOM 3726 C CA . ILE A 1 567 ? -46.188 23.950 -2.612 1.00 15.08 567 ILE A CA 1
ATOM 3727 C C . ILE A 1 567 ? -47.287 22.930 -2.338 1.00 15.96 567 ILE A C 1
ATOM 3728 O O . ILE A 1 567 ? -47.907 22.940 -1.276 1.00 16.71 567 ILE A O 1
ATOM 3733 N N . ALA A 1 568 ? -47.518 22.039 -3.294 1.00 16.60 568 ALA A N 1
ATOM 3734 C CA . ALA A 1 568 ? -48.557 21.033 -3.152 1.00 17.23 568 ALA A CA 1
ATOM 3735 C C . ALA A 1 568 ? -48.309 20.139 -1.940 1.00 17.29 568 ALA A C 1
ATOM 3736 O O . ALA A 1 568 ? -49.246 19.536 -1.410 1.00 19.08 568 ALA A O 1
ATOM 3738 N N . GLN A 1 569 ? -47.056 20.075 -1.489 1.00 16.93 569 GLN A N 1
ATOM 3739 C CA . GLN A 1 569 ? -46.685 19.209 -0.365 1.00 19.02 569 GLN A CA 1
ATOM 3740 C C . GLN A 1 569 ? -46.955 19.778 1.047 1.00 19.17 569 GLN A C 1
ATOM 3741 O O . GLN A 1 569 ? -47.443 19.034 1.886 1.00 19.96 569 GLN A O 1
ATOM 3747 N N . CYS A 1 570 ? -46.658 21.058 1.346 1.00 18.76 570 CYS A N 1
ATOM 3748 C CA . CYS A 1 570 ? -47.047 21.635 2.642 1.00 19.41 570 CYS A CA 1
ATOM 3749 C C . CYS A 1 570 ? -48.537 21.658 2.715 1.00 19.05 570 CYS A C 1
ATOM 3750 O O . CYS A 1 570 ? -49.070 21.553 3.771 1.00 19.61 570 CYS A O 1
ATOM 3753 N N . LEU A 1 571 ? -49.193 21.796 1.591 1.00 19.79 571 LEU A N 1
ATOM 3754 C CA . LEU A 1 571 ? -50.611 21.824 1.600 1.00 20.03 571 LEU A CA 1
ATOM 3755 C C . LEU A 1 571 ? -51.196 20.532 2.089 1.00 20.64 571 LEU A C 1
ATOM 3756 O O . LEU A 1 571 ? -52.044 20.529 2.938 1.00 21.94 571 LEU A O 1
ATOM 3761 N N . ALA A 1 572 ? -50.693 19.447 1.563 1.00 20.96 572 ALA A N 1
ATOM 3762 C CA . ALA A 1 572 ? -51.031 18.139 1.990 1.00 22.11 572 ALA A CA 1
ATOM 3763 C C . ALA A 1 572 ? -50.676 17.843 3.435 1.00 22.61 572 ALA A C 1
ATOM 3764 O O . ALA A 1 572 ? -51.437 17.238 4.085 1.00 23.74 572 ALA A O 1
ATOM 3766 N N . LEU A 1 573 ? -49.497 18.210 3.882 1.00 22.66 573 LEU A N 1
ATOM 3767 C CA . LEU A 1 573 ? -49.105 18.212 5.275 1.00 22.55 573 LEU A CA 1
ATOM 3768 C C . LEU A 1 573 ? -49.860 19.174 6.194 1.00 23.69 573 LEU A C 1
ATOM 3769 O O . LEU A 1 573 ? -50.177 18.846 7.289 1.00 25.34 573 LEU A O 1
ATOM 3774 N N . LEU A 1 574 ? -50.147 20.352 5.713 1.00 23.14 574 LEU A N 1
ATOM 3775 C CA . LEU A 1 574 ? -50.901 21.321 6.415 1.00 23.79 574 LEU A CA 1
ATOM 3776 C C . LEU A 1 574 ? -52.250 20.717 6.709 1.00 24.62 574 LEU A C 1
ATOM 3777 O O . LEU A 1 574 ? -52.814 20.920 7.736 1.00 26.43 574 LEU A O 1
ATOM 3782 N N . TYR A 1 575 ? -52.752 19.946 5.783 1.00 24.15 575 TYR A N 1
ATOM 3783 C CA . TYR A 1 575 ? -54.059 19.332 5.927 1.00 26.20 575 TYR A CA 1
ATOM 3784 C C . TYR A 1 575 ? -54.004 18.038 6.726 1.00 26.87 575 TYR A C 1
ATOM 3785 O O . TYR A 1 575 ? -54.846 17.810 7.590 1.00 29.27 575 TYR A O 1
ATOM 3794 N N . ASP A 1 576 ? -53.014 17.196 6.442 1.00 26.23 576 ASP A N 1
ATOM 3795 C CA . ASP A 1 576 ? -52.955 15.852 7.014 1.00 26.14 576 ASP A CA 1
ATOM 3796 C C . ASP A 1 576 ? -52.709 15.851 8.521 1.00 27.70 576 ASP A C 1
ATOM 3797 O O . ASP A 1 576 ? -53.211 14.988 9.231 1.00 28.49 576 ASP A O 1
ATOM 3802 N N . GLY A 1 577 ? -51.926 16.806 9.008 1.00 28.22 577 GLY A N 1
ATOM 3803 C CA . GLY A 1 577 ? -51.743 16.963 10.438 1.00 30.24 577 GLY A CA 1
ATOM 3804 C C . GLY A 1 577 ? -52.604 18.106 10.919 1.00 32.55 577 GLY A C 1
ATOM 3805 O O . GLY A 1 577 ? -52.142 18.935 11.696 1.00 34.16 577 GLY A O 1
ATOM 3806 N N . GLU A 1 578 ? -53.860 18.118 10.464 1.00 32.88 578 GLU A N 1
ATOM 3807 C CA . GLU A 1 578 ? -54.748 19.295 10.507 1.00 35.20 578 GLU A CA 1
ATOM 3808 C C . GLU A 1 578 ? -54.760 20.073 11.816 1.00 39.51 578 GLU A C 1
ATOM 3809 O O . GLU A 1 578 ? -54.664 21.310 11.806 1.00 38.42 578 GLU A O 1
ATOM 3815 N N . PRO A 1 579 ? -54.928 19.363 12.946 1.00 41.41 579 PRO A N 1
ATOM 3816 C CA . PRO A 1 579 ? -55.010 20.044 14.245 1.00 39.47 579 PRO A CA 1
ATOM 3817 C C . PRO A 1 579 ? -53.673 20.614 14.726 1.00 38.43 579 PRO A C 1
ATOM 3818 O O . PRO A 1 579 ? -53.576 21.818 14.978 1.00 37.57 579 PRO A O 1
ATOM 3822 N N . ARG A 1 580 ? -52.654 19.768 14.837 1.00 38.40 580 ARG A N 1
ATOM 3823 C CA . ARG A 1 580 ? -5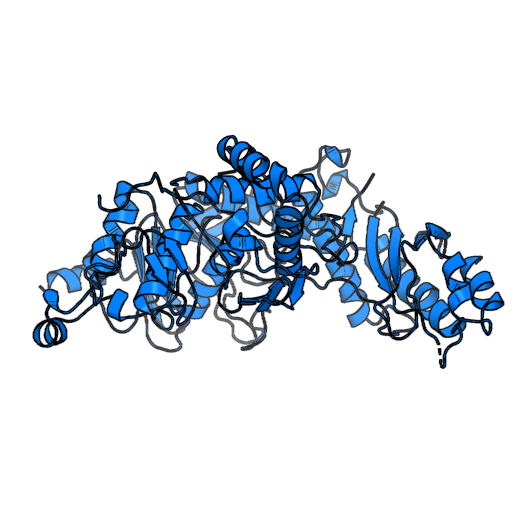1.431 20.154 15.540 1.00 38.38 580 ARG A CA 1
ATOM 3824 C C . ARG A 1 580 ? -50.424 20.959 14.699 1.00 35.10 580 ARG A C 1
ATOM 3825 O O . ARG A 1 580 ? -49.635 21.731 15.253 1.00 33.95 580 ARG A O 1
ATOM 3833 N N . ILE A 1 581 ? -50.453 20.805 13.378 1.00 33.20 581 ILE A N 1
ATOM 3834 C CA . ILE A 1 581 ? -49.408 21.397 12.540 1.00 30.98 581 ILE A CA 1
ATOM 3835 C C . ILE A 1 581 ? -49.526 22.913 12.338 1.00 29.61 581 ILE A C 1
ATOM 3836 O O . ILE A 1 581 ? -48.513 23.605 12.291 1.00 28.39 581 ILE A O 1
ATOM 3841 N N . VAL A 1 582 ? -50.749 23.427 12.225 1.00 29.71 582 VAL A N 1
ATOM 3842 C CA . VAL A 1 582 ? -50.975 24.871 12.047 1.00 28.32 582 VAL A CA 1
ATOM 3843 C C . VAL A 1 582 ? -50.492 25.729 13.221 1.00 27.91 582 VAL A C 1
ATOM 3844 O O . VAL A 1 582 ? -49.859 26.757 13.013 1.00 26.70 582 VAL A O 1
ATOM 3848 N N . PRO A 1 583 ? -50.801 25.320 14.463 1.00 28.24 583 PRO A N 1
ATOM 3849 C CA . PRO A 1 583 ? -50.301 26.114 15.592 1.00 28.64 583 PRO A CA 1
ATOM 3850 C C . PRO A 1 583 ? -48.799 25.916 15.742 1.00 27.97 583 PRO A C 1
ATOM 3851 O O . PRO A 1 583 ? -48.082 26.822 16.171 1.00 27.60 583 PRO A O 1
ATOM 3855 N N . GLU A 1 584 ? -48.333 24.725 15.383 1.00 28.06 584 GLU A N 1
ATOM 3856 C CA . GLU A 1 584 ? -46.916 24.426 15.421 1.00 27.45 584 GLU A CA 1
ATOM 3857 C C . GLU A 1 584 ? -46.166 25.314 14.447 1.00 27.03 584 GLU A C 1
ATOM 3858 O O . GLU A 1 584 ? -45.241 26.031 14.833 1.00 27.02 584 GLU A O 1
ATOM 3864 N N . MET A 1 585 ? -46.578 25.268 13.182 1.00 26.74 585 MET A N 1
ATOM 3865 C CA . MET A 1 585 ? -45.960 26.078 12.135 1.00 26.09 585 MET A CA 1
ATOM 3866 C C . MET A 1 585 ? -46.012 27.564 12.463 1.00 26.13 585 MET A C 1
ATOM 3867 O O . MET A 1 585 ? -45.021 28.278 12.323 1.00 26.04 585 MET A O 1
ATOM 3872 N N . THR A 1 586 ? -47.172 28.027 12.914 1.00 25.44 586 THR A N 1
ATOM 3873 C CA . THR A 1 586 ? -47.351 29.439 13.213 1.00 25.49 586 THR A CA 1
ATOM 3874 C C . THR A 1 586 ? -46.419 29.879 14.350 1.00 26.65 586 THR A C 1
ATOM 3875 O O . THR A 1 586 ? -45.872 30.985 14.318 1.00 27.15 586 THR A O 1
ATOM 3879 N N . THR A 1 587 ? -46.213 29.008 15.336 1.00 27.12 587 THR A N 1
ATOM 3880 C CA . THR A 1 587 ? -45.292 29.321 16.423 1.00 27.83 587 THR A CA 1
ATOM 3881 C C . THR A 1 587 ? -43.844 29.292 15.937 1.00 28.13 587 THR A C 1
ATOM 3882 O O . THR A 1 587 ? -43.064 30.207 16.224 1.00 28.92 587 THR A O 1
ATOM 3886 N N . LYS A 1 588 ? -43.492 28.228 15.215 1.00 27.89 588 LYS A N 1
ATOM 3887 C CA . LYS A 1 588 ? -42.175 28.095 14.602 1.00 28.54 588 LYS A CA 1
ATOM 3888 C C . LYS A 1 588 ? -41.781 29.362 13.857 1.00 29.43 588 LYS A C 1
ATOM 3889 O O . LYS A 1 588 ? -40.679 29.881 14.030 1.00 30.58 588 LYS A O 1
ATOM 3895 N N . GLY A 1 589 ? -42.703 29.859 13.036 1.00 28.87 589 GLY A N 1
ATOM 3896 C CA . GLY A 1 589 ? -42.438 30.994 12.176 1.00 28.11 589 GLY A CA 1
ATOM 3897 C C . GLY A 1 589 ? -42.246 32.302 12.911 1.00 29.57 589 GLY A C 1
ATOM 3898 O O . GLY A 1 589 ? -41.455 33.139 12.490 1.00 30.49 589 GLY A O 1
ATOM 3899 N N . GLY A 1 590 ? -42.982 32.493 13.999 1.00 29.32 590 GLY A N 1
ATOM 3900 C CA . GLY A 1 590 ? -42.814 33.678 14.820 1.00 30.78 590 GLY A CA 1
ATOM 3901 C C . GLY A 1 590 ? -41.412 33.767 15.392 1.00 32.56 590 GLY A C 1
ATOM 3902 O O . GLY A 1 590 ? -40.866 34.854 15.547 1.00 34.41 590 GLY A O 1
ATOM 3903 N N . ALA A 1 591 ? -40.825 32.609 15.687 1.00 33.96 591 ALA A N 1
ATOM 3904 C CA . ALA A 1 591 ? -39.494 32.525 16.288 1.00 33.00 591 ALA A CA 1
ATOM 3905 C C . ALA A 1 591 ? -38.365 32.920 15.339 1.00 34.40 591 ALA A C 1
ATOM 3906 O O . ALA A 1 591 ? -37.452 33.640 15.729 1.00 35.09 591 ALA A O 1
ATOM 3908 N N . LEU A 1 592 ? -38.452 32.514 14.088 1.00 35.86 592 LEU A N 1
ATOM 3909 C CA . LEU A 1 592 ? -37.367 32.646 13.132 1.00 35.36 592 LEU A CA 1
ATOM 3910 C C . LEU A 1 592 ? -36.895 34.047 12.801 1.00 35.93 592 LEU A C 1
ATOM 3911 O O . LEU A 1 592 ? -37.649 34.980 12.699 1.00 34.16 592 LEU A O 1
ATOM 3916 N N . THR A 1 593 ? -35.605 34.109 12.608 1.00 39.20 593 THR A N 1
ATOM 3917 C CA . THR A 1 593 ? -34.944 35.263 12.055 1.00 38.87 593 THR A CA 1
ATOM 3918 C C . THR A 1 593 ? -34.588 35.078 10.550 1.00 38.60 593 THR A C 1
ATOM 3919 O O . THR A 1 593 ? -34.710 35.984 9.772 1.00 38.69 593 THR A O 1
ATOM 3923 N N . GLN A 1 594 ? -34.193 33.885 10.150 1.00 39.51 594 GLN A N 1
ATOM 3924 C CA . GLN A 1 594 ? -33.761 33.653 8.777 1.00 42.12 594 GLN A CA 1
ATOM 3925 C C . GLN A 1 594 ? -34.533 32.577 8.053 1.00 40.07 594 GLN A C 1
ATOM 3926 O O . GLN A 1 594 ? -34.695 31.505 8.552 1.00 40.45 594 GLN A O 1
ATOM 3932 N N . LEU A 1 595 ? -34.956 32.859 6.840 1.00 37.79 595 LEU A N 1
ATOM 3933 C CA . LEU A 1 595 ? -35.641 31.876 6.048 1.00 34.51 595 LEU A CA 1
ATOM 3934 C C . LEU A 1 595 ? -34.727 31.424 5.001 1.00 34.63 595 LEU A C 1
ATOM 3935 O O . LEU A 1 595 ? -33.911 32.160 4.539 1.00 34.70 595 LEU A O 1
ATOM 3940 N N . PRO A 1 596 ? -34.845 30.166 4.665 1.00 34.07 596 PRO A N 1
ATOM 3941 C CA . PRO A 1 596 ? -34.017 29.579 3.605 1.00 32.76 596 PRO A CA 1
ATOM 3942 C C . PRO A 1 596 ? -34.389 30.114 2.216 1.00 30.27 596 PRO A C 1
ATOM 3943 O O . PRO A 1 596 ? -35.567 30.322 1.923 1.00 29.48 596 PRO A O 1
ATOM 3947 N N . SER A 1 597 ? -33.378 30.359 1.386 1.00 29.52 597 SER A N 1
ATOM 3948 C CA . SER A 1 597 ? -33.594 30.810 0.019 1.00 26.90 597 SER A CA 1
ATOM 3949 C C . SER A 1 597 ? -33.545 29.613 -0.929 1.00 25.73 597 SER A C 1
ATOM 3950 O O . SER A 1 597 ? -33.002 28.565 -0.576 1.00 26.47 597 SER A O 1
ATOM 3953 N N . PRO A 1 598 ? -34.129 29.761 -2.130 1.00 24.09 598 PRO A N 1
ATOM 3954 C CA . PRO A 1 598 ? -34.175 28.710 -3.156 1.00 21.93 598 PRO A CA 1
ATOM 3955 C C . PRO A 1 598 ? -32.794 28.160 -3.551 1.00 22.03 598 PRO A C 1
ATOM 3956 O O . PRO A 1 598 ? -32.708 27.033 -4.050 1.00 20.91 598 PRO A O 1
ATOM 3960 N N . GLY A 1 599 ? -31.750 28.927 -3.333 1.00 23.68 599 GLY A N 1
ATOM 3961 C CA . GLY A 1 599 ? -30.382 28.507 -3.574 1.00 24.21 599 GLY A CA 1
ATOM 3962 C C . GLY A 1 599 ? -29.733 27.859 -2.371 1.00 26.29 599 GLY A C 1
ATOM 3963 O O . GLY A 1 599 ? -28.600 27.521 -2.382 1.00 26.79 599 GLY A O 1
ATOM 3964 N N . GLY A 1 600 ? -30.496 27.733 -1.309 1.00 27.37 600 GLY A N 1
ATOM 3965 C CA . GLY A 1 600 ? -30.106 27.024 -0.134 1.00 28.69 600 GLY A CA 1
ATOM 3966 C C . GLY A 1 600 ? -29.492 27.749 1.015 1.00 31.66 600 GLY A C 1
ATOM 3967 O O . GLY A 1 600 ? -29.462 27.186 2.059 1.00 32.68 600 GLY A O 1
ATOM 3968 N N . VAL A 1 601 ? -29.075 28.998 0.864 1.00 31.61 601 VAL A N 1
ATOM 3969 C CA . VAL A 1 601 ? -28.594 29.783 1.985 1.00 32.98 601 VAL A CA 1
ATOM 3970 C C . VAL A 1 601 ? -29.722 30.096 2.904 1.00 33.85 601 VAL A C 1
ATOM 3971 O O . VAL A 1 601 ? -30.813 30.238 2.458 1.00 33.41 601 VAL A O 1
ATOM 3975 N N . CYS A 1 602 ? -29.430 30.246 4.186 1.00 37.24 602 CYS A N 1
ATOM 3976 C CA . CYS A 1 602 ? -30.432 30.436 5.236 1.00 39.03 602 CYS A CA 1
ATOM 3977 C C . CYS A 1 602 ? -30.461 31.873 5.745 1.00 40.82 602 CYS A C 1
ATOM 3978 O O . CYS A 1 602 ? -30.281 32.819 4.976 1.00 41.78 602 CYS A O 1
ATOM 3981 N N . PHE A 1 609 ? -43.424 43.956 9.297 1.00 23.72 609 PHE A N 1
ATOM 3982 C CA . PHE A 1 609 ? -44.617 43.336 8.712 1.00 23.23 609 PHE A CA 1
ATOM 3983 C C . PHE A 1 609 ? -44.719 41.882 9.132 1.00 23.95 609 PHE A C 1
ATOM 3984 O O . PHE A 1 609 ? -43.856 41.076 8.804 1.00 23.92 609 PHE A O 1
ATOM 3992 N N . ASN A 1 610 ? -45.784 41.553 9.855 1.00 24.65 610 ASN A N 1
ATOM 3993 C CA . ASN A 1 610 ? -45.945 40.221 10.419 1.00 24.39 610 ASN A CA 1
ATOM 3994 C C . ASN A 1 610 ? -47.404 39.910 10.712 1.00 24.55 610 ASN A C 1
ATOM 3995 O O . ASN A 1 610 ? -48.216 40.815 10.910 1.00 24.80 610 ASN A O 1
ATOM 4000 N N . SER A 1 611 ? -47.721 38.623 10.771 1.00 23.29 611 SER A N 1
ATOM 4001 C CA . SER A 1 611 ? -49.081 38.160 11.016 1.00 22.92 611 SER A CA 1
ATOM 4002 C C . SER A 1 611 ? -49.035 36.712 11.469 1.00 22.39 611 SER A C 1
ATOM 4003 O O . SER A 1 611 ? -48.002 36.056 11.330 1.00 21.65 611 SER A O 1
ATOM 4006 N N . ASN A 1 612 ? -50.140 36.209 12.010 1.00 22.68 612 ASN A N 1
ATOM 4007 C CA . ASN A 1 612 ? -50.230 34.781 12.304 1.00 22.29 612 ASN A CA 1
ATOM 4008 C C . ASN A 1 612 ? -50.052 33.958 11.028 1.00 22.09 612 ASN A C 1
ATOM 4009 O O . ASN A 1 612 ? -49.363 32.938 11.018 1.00 21.71 612 ASN A O 1
ATOM 4014 N N . PHE A 1 613 ? -50.678 34.427 9.954 1.00 21.14 613 PHE A N 1
ATOM 4015 C CA . PHE A 1 613 ? -50.664 33.771 8.652 1.00 20.71 613 PHE A CA 1
ATOM 4016 C C . PHE A 1 613 ? -49.253 33.645 8.110 1.00 20.70 613 PHE A C 1
ATOM 4017 O O . PHE A 1 613 ? -48.818 32.548 7.753 1.00 20.61 613 PHE A O 1
ATOM 4025 N N . SER A 1 614 ? -48.531 34.761 8.045 1.00 20.63 614 SER A N 1
ATOM 4026 C CA . SER A 1 614 ? -47.214 34.749 7.426 1.00 20.53 614 SER A CA 1
ATOM 4027 C C . SER A 1 614 ? -46.216 33.960 8.261 1.00 21.11 614 SER A C 1
ATOM 4028 O O . SER A 1 614 ? -45.378 33.226 7.727 1.00 21.62 614 SER A O 1
ATOM 4031 N N . SER A 1 615 ? -46.307 34.105 9.575 1.00 22.13 615 SER A N 1
ATOM 4032 C CA . SER A 1 615 ? -45.441 33.354 10.467 1.00 23.35 615 SER A CA 1
ATOM 4033 C C . SER A 1 615 ? -45.705 31.871 10.276 1.00 23.67 615 SER A C 1
ATOM 4034 O O . SER A 1 615 ? -44.779 31.070 10.311 1.00 23.70 615 SER A O 1
ATOM 4037 N N . MET A 1 616 ? -46.970 31.516 10.058 1.00 22.69 616 MET A N 1
ATOM 4038 C CA . MET A 1 616 ? -47.322 30.142 9.734 1.00 23.23 616 MET A CA 1
ATOM 4039 C C . MET A 1 616 ? -46.660 29.703 8.439 1.00 21.83 616 MET A C 1
ATOM 4040 O O . MET A 1 616 ? -46.126 28.597 8.331 1.00 22.08 616 MET A O 1
ATOM 4045 N N . ILE A 1 617 ? -46.727 30.585 7.450 1.00 20.90 617 ILE A N 1
ATOM 4046 C CA . ILE A 1 617 ? -46.142 30.332 6.150 1.00 21.01 617 ILE A CA 1
ATOM 4047 C C . ILE A 1 617 ? -44.641 30.200 6.305 1.00 21.90 617 ILE A C 1
ATOM 4048 O O . ILE A 1 617 ? -44.038 29.283 5.749 1.00 22.02 617 ILE A O 1
ATOM 4053 N N . ALA A 1 618 ? -44.051 31.110 7.077 1.00 22.30 618 ALA A N 1
ATOM 4054 C CA . ALA A 1 618 ? -42.627 31.059 7.374 1.00 23.18 618 ALA A CA 1
ATOM 4055 C C . ALA A 1 618 ? -42.286 29.766 8.107 1.00 25.18 618 ALA A C 1
ATOM 4056 O O . ALA A 1 618 ? -41.145 29.322 8.095 1.00 26.70 618 ALA A O 1
ATOM 4058 N N . GLY A 1 619 ? -43.287 29.166 8.741 1.00 24.52 619 GLY A N 1
ATOM 4059 C CA . GLY A 1 619 ? -43.147 27.843 9.316 1.00 25.10 619 GLY A CA 1
ATOM 4060 C C . GLY A 1 619 ? -43.474 26.737 8.330 1.00 24.91 619 GLY A C 1
ATOM 4061 O O . GLY A 1 619 ? -42.846 25.682 8.392 1.00 25.45 619 GLY A O 1
ATOM 4062 N N . CYS A 1 620 ? -44.460 26.973 7.450 1.00 26.86 620 CYS A N 1
ATOM 4063 C CA . CYS A 1 620 ? -44.798 26.051 6.360 1.00 24.02 620 CYS A CA 1
ATOM 4064 C C . CYS A 1 620 ? -43.460 25.529 5.799 1.00 26.62 620 CYS A C 1
ATOM 4065 O O . CYS A 1 620 ? -43.235 24.317 5.756 1.00 29.16 620 CYS A O 1
ATOM 4068 N N . CYS A 1 621 ? -42.536 26.418 5.448 1.00 26.90 621 CYS A N 1
ATOM 4069 C CA . CYS A 1 621 ? -41.359 25.931 4.736 1.00 29.55 621 CYS A CA 1
ATOM 4070 C C . CYS A 1 621 ? -39.994 26.099 5.391 1.00 30.52 621 CYS A C 1
ATOM 4071 O O . CYS A 1 621 ? -38.975 25.792 4.776 1.00 30.39 621 CYS A O 1
ATOM 4074 N N . SER A 1 622 ? -39.952 26.565 6.626 1.00 29.84 622 SER A N 1
ATOM 4075 C CA . SER A 1 622 ? -38.752 26.346 7.413 1.00 29.48 622 SER A CA 1
ATOM 4076 C C . SER A 1 622 ? -38.656 24.838 7.658 1.00 28.63 622 SER A C 1
ATOM 4077 O O . SER A 1 622 ? -37.602 24.220 7.494 1.00 28.49 622 SER A O 1
ATOM 4080 N N . HIS A 1 623 ? -39.799 24.257 8.007 1.00 28.87 623 HIS A N 1
ATOM 4081 C CA . HIS A 1 623 ? -39.919 22.836 8.285 1.00 29.14 623 HIS A CA 1
ATOM 4082 C C . HIS A 1 623 ? -39.702 21.991 7.039 1.00 29.09 623 HIS A C 1
ATOM 4083 O O . HIS A 1 623 ? -39.057 20.945 7.099 1.00 29.31 623 HIS A O 1
ATOM 4090 N N . GLN A 1 624 ? -40.238 22.437 5.910 1.00 28.74 624 GLN A N 1
ATOM 4091 C CA . GLN A 1 624 ? -40.100 21.683 4.669 1.00 28.83 624 GLN A CA 1
ATOM 4092 C C . GLN A 1 624 ? -38.644 21.635 4.201 1.00 29.05 624 GLN A C 1
ATOM 4093 O O . GLN A 1 624 ? -38.203 20.644 3.608 1.00 28.63 624 GLN A O 1
ATOM 4099 N N . HIS A 1 625 ? -37.901 22.701 4.475 1.00 30.29 625 HIS A N 1
ATOM 4100 C CA . HIS A 1 625 ? -36.483 22.750 4.142 1.00 29.37 625 HIS A CA 1
ATOM 4101 C C . HIS A 1 625 ? -35.663 21.851 5.081 1.00 29.61 625 HIS A C 1
ATOM 4102 O O . HIS A 1 625 ? -34.736 21.163 4.639 1.00 30.26 625 HIS A O 1
ATOM 4109 N N . ASP A 1 626 ? -35.997 21.850 6.371 1.00 29.59 626 ASP A N 1
ATOM 4110 C CA . ASP A 1 626 ? -35.322 20.950 7.297 1.00 29.43 626 ASP A CA 1
ATOM 4111 C C . ASP A 1 626 ? -35.608 19.510 6.889 1.00 29.84 626 ASP A C 1
ATOM 4112 O O . ASP A 1 626 ? -34.732 18.645 6.931 1.00 30.20 626 ASP A O 1
ATOM 4117 N N . LYS A 1 627 ? -36.845 19.269 6.476 1.00 30.09 627 LYS A N 1
ATOM 4118 C CA . LYS A 1 627 ? -37.273 17.943 6.070 1.00 29.67 627 LYS A CA 1
ATOM 4119 C C . LYS A 1 627 ? -36.759 17.620 4.669 1.00 28.93 627 LYS A C 1
ATOM 4120 O O . LYS A 1 627 ? -37.178 16.645 4.045 1.00 28.41 627 LYS A O 1
ATOM 4126 N N . ARG A 1 628 ? -35.850 18.463 4.188 1.00 29.31 628 ARG A N 1
ATOM 4127 C CA . ARG A 1 628 ? -35.202 18.296 2.889 1.00 28.86 628 ARG A CA 1
ATOM 4128 C C . ARG A 1 628 ? -36.180 18.251 1.718 1.00 27.25 628 ARG A C 1
ATOM 4129 O O . ARG A 1 628 ? -36.041 17.428 0.814 1.00 26.54 628 ARG A O 1
ATOM 4137 N N . LEU A 1 629 ? -37.164 19.150 1.764 1.00 26.71 629 LEU A N 1
ATOM 4138 C CA . LEU A 1 629 ? -38.063 19.460 0.645 1.00 25.26 629 LEU A CA 1
ATOM 4139 C C . LEU A 1 629 ? -39.127 18.412 0.365 1.00 23.96 629 LEU A C 1
ATOM 4140 O O . LEU A 1 629 ? -40.052 18.673 -0.397 1.00 24.88 629 LEU A O 1
ATOM 4145 N N . GLU A 1 630 ? -39.018 17.231 0.958 1.00 24.69 630 GLU A N 1
ATOM 4146 C CA . GLU A 1 630 ? -40.019 16.203 0.689 1.00 23.89 630 GLU A CA 1
ATOM 4147 C C . GLU A 1 630 ? -40.835 15.881 1.936 1.00 24.75 630 GLU A C 1
ATOM 4148 O O . GLU A 1 630 ? -40.279 15.722 3.025 1.00 25.42 630 GLU A O 1
ATOM 4154 N N . LEU A 1 631 ? -42.157 15.810 1.776 1.00 24.18 631 LEU A N 1
ATOM 4155 C CA . LEU A 1 631 ? -43.044 15.545 2.900 1.00 24.48 631 LEU A CA 1
ATOM 4156 C C . LEU A 1 631 ? -43.948 14.345 2.651 1.00 25.61 631 LEU A C 1
ATOM 4157 O O . LEU A 1 631 ? -44.974 14.458 1.988 1.00 26.04 631 LEU A O 1
ATOM 4162 N N . ARG A 1 632 ? -43.568 13.194 3.193 1.00 26.79 632 ARG A N 1
ATOM 4163 C CA . ARG A 1 632 ? -44.395 12.006 3.076 1.00 28.27 632 ARG A CA 1
ATOM 4164 C C . ARG A 1 632 ? -45.604 12.122 3.982 1.00 28.65 632 ARG A C 1
ATOM 4165 O O . ARG A 1 632 ? -45.478 12.106 5.203 1.00 29.07 632 ARG A O 1
ATOM 4173 N N . THR A 1 633 ? -46.774 12.255 3.369 1.00 28.30 633 THR A N 1
ATOM 4174 C CA . THR A 1 633 ? -48.042 12.249 4.084 1.00 27.17 633 THR A CA 1
ATOM 4175 C C . THR A 1 633 ? -49.057 11.494 3.254 1.00 27.29 633 THR A C 1
ATOM 4176 O O . THR A 1 633 ? -48.916 11.403 2.037 1.00 26.89 633 THR A O 1
ATOM 4180 N N . PRO A 1 634 ? -50.093 10.957 3.906 1.00 26.22 634 PRO A N 1
ATOM 4181 C CA . PRO A 1 634 ? -51.138 10.195 3.215 1.00 26.20 634 PRO A CA 1
ATOM 4182 C C . PRO A 1 634 ? -51.769 10.937 2.035 1.00 27.32 634 PRO A C 1
ATOM 4183 O O . PRO A 1 634 ? -52.298 10.293 1.136 1.00 27.11 634 PRO A O 1
ATOM 4187 N N . SER A 1 635 ? -51.713 12.262 2.023 1.00 26.14 635 SER A N 1
ATOM 4188 C CA . SER A 1 635 ? -52.360 13.016 0.950 1.00 26.01 635 SER A CA 1
ATOM 4189 C C . SER A 1 635 ? -51.425 13.255 -0.226 1.00 25.45 635 SER A C 1
ATOM 4190 O O . SER A 1 635 ? -51.858 13.666 -1.293 1.00 24.92 635 SER A O 1
ATOM 4193 N N . CYS A 1 636 ? -50.142 12.991 -0.036 1.00 25.15 636 CYS A N 1
ATOM 4194 C CA . CYS A 1 636 ? -49.179 13.225 -1.096 1.00 25.15 636 CYS A CA 1
ATOM 4195 C C . CYS A 1 636 ? -48.743 11.943 -1.798 1.00 25.59 636 CYS A C 1
ATOM 4196 O O . CYS A 1 636 ? -48.354 10.974 -1.157 1.00 25.91 636 CYS A O 1
ATOM 4199 N N . TYR A 1 637 ? -48.796 11.962 -3.122 1.00 24.30 637 TYR A N 1
ATOM 4200 C CA . TYR A 1 637 ? -48.517 10.790 -3.942 1.00 25.30 637 TYR A CA 1
ATOM 4201 C C . TYR A 1 637 ? -47.359 11.042 -4.904 1.00 23.55 637 TYR A C 1
ATOM 4202 O O . TYR A 1 637 ? -47.241 10.388 -5.938 1.00 22.98 637 TYR A O 1
ATOM 4211 N N . LEU A 1 638 ? -46.514 12.001 -4.551 1.00 23.36 638 LEU A N 1
ATOM 4212 C CA . LEU A 1 638 ? -45.399 12.408 -5.386 1.00 22.11 638 LEU A CA 1
ATOM 4213 C C . LEU A 1 638 ? -44.204 11.489 -5.169 1.00 22.16 638 LEU A C 1
ATOM 4214 O O . LEU A 1 638 ? -43.879 11.146 -4.037 1.00 22.66 638 LEU A O 1
ATOM 4219 N N . PRO A 1 639 ? -43.549 11.078 -6.259 1.00 22.64 639 PRO A N 1
ATOM 4220 C CA . PRO A 1 639 ? -42.369 10.224 -6.145 1.00 22.51 639 PRO A CA 1
ATOM 4221 C C . PRO A 1 639 ? -41.200 10.975 -5.533 1.00 21.74 639 PRO A C 1
ATOM 4222 O O . PRO A 1 639 ? -41.268 12.188 -5.380 1.00 20.64 639 PRO A O 1
ATOM 4226 N N . ARG A 1 640 ? -40.145 10.254 -5.175 1.00 22.07 640 ARG A N 1
ATOM 4227 C CA . ARG A 1 640 ? -38.942 10.883 -4.672 1.00 22.03 640 ARG A CA 1
ATOM 4228 C C . ARG A 1 640 ? -38.210 11.592 -5.808 1.00 20.56 640 ARG A C 1
ATOM 4229 O O . ARG A 1 640 ? -38.256 11.155 -6.959 1.00 20.79 640 ARG A O 1
ATOM 4237 N N . GLY A 1 641 ? -37.558 12.702 -5.482 1.00 20.27 641 GLY A N 1
ATOM 4238 C CA . GLY A 1 641 ? -36.699 13.388 -6.423 1.00 19.62 641 GLY A CA 1
ATOM 4239 C C . GLY A 1 641 ? -37.376 14.219 -7.496 1.00 18.54 641 GLY A C 1
ATOM 4240 O O . GLY A 1 641 ? -36.825 14.366 -8.589 1.00 18.27 641 GLY A O 1
ATOM 4241 N N . PHE A 1 642 ? -38.547 14.776 -7.194 1.00 17.96 642 PHE A N 1
ATOM 4242 C CA . PHE A 1 642 ? -39.222 15.684 -8.118 1.00 17.30 642 PHE A CA 1
ATOM 4243 C C . PHE A 1 642 ? -39.608 17.008 -7.471 1.00 15.99 642 PHE A C 1
ATOM 4244 O O . PHE A 1 642 ? -40.597 17.636 -7.863 1.00 15.48 642 PHE A O 1
ATOM 4252 N N . THR A 1 643 ? -38.817 17.440 -6.492 1.00 16.33 643 THR A N 1
ATOM 4253 C CA . THR A 1 643 ? -39.142 18.630 -5.715 1.00 16.03 643 THR A CA 1
ATOM 4254 C C . THR A 1 643 ? -38.058 19.686 -5.832 1.00 15.89 643 THR A C 1
ATOM 4255 O O . THR A 1 643 ? -36.879 19.365 -5.927 1.00 15.96 643 THR A O 1
ATOM 4259 N N . SER A 1 644 ? -38.476 20.950 -5.851 1.00 15.64 644 SER A N 1
ATOM 4260 C CA . SER A 1 644 ? -37.561 22.081 -5.948 1.00 15.21 644 SER A CA 1
ATOM 4261 C C . SER A 1 644 ? -37.932 23.138 -4.926 1.00 15.36 644 SER A C 1
ATOM 4262 O O . SER A 1 644 ? -39.108 23.351 -4.643 1.00 15.37 644 SER A O 1
ATOM 4265 N N . ALA A 1 645 ? -36.939 23.799 -4.407 1.00 15.99 645 ALA A N 1
ATOM 4266 C CA . ALA A 1 645 ? -37.122 24.844 -3.454 1.00 16.90 645 ALA A CA 1
ATOM 4267 C C . ALA A 1 645 ? -37.875 26.105 -3.971 1.00 16.43 645 ALA A C 1
ATOM 4268 O O . ALA A 1 645 ? -37.753 26.463 -5.066 1.00 16.29 645 ALA A O 1
ATOM 4270 N N . THR A 1 646 ? -38.594 26.747 -3.102 1.00 16.20 646 THR A N 1
ATOM 4271 C CA . THR A 1 646 ? -39.361 27.874 -3.488 1.00 16.02 646 THR A CA 1
ATOM 4272 C C . THR A 1 646 ? -39.285 28.795 -2.279 1.00 16.41 646 THR A C 1
ATOM 4273 O O . THR A 1 646 ? -38.912 28.319 -1.280 1.00 17.52 646 THR A O 1
ATOM 4277 N N . ARG A 1 647 ? -39.515 30.102 -2.382 1.00 15.30 647 ARG A N 1
ATOM 4278 C CA . ARG A 1 647 ? -39.583 30.957 -1.209 1.00 15.26 647 ARG A CA 1
ATOM 4279 C C . ARG A 1 647 ? -40.819 30.720 -0.401 1.00 15.15 647 ARG A C 1
ATOM 4280 O O . ARG A 1 647 ? -41.726 30.160 -0.865 1.00 15.38 647 ARG A O 1
ATOM 4288 N N . HIS A 1 648 ? -40.822 31.152 0.836 1.00 14.44 648 HIS A N 1
ATOM 4289 C CA . HIS A 1 648 ? -42.057 31.149 1.605 1.00 14.80 648 HIS A CA 1
ATOM 4290 C C . HIS A 1 648 ? -43.097 32.068 0.961 1.00 14.29 648 HIS A C 1
ATOM 4291 O O . HIS A 1 648 ? -44.296 31.867 1.123 1.00 14.41 648 HIS A O 1
ATOM 4298 N N . ILE A 1 649 ? -42.638 33.078 0.237 1.00 13.64 649 ILE A N 1
ATOM 4299 C CA . ILE A 1 649 ? -43.544 34.030 -0.385 1.00 13.60 649 ILE A CA 1
ATOM 4300 C C . ILE A 1 649 ? -44.460 33.332 -1.384 1.00 13.08 649 ILE A C 1
ATOM 4301 O O . ILE A 1 649 ? -45.646 33.651 -1.475 1.00 12.86 649 ILE A O 1
ATOM 4306 N N . GLU A 1 650 ? -43.906 32.361 -2.107 1.00 13.24 650 GLU A N 1
ATOM 4307 C CA . GLU A 1 650 ? -44.649 31.627 -3.125 1.00 13.35 650 GLU A CA 1
ATOM 4308 C C . GLU A 1 650 ? -45.566 30.603 -2.474 1.00 13.60 650 GLU A C 1
ATOM 4309 O O . GLU A 1 650 ? -46.653 30.329 -2.965 1.00 13.15 650 GLU A O 1
ATOM 4315 N N . ILE A 1 651 ? -45.120 30.038 -1.362 1.00 13.77 651 ILE A N 1
ATOM 4316 C CA . ILE A 1 651 ? -45.973 29.152 -0.585 1.00 14.07 651 ILE A CA 1
ATOM 4317 C C . ILE A 1 651 ? -47.220 29.899 -0.116 1.00 14.05 651 ILE A C 1
ATOM 4318 O O . ILE A 1 651 ? -48.337 29.421 -0.285 1.00 14.10 651 ILE A O 1
ATOM 4323 N N . GLY A 1 652 ? -47.024 31.077 0.462 1.00 13.61 652 GLY A N 1
ATOM 4324 C CA . GLY A 1 652 ? -48.132 31.921 0.865 1.00 13.71 652 GLY A CA 1
ATOM 4325 C C . GLY A 1 652 ? -48.936 32.365 -0.341 1.00 13.89 652 GLY A C 1
ATOM 4326 O O . GLY A 1 652 ? -50.158 32.488 -0.260 1.00 13.26 652 GLY A O 1
ATOM 4327 N N . ALA A 1 653 ? -48.246 32.602 -1.461 1.00 13.24 653 ALA A N 1
ATOM 4328 C CA . ALA A 1 653 ? -48.894 32.984 -2.718 1.00 12.99 653 ALA A CA 1
ATOM 4329 C C . ALA A 1 653 ? -49.968 31.981 -3.096 1.00 12.70 653 ALA A C 1
ATOM 4330 O O . ALA A 1 653 ? -51.068 32.358 -3.496 1.00 12.49 653 ALA A O 1
ATOM 4332 N N . ALA A 1 654 ? -49.653 30.698 -2.951 1.00 12.91 654 ALA A N 1
ATOM 4333 C CA . ALA A 1 654 ? -50.558 29.649 -3.387 1.00 12.63 654 ALA A CA 1
ATOM 4334 C C . ALA A 1 654 ? -51.763 29.550 -2.461 1.00 13.23 654 ALA A C 1
ATOM 4335 O O . ALA A 1 654 ? -52.890 29.391 -2.920 1.00 13.33 654 ALA A O 1
ATOM 4337 N N . LEU A 1 655 ? -51.513 29.643 -1.156 1.00 13.51 655 LEU A N 1
ATOM 4338 C CA . LEU A 1 655 ? -52.565 29.507 -0.151 1.00 13.47 655 LEU A CA 1
ATOM 4339 C C . LEU A 1 655 ? -53.506 30.701 -0.142 1.00 13.81 655 LEU A C 1
ATOM 4340 O O . LEU A 1 655 ? -54.675 30.559 0.186 1.00 13.96 655 LEU A O 1
ATOM 4345 N N . ASN A 1 65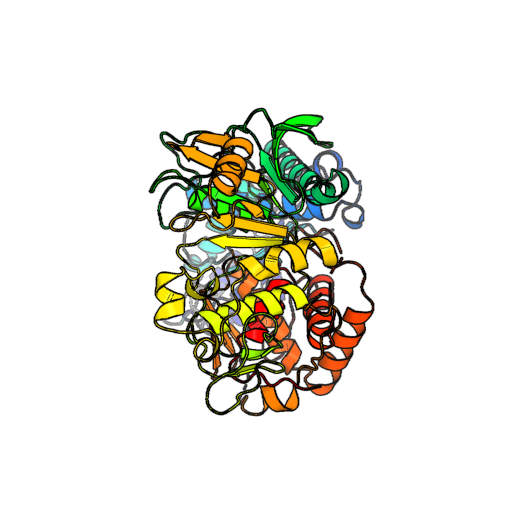6 ? -52.982 31.877 -0.474 1.00 13.64 656 ASN A N 1
ATOM 4346 C CA . ASN A 1 656 ? -53.794 33.068 -0.618 1.00 13.12 656 ASN A CA 1
ATOM 4347 C C . ASN A 1 656 ? -54.810 32.929 -1.753 1.00 13.15 656 ASN A C 1
ATOM 4348 O O . ASN A 1 656 ? -55.807 33.646 -1.805 1.00 12.85 656 ASN A O 1
ATOM 4353 N N . ARG A 1 657 ? -54.543 31.997 -2.660 1.00 13.06 657 ARG A N 1
ATOM 4354 C CA . ARG A 1 657 ? -55.311 31.877 -3.891 1.00 13.16 657 ARG A CA 1
ATOM 4355 C C . ARG A 1 657 ? -56.208 30.649 -3.872 1.00 13.54 657 ARG A C 1
ATOM 4356 O O . ARG A 1 657 ? -56.899 30.360 -4.842 1.00 13.78 657 ARG A O 1
ATOM 4364 N N . LEU A 1 658 ? -56.197 29.944 -2.748 1.00 13.81 658 LEU A N 1
ATOM 4365 C CA . LEU A 1 658 ? -57.101 28.825 -2.529 1.00 14.25 658 LEU A CA 1
ATOM 4366 C C . LEU A 1 658 ? -58.512 29.358 -2.292 1.00 14.81 658 LEU A C 1
ATOM 4367 O O . LEU A 1 658 ? -58.726 30.214 -1.423 1.00 14.68 658 LEU A O 1
ATOM 4372 N N . ARG A 1 659 ? -59.476 28.865 -3.065 1.00 14.72 659 ARG A N 1
ATOM 4373 C CA . ARG A 1 659 ? -60.786 29.498 -3.078 1.00 14.73 659 ARG A CA 1
ATOM 4374 C C . ARG A 1 659 ? -61.634 29.138 -1.870 1.00 15.89 659 ARG A C 1
ATOM 4375 O O . ARG A 1 659 ? -62.598 29.826 -1.564 1.00 15.63 659 ARG A O 1
ATOM 4383 N N . THR A 1 660 ? -61.256 28.078 -1.172 1.00 16.86 660 THR A N 1
ATOM 4384 C CA . THR A 1 660 ? -61.926 27.684 0.057 1.00 17.28 660 THR A CA 1
ATOM 4385 C C . THR A 1 660 ? -61.299 28.378 1.259 1.00 17.65 660 THR A C 1
ATOM 4386 O O . THR A 1 660 ? -61.786 28.242 2.379 1.00 18.92 660 THR A O 1
ATOM 4390 N N . LEU A 1 661 ? -60.212 29.110 1.025 1.00 16.90 661 LEU A N 1
ATOM 4391 C CA . LEU A 1 661 ? -59.473 29.745 2.104 1.00 17.76 661 LEU A CA 1
ATOM 4392 C C . LEU A 1 661 ? -60.394 30.548 2.995 1.00 18.45 661 LEU A C 1
ATOM 4393 O O . LEU A 1 661 ? -61.182 31.352 2.514 1.00 17.95 661 LEU A O 1
ATOM 4398 N N . ARG A 1 662 ? -60.307 30.295 4.298 1.00 18.87 662 ARG A N 1
ATOM 4399 C CA . ARG A 1 662 ? -60.961 31.138 5.282 1.00 19.03 662 ARG A CA 1
ATOM 4400 C C . ARG A 1 662 ? -59.909 31.670 6.236 1.00 19.45 662 ARG A C 1
ATOM 4401 O O . ARG A 1 662 ? -59.007 30.955 6.659 1.00 20.45 662 ARG A O 1
ATOM 4409 N N . THR A 1 663 ? -60.058 32.919 6.562 1.00 19.74 663 THR A N 1
ATOM 4410 C CA . THR A 1 663 ? -59.149 33.631 7.395 1.00 21.16 663 THR A CA 1
ATOM 4411 C C . THR A 1 663 ? -59.964 34.183 8.562 1.00 21.68 663 THR A C 1
ATOM 4412 O O . THR A 1 663 ? -61.149 34.193 8.497 1.00 22.06 663 THR A O 1
ATOM 4416 N N . VAL A 1 664 ? -59.303 34.621 9.623 1.00 23.45 664 VAL A N 1
ATOM 4417 C CA . VAL A 1 664 ? -59.936 35.262 10.792 1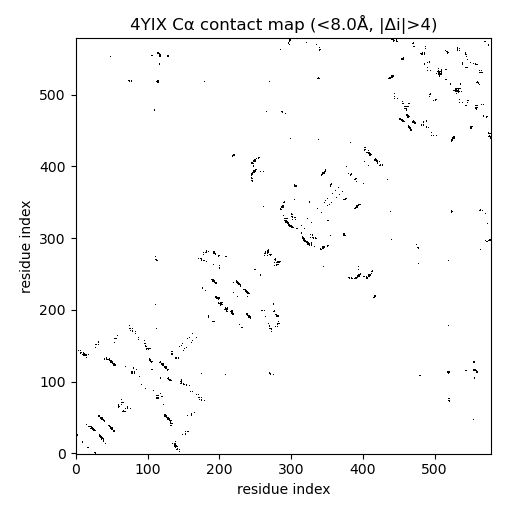.00 25.19 664 VAL A CA 1
ATOM 4418 C C . VAL A 1 664 ? -59.011 36.276 11.442 1.00 26.25 664 VAL A C 1
ATOM 4419 O O . VAL A 1 664 ? -58.148 36.770 10.823 1.00 25.50 664 VAL A O 1
ATOM 4423 N N . THR A 1 665 ? -59.309 36.628 12.687 1.00 30.94 665 THR A N 1
ATOM 4424 C CA . THR A 1 665 ? -58.481 37.356 13.663 1.00 32.83 665 THR A CA 1
ATOM 4425 C C . THR A 1 665 ? -58.053 36.568 14.963 1.00 32.40 665 THR A C 1
ATOM 4426 O O . THR A 1 665 ? -56.968 35.941 15.109 1.00 28.49 665 THR A O 1
#

Solvent-accessible surface area: 24263 Å² total; per-residue (Å²): 81,82,0,74,79,37,0,70,63,2,64,38,125,104,11,20,69,1,168,68,0,49,118,73,72,23,99,10,29,163,46,0,88,0,9,0,53,38,26,11,102,55,19,183,30,80,8,0,40,0,69,2,8,4,44,47,73,6,44,43,122,100,0,2,101,46,109,68,20,83,60,9,54,63,8,4,41,2,0,0,12,1,27,0,1,43,15,1,9,22,0,51,186,96,54,34,10,140,151,95,62,68,18,27,83,13,13,148,29,26,20,4,2,3,6,10,15,0,4,12,11,52,161,55,2,30,1,6,2,56,0,96,3,30,34,87,173,145,6,49,0,108,22,1,10,48,0,0,34,39,1,0,9,3,0,3,44,88,31,1,21,48,21,75,63,97,76,0,25,79,9,0,19,16,4,9,0,2,16,41,6,11,77,58,7,111,77,65,37,65,10,0,7,0,6,41,42,7,37,15,32,45,60,52,93,148,38,57,126,31,56,200,102,144,24,58,67,5,94,8,13,160,84,24,62,13,81,44,89,3,78,55,35,52,128,91,33,42,0,1,1,0,19,64,10,7,1,1,0,19,23,39,65,180,48,16,26,30,34,0,0,134,1,0,14,18,0,9,4,4,1,20,53,110,0,16,11,18,34,1,2,0,6,52,35,0,18,22,1,33,19,4,85,155,12,11,3,25,3,5,48,0,23,5,0,0,62,111,24,94,210,70,92,62,6,90,62,5,48,46,76,71,3,53,16,14,11,0,0,0,0,11,0,17,5,4,1,7,8,26,2,77,0,0,0,2,12,25,131,48,16,12,54,63,0,4,38,28,87,65,141,86,70,156,131,32,54,186,81,127,31,34,14,30,14,0,13,108,44,3,35,23,0,31,149,88,37,46,3,3,1,0,5,7,7,55,77,26,33,66,2,39,76,72,5,137,5,3,0,49,6,97,55,89,104,18,52,42,29,24,161,83,6,69,101,102,25,91,130,63,167,97,62,7,109,48,97,41,104,6,47,4,32,25,100,26,0,12,100,100,26,213,47,98,5,37,22,86,32,51,94,17,0,94,2,19,127,47,70,0,64,2,50,52,16,65,5,14,33,9,95,0,0,0,16,1,3,5,6,2,8,0,30,2,50,41,27,47,96,207,17,16,69,87,0,35,99,68,8,56,82,56,135,112,49,26,32,7,10,6,54,85,74,77,6,82,0,10,20,2,0,11,0,4,12,14,38,0,46,104,124,100,5,30,6,209,22,111,1,26,144,58,14,84,0,16,0,0,6,10,11,30,7,3,6,0,10,0,5,1,26,2,105,21,3,101,7,60,121

Foldseek 3Di:
DVLLVVLVVQQFPFPVVCVVQAQDKAPLDPFKIKHWHAQDPFLPDWFTKIKMWGDPLAACCLQQVDRDDVPGDLLSQQLLQQQLLVLLVVCVVVVQFPDDQVQKDAFDDDQFRFFFLAWHDPPTIMGIIGGSQDDVGGGRSVSRCSCVNRGVVRSCVPSNSVPDNVLSSVSSLLSVLLVVLQVCLVVVQFFWWFWWQFQLDACDPPGQAGNDPDGDTADAAPVQKDWDQRDRVRRITITGTHGFAEEEEEEDPPQCSVSLLVLALLLLTAGGNRRRSRRGHGHVLEAEFFFDWQFWFFQFQLQVFFADDPPRADNHGDTDNTDHRQSRRSSVVRLSLQLPAQEYEEECVRHPCVQADDDPVVCVVAPVNNPRGDHCLVQRCLCCVVPNHHYYYYDYDDLPSLVRHPWYWYGDNNYIYTCNVVSVVVVVVDDPPDDLEGEKQWDLCQLCVVAPPAWAQDWQAWICRRPFIQGCNPSPNRTGSQASRLLSQLVQVCNQVVPPLLVVLLVCLVPDDWAARRSGDTSHYSLSSSLSSSCVVCVVVVSDDDDPRYDDHGTSHGDDGSSVSSVRQSRTSSTHMDD

Sequence (579 aa):
SPLMDFFHSVEGRNYGELRSLTNETYQISENVRCTFLSIQSDPFAPGSQVRLVCPCTFSLEKVLQTTDLAAANPCRRVAAEDFILRSFHAGYRNGIPRRTSGAVQVLRPSQHVLERSTVGLVKEIEIFARVKLPGGRRIDGHGAIDIFYNELVPLLEQCVVGLNEEDLHQHVICVHDQEELRSNLLGAGYVAFVANGAILPRDAGNSDKPLRDNAVPFQSPKSLECSFTLPHSGKTITGMGLPPGLTLIAGGGFHGKSTLLRALEVGIYNHVPDDGRTYVVVDPTAVKIRAEDRRSVHGVDISPFINNLPFGKTTNFFVTADASGSTSQAANIMEALELGSQLLLLDEDTCATNLMYRDALMQMLVPRAQEPITPFVERVADLSQNHGVSSIMVIGGSGQYFPQARVVLVMNAYQISDCTKEAKEIASNSSSVFIPDVNRCFDPDGSFTTVRTKVSGIGTESIRFSEETIDLSMVEQIVEEGQVNAIAQCLALLYDGEPRIVPEMTTKGGALTQLPSPGGVCFNSNFSSMIAGCCSHQHDKRLELRTPSCYLPRGFTSATRHIEIGAALNRLRTLRTVT

B-factor: mean 24.6, std 10.12, range [2.71, 102.9]

GO terms:
  GO:0005654 nucleoplasm (C, HTP)
  GO:0005737 cytoplasm (C, HTP)
  GO:0005737 cytoplasm (C, IDA)
  GO:0003723 RNA binding (F, IDA)
  GO:0003729 mRNA binding (F, IDA)
  GO:0016554 cytidine to uridine editing (P, IDA)
  GO:0048255 mRNA stabilization (P, IDA)
  GO:0000963 mitochondrial RNA processing (P, IC)
  GO:0003723 RNA binding (F, IMP)
  GO:0090615 mitochondrial mRNA processing (P, IMP)

Nearest PDB structures (foldseek):
  4yix-assembly1_A-2  TM=1.002E+00  e=0.000E+00  Trypanosoma brucei brucei TREU927
  4yiy-assembly1_B  TM=9.971E-01  e=0.000E+00  Trypanosoma brucei brucei TREU927
  4yj1-assembly1_A-2  TM=9.949E-01  e=0.000E+00  Trypanosoma brucei brucei TREU927
  4yiy-assembly1_A  TM=9.968E-01  e=0.000E+00  Trypanosoma brucei brucei TREU927
  5d6a-assembly1_A  TM=8.972E-01  e=7.193E-55  Vibrio vulnificus YJ016

InterPro domains:
  IPR019195 ABC transporter, ATPase, putative [PTHR38149] (5-665)
  IPR027417 P-loop containing nucleoside triphosphate hydrolase [SSF52540] (300-435)
  IPR046833 ATPase of the ABC class, N-terminal [PF20446] (53-224)
  IPR046834 ATPase of the ABC class, C-terminal [PF09818] (227-494)
  IPR049069 MRB1590-like, C-terminal domain [PF21117] (534-663)

Radius of gyration: 25.84 Å; Cα contacts (8 Å, |Δi|>4): 1269; chains: 1; bounding box: 62×88×49 Å